Protein 6JMB (pdb70)

Organism: Ostrinia furnacalis (NCBI:txid93504)

Solvent-accessible surface area: 14270 Å² total; per-residue (Å²): 137,70,9,6,1,0,9,0,0,7,108,0,12,117,32,101,63,93,1,80,0,36,6,123,41,9,52,12,114,24,4,52,18,0,0,0,0,29,0,0,3,48,18,85,0,49,9,59,21,82,44,77,103,5,3,69,128,125,24,10,1,100,92,0,0,32,20,35,148,143,11,107,130,2,90,0,0,1,0,0,2,1,154,117,31,11,0,24,59,2,0,51,2,0,22,74,76,114,69,18,121,47,1,12,87,34,0,8,52,19,0,89,109,35,67,7,26,0,0,1,2,6,3,12,26,0,34,65,101,81,36,81,81,21,132,63,1,36,106,21,3,12,35,1,0,91,47,0,43,102,44,0,89,110,106,68,15,32,0,1,0,5,0,8,7,15,85,65,15,0,80,75,0,12,66,5,76,29,0,4,146,35,3,44,6,0,0,0,27,0,15,59,10,32,0,20,152,42,89,45,0,4,0,0,1,1,5,68,28,3,50,69,40,57,68,136,139,78,86,60,32,93,4,0,37,28,0,0,60,32,0,41,95,27,39,1,41,47,99,47,0,0,0,0,0,0,0,16,1,44,0,0,70,1,57,69,40,91,74,37,44,3,45,3,72,16,108,22,48,13,39,38,3,95,70,18,70,102,70,6,57,0,0,11,19,6,0,12,100,39,37,92,108,71,111,68,25,52,73,78,89,0,107,92,0,77,2,5,7,0,28,41,102,114,40,0,0,1,7,4,21,32,118,5,0,37,27,1,0,55,15,2,17,59,82,99,2,55,0,0,0,0,55,3,0,5,6,0,3,12,73,21,72,23,69,98,43,76,13,6,0,0,59,16,0,40,64,10,17,92,122,39,45,115

B-factor: mean 15.43, std 6.62, range [8.33, 52.52]

Radius of gyration: 19.89 Å; Cα contacts (8 Å, |Δi|>4): 913; chains: 1; bounding box: 54×58×42 Å

Foldseek 3Di:
DFFEEFEDAQCQCPFDDLLHDALVLDDQVLGQEYEYDAWEAALLQAIGRPCCVVVPVVVRLQSNLCVCVVVVSHAYEYEYADDVRAAASVLSQLVDPSSLVNNLVNRVVVCVVSVHQAYEYERPFQQDDPHDPHQVQQVSVLVSLQVSLVVCVVPNGFYEYEAEFAPVRRVRGYQLQSRQVRHQAYEYAQFCLDWQVDQFAAARAFAADFPPDDCVPRLRRRHQPSRVVVSVVSHRPLLRYAYEDEQKKFKFFAPFQVQAGGGGGTDGFDDEFPGRPDTTMYGNLRVLVVCVVDVQKDWDAGVRRQFIWIDHGRMIMHHHDLRSLLVVLLVSLVSSHSYYYYDHQSRQNQVCPNPCDHRSSSVSRVVSVVVSHD

InterPro domains:
  IPR001223 Glycoside hydrolase family 18, catalytic domain [PF00704] (24-368)
  IPR001223 Glycoside hydrolase family 18, catalytic domain [PS51910] (22-392)
  IPR001579 Glycosyl hydrolase family 18, active site [PS01095] (136-144)
  IPR011583 Chitinase II/V-like, catalytic domain [SM00636] (22-368)
  IPR017853 Glycoside hydrolase superfamily [SSF51445] (22-389)
  IPR029070 Chitinase insertion domain superfamily [G3DSA:3.10.50.10] (267-339)
  IPR029070 Chitinase insertion domain superfamily [SSF54556] (268-339)
  IPR050314 Glycosyl hydrolase family 18 [PTHR11177] (21-394)

Nearest PDB structures (foldseek):
  6jmb-assembly1_A  TM=1.003E+00  e=9.032E-89  Ostrinia furnacalis
  6jm8-assembly1_A  TM=1.002E+00  e=3.871E-85  Ostrinia furnacalis
  5y2b-assembly1_A  TM=9.569E-01  e=3.262E-48  Ostrinia furnacalis
  5y2a-assembly1_B  TM=9.505E-01  e=6.270E-46  Ostrinia furnacalis
  6kxm-assembly2_B  TM=8.944E-01  e=3.755E-37  Chitiniphilus shinanonensis

Structure (mmCIF, N/CA/C/O backbone):
data_6JMB
#
_entry.id   6JMB
#
_cell.length_a   66.625
_cell.length_b   71.707
_cell.length_c   72.155
_cell.angle_alpha   90.00
_cell.angle_beta   90.00
_cell.angle_gamma   90.00
#
_symmetry.space_group_name_H-M   'P 21 21 21'
#
loop_
_entity.id
_entity.type
_entity.pdbx_description
1 polymer ofchtiv-allosamidin
2 branched 2-acetamido-2-deoxy-beta-D-allopyranose-(1-4)-2-acetamido-2-deoxy-beta-D-allopyranose
3 non-polymer ALLOSAMIZOLINE
4 water water
#
loop_
_atom_site.group_PDB
_atom_site.id
_atom_site.type_symbol
_atom_site.label_atom_id
_atom_site.label_alt_id
_atom_site.label_comp_id
_atom_site.label_asym_id
_atom_site.label_entity_id
_atom_site.label_seq_id
_atom_site.pdbx_PDB_ins_code
_atom_site.Cartn_x
_atom_site.Cartn_y
_atom_site.Cartn_z
_atom_site.occupancy
_atom_site.B_iso_or_equiv
_atom_site.auth_seq_id
_atom_site.auth_comp_id
_atom_site.auth_asym_id
_atom_site.auth_atom_id
_atom_site.pdbx_PDB_model_num
ATOM 1 N N . ASP A 1 3 ? 51.876 50.037 0.090 1.00 35.64 23 ASP A N 1
ATOM 2 C CA . ASP A 1 3 ? 51.050 51.062 0.715 1.00 26.88 23 ASP A CA 1
ATOM 3 C C . ASP A 1 3 ? 50.550 50.687 2.111 1.00 22.91 23 ASP A C 1
ATOM 4 O O . ASP A 1 3 ? 50.461 51.553 2.978 1.00 26.74 23 ASP A O 1
ATOM 9 N N . LYS A 1 4 ? 50.215 49.415 2.332 1.00 18.98 24 LYS A N 1
ATOM 10 C CA . LYS A 1 4 ? 49.885 48.970 3.683 1.00 16.02 24 LYS A CA 1
ATOM 11 C C . LYS A 1 4 ? 51.104 49.132 4.581 1.00 16.03 24 LYS A C 1
ATOM 12 O O . LYS A 1 4 ? 52.240 48.876 4.169 1.00 18.74 24 LYS A O 1
ATOM 18 N N . ILE A 1 5 ? 50.872 49.570 5.819 1.00 12.21 25 ILE A N 1
ATOM 19 C CA . ILE A 1 5 ? 51.966 49.813 6.750 1.00 12.31 25 ILE A CA 1
ATOM 20 C C . ILE A 1 5 ? 51.753 49.032 8.040 1.00 10.39 25 ILE A C 1
ATOM 21 O O . ILE A 1 5 ? 50.636 48.643 8.395 1.00 10.96 25 ILE A O 1
ATOM 26 N N . VAL A 1 6 ? 52.861 48.782 8.729 1.00 10.44 26 VAL A N 1
ATOM 27 C CA . VAL A 1 6 ? 52.870 48.108 10.019 1.00 10.09 26 VAL A CA 1
ATOM 28 C C . VAL A 1 6 ? 53.653 49.013 10.958 1.00 10.27 26 VAL A C 1
ATOM 29 O O . VAL A 1 6 ? 54.867 49.180 10.795 1.00 11.26 26 VAL A O 1
ATOM 33 N N . VAL A 1 7 ? 52.963 49.609 11.922 1.00 10.34 27 VAL A N 1
ATOM 34 C CA . VAL A 1 7 ? 53.548 50.599 12.824 1.00 10.27 27 VAL A CA 1
ATOM 35 C C . VAL A 1 7 ? 53.817 49.905 14.154 1.00 9.55 27 VAL A C 1
ATOM 36 O O . VAL A 1 7 ? 52.881 49.575 14.895 1.00 10.80 27 VAL A O 1
ATOM 40 N N . CYS A 1 8 ? 55.091 49.670 14.460 1.00 10.51 28 CYS A N 1
ATOM 41 C CA . CYS A 1 8 ? 55.493 48.931 15.652 1.00 11.05 28 CYS A CA 1
ATOM 42 C C . CYS A 1 8 ? 55.966 49.906 16.718 1.00 10.58 28 CYS A C 1
ATOM 43 O O . CYS A 1 8 ? 56.984 50.574 16.527 1.00 11.37 28 CYS A O 1
ATOM 46 N N . TYR A 1 9 ? 55.279 49.934 17.855 1.00 8.63 29 TYR A N 1
ATOM 47 C CA . TYR A 1 9 ? 55.774 50.678 19.008 1.00 8.33 29 TYR A CA 1
ATOM 48 C C . TYR A 1 9 ? 56.677 49.798 19.857 1.00 9.08 29 TYR A C 1
ATOM 49 O O . TYR A 1 9 ? 56.414 48.603 20.039 1.00 10.13 29 TYR A O 1
ATOM 58 N N . TYR A 1 10 ? 57.740 50.398 20.390 1.00 8.89 30 TYR A N 1
ATOM 59 C CA . TYR A 1 10 ? 58.664 49.720 21.292 1.00 8.61 30 TYR A CA 1
ATOM 60 C C . TYR A 1 10 ? 58.655 50.457 22.626 1.00 9.40 30 TYR A C 1
ATOM 61 O O . TYR A 1 10 ? 59.072 51.621 22.706 1.00 9.63 30 TYR A O 1
ATOM 70 N N . GLY A 1 11 ? 58.160 49.784 23.666 1.00 10.01 31 GLY A N 1
ATOM 71 C CA . GLY A 1 11 ? 58.258 50.289 25.026 1.00 10.63 31 GLY A CA 1
ATOM 72 C C . GLY A 1 11 ? 59.669 50.090 25.545 1.00 10.95 31 GLY A C 1
ATOM 73 O O . GLY A 1 11 ? 60.021 48.999 26.008 1.00 11.17 31 GLY A O 1
ATOM 74 N N . THR A 1 12 ? 60.490 51.138 25.449 1.00 10.44 32 THR A N 1
ATOM 75 C CA . THR A 1 12 ? 61.938 50.990 25.574 1.00 10.93 32 THR A CA 1
ATOM 76 C C . THR A 1 12 ? 62.384 50.576 26.972 1.00 10.82 32 THR A C 1
ATOM 77 O O . THR A 1 12 ? 63.504 50.069 27.121 1.00 11.27 32 THR A O 1
ATOM 81 N N . TRP A 1 13 ? 61.541 50.763 27.991 1.00 10.69 33 TRP A N 1
ATOM 82 C CA . TRP A 1 13 ? 61.866 50.323 29.342 1.00 11.48 33 TRP A CA 1
ATOM 83 C C . TRP A 1 13 ? 61.911 48.804 29.464 1.00 13.33 33 TRP A C 1
ATOM 84 O O . TRP A 1 13 ? 62.328 48.292 30.511 1.00 14.06 33 TRP A O 1
ATOM 95 N N . ALA A 1 14 ? 61.507 48.066 28.425 1.00 10.90 34 ALA A N 1
ATOM 96 C CA . ALA A 1 14 ? 61.590 46.609 28.474 1.00 11.78 34 ALA A CA 1
ATOM 97 C C . ALA A 1 14 ? 63.023 46.104 28.541 1.00 12.78 34 ALA A C 1
ATOM 98 O O . ALA A 1 14 ? 63.239 44.920 28.838 1.00 12.94 34 ALA A O 1
ATOM 100 N N . THR A 1 15 ? 64.003 46.965 28.278 1.00 11.72 35 THR A N 1
ATOM 101 C CA . THR A 1 15 ? 65.394 46.564 28.419 1.00 13.45 35 THR A CA 1
ATOM 102 C C . THR A 1 15 ? 65.745 46.216 29.859 1.00 14.16 35 THR A C 1
ATOM 103 O O . THR A 1 15 ? 66.713 45.480 30.086 1.00 15.37 35 THR A O 1
ATOM 107 N N . TYR A 1 16 ? 64.979 46.707 30.831 1.00 12.61 36 TYR A N 1
ATOM 108 C CA . TYR A 1 16 ? 65.252 46.444 32.238 1.00 13.13 36 TYR A CA 1
ATOM 109 C C . TYR A 1 16 ? 64.623 45.153 32.742 1.00 16.78 36 TYR A C 1
ATOM 110 O O . TYR A 1 16 ? 64.901 44.749 33.879 1.00 17.95 36 TYR A O 1
ATOM 119 N N . ARG A 1 17 ? 63.783 44.501 31.945 1.00 14.31 37 ARG A N 1
ATOM 120 C CA . ARG A 1 17 ? 63.299 43.190 32.329 1.00 14.27 37 ARG A CA 1
ATOM 121 C C . ARG A 1 17 ? 64.454 42.192 32.304 1.00 14.76 37 ARG A C 1
ATOM 122 O O . ARG A 1 17 ? 65.465 42.387 31.632 1.00 17.75 37 ARG A O 1
ATOM 130 N N . THR A 1 18 ? 64.305 41.116 33.061 1.00 19.60 38 THR A N 1
ATOM 131 C CA . THR A 1 18 ? 65.392 40.160 33.189 1.00 20.72 38 THR A CA 1
ATOM 132 C C . THR A 1 18 ? 65.079 38.881 32.428 1.00 19.00 38 THR A C 1
ATOM 133 O O . THR A 1 18 ? 63.926 38.602 32.074 1.00 17.47 38 THR A O 1
ATOM 137 N N . GLY A 1 19 ? 66.141 38.121 32.167 1.00 20.21 39 GLY A N 1
ATOM 138 C CA . GLY A 1 19 ? 65.990 36.789 31.606 1.00 20.13 39 GLY A CA 1
ATOM 139 C C . GLY A 1 19 ? 65.254 36.819 30.286 1.00 17.44 39 GLY A C 1
ATOM 140 O O . GLY A 1 19 ? 65.565 37.614 29.391 1.00 17.77 39 GLY A O 1
ATOM 141 N N . LEU A 1 20 ? 64.255 35.944 30.167 1.00 17.25 40 LEU A N 1
ATOM 142 C CA . LEU A 1 20 ? 63.528 35.788 28.914 1.00 16.62 40 LEU A CA 1
ATOM 143 C C . LEU A 1 20 ? 62.588 36.949 28.616 1.00 15.02 40 LEU A C 1
ATOM 144 O O . LEU A 1 20 ? 62.064 37.019 27.499 1.00 14.86 40 LEU A O 1
ATOM 149 N N . GLY A 1 21 ? 62.368 37.854 29.567 1.00 14.50 41 GLY A N 1
ATOM 150 C CA . GLY A 1 21 ? 61.528 39.012 29.321 1.00 13.75 41 GLY A CA 1
ATOM 151 C C . GLY A 1 21 ? 62.285 40.216 28.799 1.00 13.03 41 GLY A C 1
ATOM 152 O O . GLY A 1 21 ? 61.679 41.152 28.271 1.00 13.33 41 GLY A O 1
ATOM 153 N N . LYS A 1 22 ? 63.607 40.210 28.950 1.00 12.35 42 LYS A N 1
ATOM 154 C CA . LYS A 1 22 ? 64.424 41.340 28.522 1.00 12.07 42 LYS A CA 1
ATOM 155 C C . LYS A 1 22 ? 64.307 41.529 27.017 1.00 11.99 42 LYS A C 1
ATOM 156 O O . LYS A 1 22 ? 64.459 40.579 26.247 1.00 12.95 42 LYS A O 1
ATOM 162 N N . PHE A 1 23 ? 64.029 42.759 26.592 1.00 10.60 43 PHE A N 1
ATOM 163 C CA . PHE A 1 23 ? 63.859 43.048 25.171 1.00 11.00 43 PHE A CA 1
ATOM 164 C C . PHE A 1 23 ? 64.576 44.357 24.884 1.00 11.31 43 PHE A C 1
ATOM 165 O O . PHE A 1 23 ? 64.141 45.419 25.340 1.00 11.96 43 PHE A O 1
ATOM 173 N N . ASP A 1 24 ? 65.672 44.269 24.140 1.00 11.80 44 ASP A N 1
ATOM 174 C CA . ASP A 1 24 ? 66.528 45.392 23.792 1.00 11.76 44 ASP A CA 1
ATOM 175 C C . ASP A 1 24 ? 66.301 45.772 22.334 1.00 11.24 44 ASP A C 1
ATOM 176 O O . ASP A 1 24 ? 65.595 45.085 21.586 1.00 11.76 44 ASP A O 1
ATOM 181 N N . VAL A 1 25 ? 66.947 46.865 21.917 1.00 11.51 45 VAL A N 1
ATOM 182 C CA . VAL A 1 25 ? 66.869 47.273 20.514 1.00 12.00 45 VAL A CA 1
ATOM 183 C C . VAL A 1 25 ? 67.258 46.126 19.591 1.00 12.83 45 VAL A C 1
ATOM 184 O O . VAL A 1 25 ? 66.620 45.902 18.555 1.00 14.49 45 VAL A O 1
ATOM 188 N N . ASP A 1 26 ? 68.296 45.372 19.950 1.00 13.00 46 ASP A N 1
ATOM 189 C CA . ASP A 1 26 ? 68.748 44.322 19.045 1.00 14.55 46 ASP A CA 1
ATOM 190 C C . ASP A 1 26 ? 67.852 43.088 19.042 1.00 15.57 46 ASP A C 1
ATOM 191 O O . ASP A 1 26 ? 68.155 42.129 18.322 1.00 17.00 46 ASP A O 1
ATOM 196 N N . ASP A 1 27 ? 66.769 43.088 19.816 1.00 12.50 47 ASP A N 1
ATOM 197 C CA . ASP A 1 27 ? 65.735 42.068 19.707 1.00 13.29 47 ASP A CA 1
ATOM 198 C C . ASP A 1 27 ? 64.699 42.397 18.644 1.00 13.25 47 ASP A C 1
ATOM 199 O O . ASP A 1 27 ? 63.882 41.535 18.306 1.00 14.05 47 ASP A O 1
ATOM 204 N N . ILE A 1 28 ? 64.717 43.612 18.113 1.00 12.93 48 ILE A N 1
ATOM 205 C CA . ILE A 1 28 ? 63.757 44.035 17.100 1.00 12.83 48 ILE A CA 1
ATOM 206 C C . ILE A 1 28 ? 64.148 43.436 15.759 1.00 14.32 48 ILE A C 1
ATOM 207 O O . ILE A 1 28 ? 65.316 43.492 15.355 1.00 15.83 48 ILE A O 1
ATOM 212 N N . ASP A 1 29 ? 63.162 42.877 15.060 1.00 14.37 49 ASP A N 1
ATOM 213 C CA . ASP A 1 29 ? 63.345 42.487 13.671 1.00 15.58 49 ASP A CA 1
ATOM 214 C C . ASP A 1 29 ? 62.877 43.653 12.815 1.00 13.81 49 ASP A C 1
ATOM 215 O O . ASP A 1 29 ? 61.661 43.870 12.695 1.00 16.40 49 ASP A O 1
ATOM 220 N N . PRO A 1 30 ? 63.780 44.410 12.192 1.00 14.42 50 PRO A N 1
ATOM 221 C CA . PRO A 1 30 ? 63.361 45.621 11.474 1.00 14.60 50 PRO A CA 1
ATOM 222 C C . PRO A 1 30 ? 62.658 45.351 10.155 1.00 14.17 50 PRO A C 1
ATOM 223 O O . PRO A 1 30 ? 62.188 46.307 9.528 1.00 16.11 50 PRO A O 1
ATOM 227 N N . PHE A 1 31 ? 62.582 44.100 9.706 1.00 13.36 51 PHE A N 1
ATOM 228 C CA . PHE A 1 31 ? 61.850 43.781 8.488 1.00 15.32 51 PHE A CA 1
ATOM 229 C C . PHE A 1 31 ? 60.408 43.371 8.746 1.00 15.71 51 PHE A C 1
ATOM 230 O O . PHE A 1 31 ? 59.670 43.123 7.789 1.00 17.96 51 PHE A O 1
ATOM 238 N N . LEU A 1 32 ? 59.986 43.291 10.003 1.00 12.52 52 LEU A N 1
ATOM 239 C CA . LEU A 1 32 ? 58.605 42.980 10.331 1.00 12.83 52 LEU A CA 1
ATOM 240 C C . LEU A 1 32 ? 57.775 44.226 10.585 1.00 12.15 52 LEU A C 1
ATOM 241 O O . LEU A 1 32 ? 56.593 44.114 10.923 1.00 13.21 52 LEU A O 1
ATOM 246 N N . CYS A 1 33 ? 58.371 45.404 10.436 1.00 12.02 53 CYS A N 1
ATOM 247 C CA . CYS A 1 33 ? 57.683 46.676 10.580 1.00 11.67 53 CYS A CA 1
ATOM 248 C C . CYS A 1 33 ? 58.049 47.557 9.397 1.00 12.00 53 CYS A C 1
ATOM 249 O O . CYS A 1 33 ? 59.130 47.416 8.817 1.00 14.82 53 CYS A O 1
ATOM 252 N N . THR A 1 34 ? 57.143 48.465 9.032 1.00 10.92 54 THR A N 1
ATOM 253 C CA . THR A 1 34 ? 57.496 49.546 8.120 1.00 12.27 54 THR A CA 1
ATOM 254 C C . THR A 1 34 ? 57.837 50.826 8.860 1.00 11.74 54 THR A C 1
ATOM 255 O O . THR A 1 34 ? 58.624 51.637 8.360 1.00 12.50 54 THR A O 1
ATOM 259 N N . HIS A 1 35 ? 57.268 51.003 10.047 1.00 10.72 55 HIS A N 1
ATOM 260 C CA . HIS A 1 35 ? 57.517 52.150 10.901 1.00 10.99 55 HIS A CA 1
ATOM 261 C C . HIS A 1 35 ? 57.756 51.619 12.301 1.00 11.15 55 HIS A C 1
ATOM 262 O O . HIS A 1 35 ? 56.989 50.781 12.785 1.00 12.76 55 HIS A O 1
ATOM 269 N N . LEU A 1 36 ? 58.840 52.056 12.927 1.00 10.41 56 LEU A N 1
ATOM 270 C CA . LEU A 1 36 ? 59.189 51.640 14.280 1.00 10.85 56 LEU A CA 1
ATOM 271 C C . LEU A 1 36 ? 59.262 52.886 15.146 1.00 10.16 56 LEU A C 1
ATOM 272 O O . LEU A 1 36 ? 59.893 53.875 14.757 1.00 10.47 56 LEU A O 1
ATOM 277 N N . VAL A 1 37 ? 58.594 52.858 16.298 1.00 9.73 57 VAL A N 1
ATOM 278 C CA . VAL A 1 37 ? 58.388 54.057 17.107 1.00 9.75 57 VAL A CA 1
ATOM 279 C C . VAL A 1 37 ? 59.002 53.858 18.489 1.00 8.59 57 VAL A C 1
ATOM 280 O O . VAL A 1 37 ? 58.653 52.910 19.202 1.00 9.73 57 VAL A O 1
ATOM 284 N N . TYR A 1 38 ? 59.900 54.770 18.873 1.00 8.64 58 TYR A N 1
ATOM 285 C CA . TYR A 1 38 ? 60.589 54.733 20.162 1.00 9.32 58 TYR A CA 1
ATOM 286 C C . TYR A 1 38 ? 59.712 55.410 21.212 1.00 9.03 58 TYR A C 1
ATOM 287 O O . TYR A 1 38 ? 59.518 56.629 21.176 1.00 9.86 58 TYR A O 1
ATOM 296 N N . ALA A 1 39 ? 59.200 54.640 22.164 1.00 9.17 59 ALA A N 1
ATOM 297 C CA . ALA A 1 39 ? 58.360 55.183 23.228 1.00 9.31 59 ALA A CA 1
ATOM 298 C C . ALA A 1 39 ? 59.151 55.164 24.529 1.00 10.11 59 ALA A C 1
ATOM 299 O O . ALA A 1 39 ? 59.711 54.124 24.882 1.00 10.24 59 ALA A O 1
ATOM 301 N N . PHE A 1 40 ? 59.212 56.287 25.258 1.00 10.27 60 PHE A N 1
ATOM 302 C CA . PHE A 1 40 ? 58.639 57.601 24.955 1.00 9.42 60 PHE A CA 1
ATOM 303 C C . PHE A 1 40 ? 59.665 58.667 25.322 1.00 10.27 60 PHE A C 1
ATOM 304 O O . PHE A 1 40 ? 60.494 58.457 26.228 1.00 11.20 60 PHE A O 1
ATOM 312 N N . ILE A 1 41 ? 59.584 59.815 24.664 1.00 10.26 61 ILE A N 1
ATOM 313 C CA . ILE A 1 41 ? 60.145 61.047 25.189 1.00 10.54 61 ILE A CA 1
ATOM 314 C C . ILE A 1 41 ? 59.023 61.856 25.828 1.00 10.96 61 ILE A C 1
ATOM 315 O O . ILE A 1 41 ? 57.843 61.524 25.716 1.00 10.95 61 ILE A O 1
ATOM 320 N N . GLY A 1 42 ? 59.394 62.937 26.508 1.00 10.34 62 GLY A N 1
ATOM 321 C CA . GLY A 1 42 ? 58.422 63.773 27.185 1.00 11.83 62 GLY A CA 1
ATOM 322 C C . GLY A 1 42 ? 58.660 65.248 26.958 1.00 10.38 62 GLY A C 1
ATOM 323 O O . GLY A 1 42 ? 59.473 65.634 26.111 1.00 10.83 62 GLY A O 1
ATOM 324 N N . ILE A 1 43 ? 57.946 66.086 27.710 1.00 11.92 63 ILE A N 1
ATOM 325 C CA . ILE A 1 43 ? 58.121 67.532 27.648 1.00 11.36 63 ILE A CA 1
ATOM 326 C C . ILE A 1 43 ? 58.011 68.098 29.053 1.00 13.95 63 ILE A C 1
ATOM 327 O O . ILE A 1 43 ? 57.522 67.446 29.976 1.00 15.19 63 ILE A O 1
ATOM 332 N N . ASN A 1 44 ? 58.464 69.336 29.206 1.00 11.79 64 ASN A N 1
ATOM 333 C CA . ASN A 1 44 ? 58.020 70.141 30.332 1.00 13.65 64 ASN A CA 1
ATOM 334 C C . ASN A 1 44 ? 56.912 71.083 29.857 1.00 12.86 64 ASN A C 1
ATOM 335 O O . ASN A 1 44 ? 56.613 71.169 28.663 1.00 13.44 64 ASN A O 1
ATOM 340 N N . ALA A 1 45 ? 56.290 71.790 30.804 1.00 15.40 65 ALA A N 1
ATOM 341 C CA . ALA A 1 45 ? 55.158 72.641 30.440 1.00 16.17 65 ALA A CA 1
ATOM 342 C C . ALA A 1 45 ? 55.566 73.787 29.522 1.00 17.32 65 ALA A C 1
ATOM 343 O O . ALA A 1 45 ? 54.719 74.323 28.793 1.00 16.85 65 ALA A O 1
ATOM 345 N N . GLU A 1 46 ? 56.840 74.169 29.533 1.00 14.30 66 GLU A N 1
ATOM 346 C CA . GLU A 1 46 ? 57.347 75.213 28.654 1.00 15.58 66 GLU A CA 1
ATOM 347 C C . GLU A 1 46 ? 57.682 74.690 27.263 1.00 14.11 66 GLU A C 1
ATOM 348 O O . GLU A 1 46 ? 58.207 75.445 26.437 1.00 14.39 66 GLU A O 1
ATOM 354 N N . GLY A 1 47 ? 57.403 73.418 26.992 1.00 12.85 67 GLY A N 1
ATOM 355 C CA . GLY A 1 47 ? 57.574 72.859 25.670 1.00 13.21 67 GLY A CA 1
ATOM 356 C C . GLY A 1 47 ? 58.906 72.200 25.386 1.00 12.93 67 GLY A C 1
ATOM 357 O O . GLY A 1 47 ? 59.107 71.720 24.269 1.00 13.96 67 GLY A O 1
ATOM 358 N N . THR A 1 48 ? 59.828 72.152 26.338 1.00 12.55 68 THR A N 1
ATOM 359 C CA . THR A 1 48 ? 61.122 71.549 26.049 1.00 12.27 68 THR A CA 1
ATOM 360 C C . THR A 1 48 ? 60.983 70.035 25.943 1.00 12.16 68 THR A C 1
ATOM 361 O O . THR A 1 48 ? 60.584 69.372 26.905 1.00 12.14 68 THR A O 1
ATOM 365 N N . ALA A 1 49 ? 61.286 69.498 24.762 1.00 11.82 69 ALA A N 1
ATOM 366 C CA . ALA A 1 49 ? 61.319 68.054 24.577 1.00 11.70 69 ALA A CA 1
ATOM 367 C C . ALA A 1 49 ? 62.486 67.472 25.356 1.00 14.23 69 ALA A C 1
ATOM 368 O O . ALA A 1 49 ? 63.569 68.061 25.417 1.00 16.28 69 ALA A O 1
ATOM 370 N N . LEU A 1 50 ? 62.271 66.315 25.972 1.00 12.46 70 LEU A N 1
ATOM 371 C CA . LEU A 1 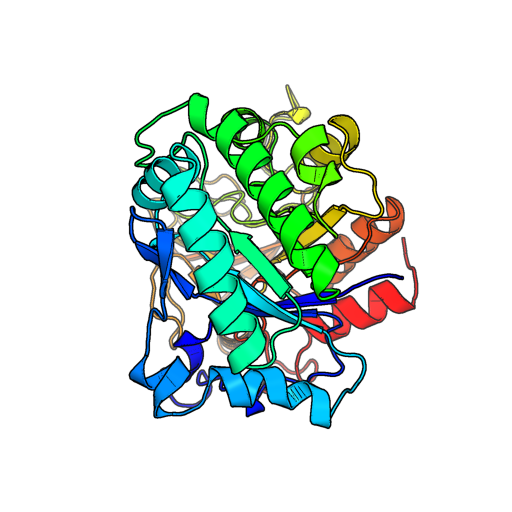50 ? 63.325 65.800 26.829 1.00 14.05 70 LEU A CA 1
ATOM 372 C C . LEU A 1 50 ? 63.312 64.280 26.865 1.00 12.96 70 LEU A C 1
ATOM 373 O O . LEU A 1 50 ? 62.279 63.635 26.654 1.00 12.95 70 LEU A O 1
ATOM 378 N N . ALA A 1 51 ? 64.487 63.717 27.124 1.00 12.32 71 ALA A N 1
ATOM 379 C CA . ALA A 1 51 ? 64.616 62.282 27.316 1.00 11.54 71 ALA A CA 1
ATOM 380 C C . ALA A 1 51 ? 64.084 61.915 28.693 1.00 13.69 71 ALA A C 1
ATOM 381 O O . ALA A 1 51 ? 64.423 62.558 29.693 1.00 14.84 71 ALA A O 1
ATOM 383 N N . LEU A 1 52 ? 63.235 60.892 28.745 1.00 13.22 72 LEU A N 1
ATOM 384 C CA . LEU A 1 52 ? 62.684 60.435 30.012 1.00 11.32 72 LEU A CA 1
ATOM 385 C C . LEU A 1 52 ? 63.596 59.455 30.741 1.00 11.23 72 LEU A C 1
ATOM 386 O O . LEU A 1 52 ? 63.408 59.225 31.940 1.00 13.47 72 LEU A O 1
ATOM 391 N N . ASP A 1 53 ? 64.565 58.870 30.051 1.00 11.88 73 ASP A N 1
ATOM 392 C CA . ASP A 1 53 ? 65.530 57.954 30.664 1.00 11.45 73 ASP A CA 1
ATOM 393 C C . ASP A 1 53 ? 66.884 58.231 30.030 1.00 12.16 73 ASP A C 1
ATOM 394 O O . ASP A 1 53 ? 67.409 57.425 29.253 1.00 13.15 73 ASP A O 1
ATOM 399 N N . PRO A 1 54 ? 67.478 59.390 30.330 1.00 12.11 74 PRO A N 1
ATOM 400 C CA . PRO A 1 54 ? 68.704 59.789 29.618 1.00 12.29 74 PRO A CA 1
ATOM 401 C C . PRO A 1 54 ? 69.850 58.800 29.751 1.00 11.95 74 PRO A C 1
ATOM 402 O O . PRO A 1 54 ? 70.644 58.672 28.812 1.00 12.89 74 PRO A O 1
ATOM 406 N N . GLU A 1 55 ? 69.958 58.086 30.876 1.00 12.44 75 GLU A N 1
ATOM 407 C CA . GLU A 1 55 ? 71.021 57.092 30.998 1.00 13.08 75 GLU A CA 1
ATOM 408 C C . GLU A 1 55 ? 70.930 56.056 29.883 1.00 14.08 75 GLU A C 1
ATOM 409 O O . GLU A 1 55 ? 71.942 55.702 29.271 1.00 14.47 75 GLU A O 1
ATOM 415 N N . LEU A 1 56 ? 69.717 55.584 29.589 1.00 13.42 76 LEU A N 1
ATOM 416 C CA . LEU A 1 56 ? 69.506 54.646 28.491 1.00 11.97 76 LEU A CA 1
ATOM 417 C C . LEU A 1 56 ? 69.520 55.361 27.144 1.00 10.37 76 LEU A C 1
ATOM 418 O O . LEU A 1 56 ? 70.297 55.007 26.244 1.00 11.25 76 LEU A O 1
ATOM 423 N N . ASP A 1 57 ? 68.661 56.378 27.000 1.00 11.49 77 ASP A N 1
ATOM 424 C CA . ASP A 1 57 ? 68.392 56.976 25.697 1.00 10.99 77 ASP A CA 1
ATOM 425 C C . ASP A 1 57 ? 69.631 57.650 25.129 1.00 10.87 77 ASP A C 1
ATOM 426 O O . ASP A 1 57 ? 69.876 57.604 23.918 1.00 11.42 77 ASP A O 1
ATOM 431 N N . VAL A 1 58 ? 70.380 58.343 25.983 1.00 12.04 78 VAL A N 1
ATOM 432 C CA . VAL A 1 58 ? 71.476 59.211 25.562 1.00 13.56 78 VAL A CA 1
ATOM 433 C C . VAL A 1 58 ? 72.836 58.606 25.909 1.00 14.54 78 VAL A C 1
ATOM 434 O O . VAL A 1 58 ? 73.632 58.303 25.018 1.00 15.07 78 VAL A O 1
ATOM 438 N N . GLU A 1 59 ? 73.103 58.391 27.201 1.00 14.03 79 GLU A N 1
ATOM 439 C CA . GLU A 1 59 ? 74.428 57.938 27.627 1.00 15.17 79 GLU A CA 1
ATOM 440 C C . GLU A 1 59 ? 74.767 56.563 27.056 1.00 17.95 79 GLU A C 1
ATOM 441 O O . GLU A 1 59 ? 75.893 56.333 26.597 1.00 18.07 79 GLU A O 1
ATOM 447 N N . ARG A 1 60 ? 73.812 55.638 27.068 1.00 13.10 80 ARG A N 1
ATOM 448 C CA . ARG A 1 60 ? 74.028 54.308 26.514 1.00 13.88 80 ARG A CA 1
ATOM 449 C C . ARG A 1 60 ? 73.669 54.215 25.037 1.00 13.80 80 ARG A C 1
ATOM 450 O O . ARG A 1 60 ? 73.708 53.116 24.474 1.00 16.52 80 ARG A O 1
ATOM 458 N N . GLY A 1 61 ? 73.315 55.335 24.407 1.00 13.81 81 GLY A N 1
ATOM 459 C CA . GLY A 1 61 ? 73.148 55.389 22.968 1.00 14.01 81 GLY A CA 1
ATOM 460 C C . GLY A 1 61 ? 71.910 54.716 22.428 1.00 12.10 81 GLY A C 1
ATOM 461 O O . GLY A 1 61 ? 71.894 54.336 21.254 1.00 12.58 81 GLY A O 1
ATOM 462 N N . ASN A 1 62 ? 70.855 54.587 23.236 1.00 12.50 82 ASN A N 1
ATOM 463 C CA . ASN A 1 62 ? 69.707 53.789 22.811 1.00 11.48 82 ASN A CA 1
ATOM 464 C C . ASN A 1 62 ? 68.935 54.440 21.665 1.00 10.39 82 ASN A C 1
ATOM 465 O O . ASN A 1 62 ? 68.471 53.735 20.762 1.00 11.14 82 ASN A O 1
ATOM 470 N N . PHE A 1 63 ? 68.765 55.771 21.686 1.00 9.97 83 PHE A N 1
ATOM 471 C CA . PHE A 1 63 ? 68.126 56.452 20.560 1.00 10.67 83 PHE A CA 1
ATOM 472 C C . PHE A 1 63 ? 68.824 56.078 19.260 1.00 11.32 83 PHE A C 1
ATOM 473 O O . PHE A 1 63 ? 68.180 55.712 18.269 1.00 11.60 83 PHE A O 1
ATOM 481 N N . LYS A 1 64 ? 70.158 56.192 19.249 1.00 11.66 84 LYS A N 1
ATOM 482 C CA . LYS A 1 64 ? 70.919 55.973 18.026 1.00 12.68 84 LYS A CA 1
ATOM 483 C C . LYS A 1 64 ? 70.969 54.499 17.641 1.00 12.11 84 LYS A C 1
ATOM 484 O O . LYS A 1 64 ? 70.949 54.177 16.450 1.00 13.60 84 LYS A O 1
ATOM 490 N N . GLN A 1 65 ? 71.018 53.591 18.618 1.00 12.63 85 GLN A N 1
ATOM 491 C CA . GLN A 1 65 ? 70.949 52.173 18.278 1.00 12.51 85 GLN A CA 1
ATOM 492 C C . GLN A 1 65 ? 69.630 51.859 17.587 1.00 12.94 85 GLN A C 1
ATOM 493 O O . GLN A 1 65 ? 69.592 51.102 16.609 1.00 13.10 85 GLN A O 1
ATOM 499 N N . PHE A 1 66 ? 68.544 52.468 18.070 1.00 11.62 86 PHE A N 1
ATOM 500 C CA . PHE A 1 66 ? 67.222 52.259 17.493 1.00 10.66 86 PHE A CA 1
ATOM 501 C C . PHE A 1 66 ? 67.159 52.766 16.059 1.00 12.12 86 PHE A C 1
ATOM 502 O O . PHE A 1 66 ? 66.717 52.048 15.156 1.00 11.65 86 PHE A O 1
ATOM 510 N N . THR A 1 67 ? 67.595 54.009 15.820 1.00 11.68 87 THR A N 1
ATOM 511 C CA . THR A 1 67 ? 67.535 54.522 14.455 1.00 11.53 87 THR A CA 1
ATOM 512 C C . THR A 1 67 ? 68.522 53.814 13.540 1.00 12.20 87 THR A C 1
ATOM 513 O O . THR A 1 67 ? 68.293 53.757 12.327 1.00 12.85 87 THR A O 1
ATOM 517 N N . SER A 1 68 ? 69.582 53.229 14.101 1.00 12.19 88 SER A N 1
ATOM 518 C CA . SER A 1 68 ? 70.532 52.467 13.300 1.00 12.16 88 SER A CA 1
ATOM 519 C C . SER A 1 68 ? 69.950 51.169 12.762 1.00 14.25 88 SER A C 1
ATOM 520 O O . SER A 1 68 ? 70.615 50.509 11.954 1.00 14.80 88 SER A O 1
ATOM 523 N N . LEU A 1 69 ? 68.742 50.781 13.184 1.00 12.09 89 LEU A N 1
ATOM 524 C CA . LEU A 1 69 ? 68.071 49.665 12.530 1.00 13.36 89 LEU A CA 1
ATOM 525 C C . LEU A 1 69 ? 67.885 49.912 11.038 1.00 14.02 89 LEU A C 1
ATOM 526 O O . LEU A 1 69 ? 67.726 48.951 10.278 1.00 14.51 89 LEU A O 1
ATOM 531 N N . LYS A 1 70 ? 67.910 51.176 10.602 1.00 12.68 90 LYS A N 1
ATOM 532 C CA . LYS A 1 70 ? 67.846 51.484 9.177 1.00 15.19 90 LYS A CA 1
ATOM 533 C C . LYS A 1 70 ? 69.078 51.001 8.422 1.00 14.64 90 LYS A C 1
ATOM 534 O O . LYS A 1 70 ? 69.034 50.903 7.190 1.00 17.07 90 LYS A O 1
ATOM 540 N N . GLU A 1 71 ? 70.166 50.685 9.126 1.00 15.08 91 GLU A N 1
ATOM 541 C CA . GLU A 1 71 ? 71.318 50.093 8.455 1.00 17.12 91 GLU A CA 1
ATOM 542 C C . GLU A 1 71 ? 71.018 48.674 7.992 1.00 18.96 91 GLU A C 1
ATOM 543 O O . GLU A 1 71 ? 71.614 48.205 7.016 1.00 21.76 91 GLU A O 1
ATOM 549 N N . LYS A 1 72 ? 70.098 47.982 8.665 1.00 15.58 92 LYS A N 1
ATOM 550 C CA . LYS A 1 72 ? 69.692 46.647 8.239 1.00 17.17 92 LYS A CA 1
ATOM 551 C C . LYS A 1 72 ? 68.540 46.698 7.241 1.00 16.79 92 LYS A C 1
ATOM 552 O O . LYS A 1 72 ? 68.568 46.006 6.219 1.00 16.17 92 LYS A O 1
ATOM 558 N N . ASN A 1 73 ? 67.520 47.505 7.522 1.00 16.90 93 ASN A N 1
ATOM 559 C CA . ASN A 1 73 ? 66.398 47.713 6.605 1.00 15.57 93 ASN A CA 1
ATOM 560 C C . ASN A 1 73 ? 66.382 49.177 6.189 1.00 15.79 93 ASN A C 1
ATOM 561 O O . ASN A 1 73 ? 65.832 50.025 6.913 1.00 14.74 93 ASN A O 1
ATOM 566 N N . PRO A 1 74 ? 66.954 49.526 5.033 1.00 16.88 94 PRO A N 1
ATOM 567 C CA . PRO A 1 74 ? 67.050 50.947 4.662 1.00 17.49 94 PRO A CA 1
ATOM 568 C C . PRO A 1 74 ? 65.709 51.605 4.390 1.00 18.25 94 PRO A C 1
ATOM 569 O O . PRO A 1 74 ? 65.639 52.841 4.399 1.00 21.32 94 PRO A O 1
ATOM 573 N N . ASN A 1 75 ? 64.651 50.831 4.149 1.00 18.72 95 ASN A N 1
ATOM 574 C CA . ASN A 1 75 ? 63.326 51.387 3.907 1.00 19.54 95 ASN A CA 1
ATOM 575 C C . ASN A 1 75 ? 62.553 51.673 5.188 1.00 16.13 95 ASN A C 1
ATOM 576 O O . ASN A 1 75 ? 61.486 52.296 5.125 1.00 17.75 95 ASN A O 1
ATOM 581 N N . LEU A 1 76 ? 63.062 51.235 6.334 1.00 13.54 96 LEU A N 1
ATOM 582 C CA . LEU A 1 76 ? 62.368 51.419 7.600 1.00 13.60 96 LEU A CA 1
ATOM 583 C C . LEU A 1 76 ? 62.323 52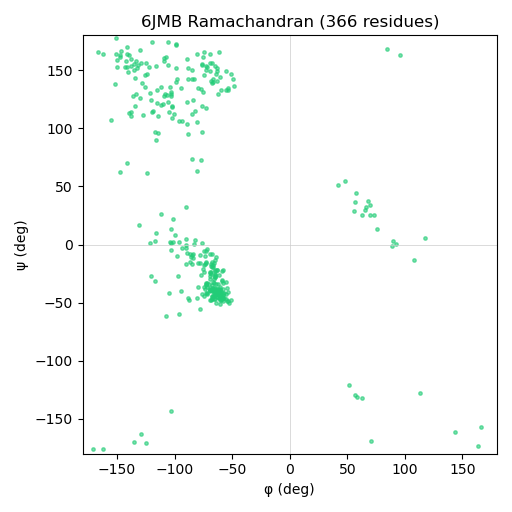.894 7.976 1.00 14.00 96 LEU A C 1
ATOM 584 O O . LEU A 1 76 ? 63.299 53.629 7.802 1.00 15.06 96 LEU A O 1
ATOM 589 N N . LYS A 1 77 ? 61.179 53.328 8.492 1.00 12.54 97 LYS A N 1
ATOM 590 C CA . LYS A 1 77 ? 61.044 54.655 9.079 1.00 12.97 97 LYS A CA 1
ATOM 591 C C . LYS A 1 77 ? 61.054 54.494 10.593 1.00 12.11 97 LYS A C 1
ATOM 592 O O . LYS A 1 77 ? 60.346 53.636 11.127 1.00 13.43 97 LYS A O 1
ATOM 598 N N . THR A 1 78 ? 61.870 55.297 11.278 1.00 12.26 98 THR A N 1
ATOM 599 C CA . THR A 1 78 ? 62.006 55.230 12.728 1.00 13.06 98 THR A CA 1
ATOM 600 C C . THR A 1 78 ? 61.589 56.568 13.323 1.00 15.13 98 THR A C 1
ATOM 601 O O . THR A 1 78 ? 62.265 57.579 13.117 1.00 20.38 98 THR A O 1
ATOM 605 N N . LEU A 1 79 ? 60.511 56.562 14.100 1.00 11.87 99 LEU A N 1
ATOM 606 C CA . LEU A 1 79 ? 59.953 57.750 14.724 1.00 11.35 99 LEU A CA 1
ATOM 607 C C . LEU A 1 79 ? 60.191 57.713 16.224 1.00 9.80 99 LEU A C 1
ATOM 608 O O . LEU A 1 79 ? 60.412 56.657 16.815 1.00 10.72 99 LEU A O 1
ATOM 613 N N . VAL A 1 80 ? 60.110 58.883 16.845 1.00 10.25 100 VAL A N 1
ATOM 614 C CA . VAL A 1 80 ? 60.139 58.997 18.297 1.00 9.93 100 VAL A CA 1
ATOM 615 C C . VAL A 1 80 ? 58.757 59.466 18.746 1.00 10.33 100 VAL A C 1
ATOM 616 O O . VAL A 1 80 ? 58.148 60.340 18.111 1.00 11.15 100 VAL A O 1
ATOM 620 N N . ALA A 1 81 ? 58.235 58.841 19.798 1.00 9.24 101 ALA A N 1
ATOM 621 C CA . ALA A 1 81 ? 56.910 59.167 20.319 1.00 9.28 101 ALA A CA 1
ATOM 622 C C . ALA A 1 81 ? 57.030 60.008 21.582 1.00 10.04 101 ALA A C 1
ATOM 623 O O . ALA A 1 81 ? 57.759 59.646 22.512 1.00 9.93 101 ALA A O 1
ATOM 625 N N . VAL A 1 82 ? 56.312 61.130 21.613 1.00 9.25 102 VAL A N 1
ATOM 626 C CA . VAL A 1 82 ? 56.257 61.995 22.786 1.00 10.03 102 VAL A CA 1
ATOM 627 C C . VAL A 1 82 ? 54.925 61.781 23.490 1.00 10.72 102 VAL A C 1
ATOM 628 O O . VAL A 1 82 ? 53.871 61.715 22.843 1.00 10.68 102 VAL A O 1
ATOM 632 N N . GLY A 1 83 ? 54.972 61.658 24.811 1.00 9.80 103 GLY A N 1
ATOM 633 C CA . GLY A 1 83 ? 53.759 61.544 25.590 1.00 9.70 103 GLY A CA 1
ATOM 634 C C . GLY A 1 83 ? 53.607 60.190 26.239 1.00 9.66 103 GLY A C 1
ATOM 635 O O . GLY A 1 83 ? 54.513 59.718 26.934 1.00 10.62 103 GLY A O 1
ATOM 636 N N . GLY A 1 84 ? 52.460 59.563 26.023 1.00 9.54 104 GLY A N 1
ATOM 637 C CA . GLY A 1 84 ? 52.150 58.308 26.669 1.00 9.99 104 GLY A CA 1
ATOM 638 C C . GLY A 1 84 ? 51.320 58.507 27.923 1.00 9.94 104 GLY A C 1
ATOM 639 O O . GLY A 1 84 ? 51.236 59.600 28.487 1.00 10.76 104 GLY A O 1
ATOM 640 N N . TRP A 1 85 ? 50.708 57.408 28.374 1.00 10.31 105 TRP A N 1
ATOM 641 C CA . TRP A 1 85 ? 49.827 57.446 29.537 1.00 11.75 105 TRP A CA 1
ATOM 642 C C . TRP A 1 85 ? 50.508 58.070 30.756 1.00 11.38 105 TRP A C 1
ATOM 643 O O . TRP A 1 85 ? 49.946 58.956 31.412 1.00 12.29 105 TRP A O 1
ATOM 654 N N . SER A 1 86 ? 51.725 57.627 31.074 1.00 11.87 106 SER A N 1
ATOM 655 C CA . SER A 1 86 ? 52.377 58.099 32.295 1.00 11.06 106 SER A CA 1
ATOM 656 C C . SER A 1 86 ? 52.765 59.572 32.233 1.00 13.19 106 SER A C 1
ATOM 657 O O . SER A 1 86 ? 53.008 60.180 33.282 1.00 16.24 106 SER A O 1
ATOM 660 N N . GLU A 1 87 ? 52.846 60.156 31.038 1.00 11.33 107 GLU A N 1
ATOM 661 C CA . GLU A 1 87 ? 53.216 61.560 30.899 1.00 12.67 107 GLU A CA 1
ATOM 662 C C . GLU A 1 87 ? 52.071 62.511 31.223 1.00 14.44 107 GLU A C 1
ATOM 663 O O . GLU A 1 87 ? 52.314 63.707 31.410 1.00 16.70 107 GLU A O 1
ATOM 669 N N . GLY A 1 88 ? 50.836 62.023 31.276 1.00 13.17 108 GLY A N 1
ATOM 670 C CA . GLY A 1 88 ? 49.733 62.877 31.675 1.00 14.04 108 GLY A CA 1
ATOM 671 C C . GLY A 1 88 ? 49.382 63.928 30.631 1.00 11.71 108 GLY A C 1
ATOM 672 O O . GLY A 1 88 ? 49.849 63.921 29.500 1.00 12.79 108 GLY A O 1
ATOM 673 N N . SER A 1 89 ? 48.536 64.860 31.052 1.00 11.88 109 SER A N 1
ATOM 674 C CA . SER A 1 89 ? 47.966 65.841 30.144 1.00 12.01 109 SER A CA 1
ATOM 675 C C . SER A 1 89 ? 48.344 67.286 30.454 1.00 11.56 109 SER A C 1
ATOM 676 O O . SER A 1 89 ? 48.476 68.078 29.521 1.00 11.62 109 SER A O 1
ATOM 679 N N . ALA A 1 90 ? 48.562 67.633 31.729 1.00 12.12 110 ALA A N 1
ATOM 680 C CA . ALA A 1 90 ? 48.731 69.030 32.133 1.00 12.03 110 ALA A CA 1
ATOM 681 C C . ALA A 1 90 ? 49.827 69.746 31.348 1.00 11.86 110 ALA A C 1
ATOM 682 O O . ALA A 1 90 ? 49.630 70.868 30.863 1.00 12.06 110 ALA A O 1
ATOM 684 N N . GLN A 1 91 ? 51.004 69.132 31.234 1.00 12.46 111 GLN A N 1
ATOM 685 C CA . GLN A 1 91 ? 52.110 69.846 30.602 1.00 12.35 111 GLN A CA 1
ATOM 686 C C . GLN A 1 91 ? 51.843 70.080 29.121 1.00 11.54 111 GLN A C 1
ATOM 687 O O . GLN A 1 91 ? 52.225 71.124 28.578 1.00 11.94 111 GLN A O 1
ATOM 693 N N . TYR A 1 92 ? 51.173 69.122 28.462 1.00 11.00 112 TYR A N 1
ATOM 694 C CA . TYR A 1 92 ? 50.818 69.265 27.051 1.00 11.23 112 TYR A CA 1
ATOM 695 C C . TYR A 1 92 ? 49.755 70.335 26.866 1.00 10.80 112 TYR A C 1
ATOM 696 O O . TYR A 1 92 ? 49.805 71.112 25.904 1.00 11.06 112 TYR A O 1
ATOM 705 N N . SER A 1 93 ? 48.796 70.394 27.791 1.00 11.15 113 SER A N 1
ATOM 706 C CA . SER A 1 93 ? 47.774 71.434 27.763 1.00 10.84 113 SER A CA 1
ATOM 707 C C . SER A 1 93 ? 48.400 72.818 27.892 1.00 12.37 113 SER A C 1
ATOM 708 O O . SER A 1 93 ? 48.058 73.742 27.143 1.00 12.88 113 SER A O 1
ATOM 711 N N . ILE A 1 94 ? 49.331 72.977 28.835 1.00 12.00 114 ILE A N 1
ATOM 712 C CA . ILE A 1 94 ? 50.008 74.262 29.012 1.00 12.69 114 ILE A CA 1
ATOM 713 C C . ILE A 1 94 ? 50.839 74.607 27.782 1.00 13.14 114 ILE A C 1
ATOM 714 O O . ILE A 1 94 ? 50.773 75.726 27.261 1.00 13.31 114 ILE A O 1
ATOM 719 N N . MET A 1 95 ? 51.622 73.646 27.289 1.00 10.72 115 MET A N 1
ATOM 720 C CA . MET A 1 95 ? 52.493 73.909 26.146 1.00 12.02 115 MET A CA 1
ATOM 721 C C . MET A 1 95 ? 51.684 74.312 24.921 1.00 12.06 115 MET A C 1
ATOM 722 O O . MET A 1 95 ? 52.021 75.277 24.223 1.00 14.15 115 MET A O 1
ATOM 727 N N . ALA A 1 96 ? 50.612 73.573 24.635 1.00 12.75 116 ALA A N 1
ATOM 728 C CA . ALA A 1 96 ? 49.890 73.776 23.388 1.00 12.26 116 ALA A CA 1
ATOM 729 C C . ALA A 1 96 ? 49.172 75.116 23.340 1.00 12.80 116 ALA A C 1
ATOM 730 O O . ALA A 1 96 ? 48.923 75.620 22.241 1.00 13.66 116 ALA A O 1
ATOM 732 N N . ALA A 1 97 ? 48.857 75.705 24.497 1.00 13.49 117 ALA A N 1
ATOM 733 C CA . ALA A 1 97 ? 48.101 76.953 24.538 1.00 14.66 117 ALA A CA 1
ATOM 734 C C . ALA A 1 97 ? 48.946 78.190 24.259 1.00 15.91 117 ALA A C 1
ATOM 735 O O . ALA A 1 97 ? 48.383 79.259 23.996 1.00 18.37 117 ALA A O 1
ATOM 737 N N . GLU A 1 98 ? 50.272 78.087 24.324 1.00 14.99 118 GLU A N 1
ATOM 738 C CA . GLU A 1 98 ? 51.133 79.261 24.249 1.00 16.16 118 GLU A CA 1
ATOM 739 C C . GLU A 1 98 ? 51.972 79.195 22.985 1.00 16.31 118 GLU A C 1
ATOM 740 O O . GLU A 1 98 ? 52.729 78.229 22.806 1.00 15.70 118 GLU A O 1
ATOM 746 N N . PRO A 1 99 ? 51.886 80.184 22.095 1.00 16.21 119 PRO A N 1
ATOM 747 C CA . PRO A 1 99 ? 52.703 80.134 20.869 1.00 16.06 119 PRO A CA 1
ATOM 748 C C . PRO A 1 99 ? 54.190 79.962 21.140 1.00 17.17 119 PRO A C 1
ATOM 749 O O . PRO A 1 99 ? 54.875 79.240 20.402 1.00 16.52 119 PRO A O 1
ATOM 753 N N . GLU A 1 100 ? 54.701 80.593 22.200 1.00 17.54 120 GLU A N 1
ATOM 754 C CA . GLU A 1 100 ? 56.121 80.497 22.520 1.00 17.13 120 GLU A CA 1
ATOM 755 C C . GLU A 1 100 ? 56.497 79.084 22.939 1.00 15.00 120 GLU A C 1
ATOM 756 O O . GLU A 1 100 ? 57.579 78.591 22.595 1.00 15.05 120 GLU A O 1
ATOM 762 N N . TYR A 1 101 ? 55.618 78.420 23.690 1.00 13.09 121 TYR A N 1
ATOM 763 C CA . TYR A 1 101 ? 55.902 77.059 24.126 1.00 13.48 121 TYR A CA 1
ATOM 764 C C . TYR A 1 101 ? 55.759 76.075 22.971 1.00 12.66 121 TYR A C 1
ATOM 765 O O . TYR A 1 101 ? 56.541 75.125 22.860 1.00 12.49 121 TYR A O 1
ATOM 774 N N . ARG A 1 102 ? 54.769 76.282 22.100 1.00 12.38 122 ARG A N 1
ATOM 775 C CA . ARG A 1 102 ? 54.672 75.453 20.901 1.00 12.02 122 ARG A CA 1
ATOM 776 C C . ARG A 1 102 ? 55.933 75.563 20.058 1.00 13.01 122 ARG A C 1
ATOM 777 O O . ARG A 1 102 ? 56.463 74.556 19.576 1.00 13.31 122 ARG A O 1
ATOM 785 N N . GLN A 1 103 ? 56.422 76.788 19.855 1.00 13.12 123 GLN A N 1
ATOM 786 C CA . GLN A 1 103 ? 57.632 76.971 19.064 1.00 13.30 123 GLN A CA 1
ATOM 787 C C . GLN A 1 103 ? 58.818 76.282 19.723 1.00 12.83 123 GLN A C 1
ATOM 788 O O . GLN A 1 103 ? 59.632 75.641 19.044 1.00 13.76 123 GLN A O 1
ATOM 794 N N . ASN A 1 104 ? 58.925 76.393 21.048 1.00 12.55 124 ASN A N 1
ATOM 795 C CA . ASN A 1 104 ? 59.989 75.699 21.768 1.00 13.10 124 ASN A CA 1
ATOM 796 C C . ASN A 1 104 ? 59.877 74.190 21.595 1.00 12.41 124 ASN A C 1
ATOM 797 O O . ASN A 1 104 ? 60.893 73.502 21.421 1.00 13.09 124 ASN A O 1
ATOM 802 N N . PHE A 1 105 ? 58.652 73.655 21.618 1.00 11.98 125 PHE A N 1
ATOM 803 C CA . PHE A 1 105 ? 58.504 72.219 21.414 1.00 11.42 125 PHE A CA 1
ATOM 804 C C . PHE A 1 105 ? 58.907 71.813 20.006 1.00 11.12 125 PHE A C 1
ATOM 805 O O . PHE A 1 105 ? 59.587 70.799 19.811 1.00 12.40 125 PHE A O 1
ATOM 813 N N . ILE A 1 106 ? 58.469 72.576 19.008 1.00 12.24 126 ILE A N 1
ATOM 814 C CA . ILE A 1 106 ? 58.826 72.260 17.629 1.00 11.96 126 ILE A CA 1
ATOM 815 C C . ILE A 1 106 ? 60.342 72.236 17.463 1.00 12.20 126 ILE A C 1
ATOM 816 O O . ILE A 1 106 ? 60.906 71.302 16.881 1.00 12.21 126 ILE A O 1
ATOM 821 N N . GLN A 1 107 ? 61.029 73.245 18.007 1.00 12.97 127 GLN A N 1
ATOM 822 C CA . GLN A 1 107 ? 62.475 73.331 17.820 1.00 13.38 127 GLN A CA 1
ATOM 823 C C . GLN A 1 107 ? 63.225 72.269 18.621 1.00 13.01 127 GLN A C 1
ATOM 824 O O . GLN A 1 107 ? 64.185 71.677 18.116 1.00 13.35 127 GLN A O 1
ATOM 830 N N . THR A 1 108 ? 62.827 72.019 19.874 1.00 12.56 128 THR A N 1
ATOM 831 C CA . THR A 1 108 ? 63.563 71.039 20.673 1.00 12.43 128 THR A CA 1
ATOM 832 C C . THR A 1 108 ? 63.271 69.609 20.229 1.00 13.02 128 THR A C 1
ATOM 833 O O . THR A 1 108 ? 64.171 68.759 20.245 1.00 12.85 128 THR A O 1
ATOM 837 N N . SER A 1 109 ? 62.027 69.313 19.836 1.00 12.23 129 SER A N 1
ATOM 838 C CA . SER A 1 109 ? 61.754 67.982 19.299 1.00 12.02 129 SER A CA 1
ATOM 839 C C . SER A 1 109 ? 62.472 67.774 17.973 1.00 11.70 129 SER A C 1
ATOM 840 O O . SER A 1 109 ? 63.029 66.697 17.726 1.00 13.48 129 SER A O 1
ATOM 843 N N . LEU A 1 110 ? 62.502 68.802 17.119 1.00 12.20 130 LEU A N 1
ATOM 844 C CA . LEU A 1 110 ? 63.246 68.693 15.868 1.00 11.79 130 LEU A CA 1
ATOM 845 C C . LEU A 1 110 ? 64.726 68.437 16.125 1.00 13.31 130 LEU A C 1
ATOM 846 O O . LEU A 1 110 ? 65.354 67.636 15.424 1.00 13.22 130 LEU A O 1
ATOM 851 N N . ALA A 1 111 ? 65.299 69.109 17.126 1.00 13.39 131 ALA A N 1
ATOM 852 C CA . ALA A 1 111 ? 66.709 68.896 17.452 1.00 13.59 131 ALA A CA 1
ATOM 853 C C . ALA A 1 111 ? 66.982 67.443 17.828 1.00 13.49 131 ALA A C 1
ATOM 854 O O . ALA A 1 111 ? 67.973 66.853 17.377 1.00 13.96 131 ALA A O 1
ATOM 856 N N . MET A 1 112 ? 66.122 66.849 18.660 1.00 12.39 132 MET A N 1
ATOM 857 C CA . MET A 1 112 ? 66.296 65.442 19.019 1.00 13.15 132 MET A CA 1
ATOM 858 C C . MET A 1 112 ? 66.137 64.543 17.801 1.00 13.08 132 MET A C 1
ATOM 859 O O . MET A 1 112 ? 66.920 63.604 17.603 1.00 13.24 132 MET A O 1
ATOM 864 N N . ILE A 1 113 ? 65.142 64.828 16.962 1.00 12.03 133 ILE A N 1
ATOM 865 C CA . ILE A 1 113 ? 64.908 64.014 15.774 1.00 12.29 133 ILE A CA 1
ATOM 866 C C . ILE A 1 113 ? 66.138 64.015 14.867 1.00 12.53 133 ILE A C 1
ATOM 867 O O . ILE A 1 113 ? 66.599 62.961 14.410 1.00 12.14 133 ILE A O 1
ATOM 872 N N . LEU A 1 114 ? 66.699 65.195 14.609 1.00 11.96 134 LEU A N 1
ATOM 873 C CA . LEU A 1 114 ? 67.830 65.277 13.690 1.00 12.56 134 LEU A CA 1
ATOM 874 C C . LEU A 1 114 ? 69.104 64.719 14.312 1.00 12.41 134 LEU A C 1
ATOM 875 O O . LEU A 1 114 ? 69.860 64.005 13.642 1.00 13.46 134 LEU A O 1
ATOM 880 N N . GLU A 1 115 ? 69.356 65.017 15.587 1.00 11.62 135 GLU A N 1
ATOM 881 C CA . GLU A 1 115 ? 70.619 64.593 16.184 1.00 12.44 135 GLU A CA 1
ATOM 882 C C . GLU A 1 115 ? 70.686 63.082 16.367 1.00 14.91 135 GLU A C 1
ATOM 883 O O . GLU A 1 115 ? 71.773 62.499 16.292 1.00 16.34 135 GLU A O 1
ATOM 889 N N . TYR A 1 116 ? 69.547 62.430 16.576 1.00 13.09 136 TYR A N 1
ATOM 890 C CA . TYR A 1 116 ? 69.513 60.990 16.786 1.00 12.06 136 TYR A CA 1
ATOM 891 C C . TYR A 1 116 ? 69.082 60.223 15.547 1.00 11.61 136 TYR A C 1
ATOM 892 O O . TYR A 1 116 ? 68.978 58.998 15.604 1.00 13.23 136 TYR A O 1
ATOM 901 N N . ASN A 1 117 ? 68.841 60.918 14.434 1.00 11.87 137 ASN A N 1
ATOM 902 C CA . ASN A 1 117 ? 68.533 60.311 13.138 1.00 12.47 137 ASN A CA 1
ATOM 903 C C . ASN A 1 117 ? 67.157 59.641 13.091 1.00 11.23 137 ASN A C 1
ATOM 904 O O . ASN A 1 117 ? 66.973 58.628 12.404 1.00 12.70 137 ASN A O 1
ATOM 909 N N . PHE A 1 118 ? 66.182 60.196 13.803 1.00 10.91 138 PHE A N 1
ATOM 910 C CA . PHE A 1 118 ? 64.802 59.774 13.633 1.00 11.31 138 PHE A CA 1
ATOM 911 C C . PHE A 1 118 ? 64.234 60.346 12.335 1.00 12.47 138 PHE A C 1
ATOM 912 O O . PHE A 1 118 ? 64.748 61.322 11.777 1.00 13.99 138 PHE A O 1
ATOM 920 N N . ASP A 1 119 ? 63.147 59.737 11.862 1.00 12.01 139 ASP A N 1
ATOM 921 C CA . ASP A 1 119 ? 62.495 60.167 10.632 1.00 12.47 139 ASP A CA 1
ATOM 922 C C . ASP A 1 119 ? 61.231 60.971 10.875 1.00 12.11 139 ASP A C 1
ATOM 923 O O . ASP A 1 119 ? 60.570 61.372 9.909 1.00 13.50 139 ASP A O 1
ATOM 928 N N . GLY A 1 120 ? 60.879 61.220 12.126 1.00 11.76 140 GLY A N 1
ATOM 929 C CA . GLY A 1 120 ? 59.695 61.996 12.421 1.00 13.35 140 GLY A CA 1
ATOM 930 C C . GLY A 1 120 ? 59.264 61.816 13.862 1.00 11.28 140 GLY A C 1
ATOM 931 O O . GLY A 1 120 ? 59.948 61.183 14.667 1.00 10.82 140 GLY A O 1
ATOM 932 N N . LEU A 1 121 ? 58.102 62.395 14.156 1.00 10.43 141 LEU A N 1
ATOM 933 C CA . LEU A 1 121 ? 57.563 62.494 15.502 1.00 10.40 141 LEU A CA 1
ATOM 934 C C . LEU A 1 121 ? 56.162 61.905 15.533 1.00 10.37 141 LEU A C 1
ATOM 935 O O . LEU A 1 121 ? 55.344 62.179 14.648 1.00 10.83 141 LEU A O 1
ATOM 940 N N . ASP A 1 122 ? 55.889 61.106 16.558 1.00 10.41 142 ASP A N 1
ATOM 941 C CA . ASP A 1 122 ? 54.548 60.634 16.866 1.00 9.85 142 ASP A CA 1
ATOM 942 C C . ASP A 1 122 ? 54.098 61.334 18.139 1.00 9.42 142 ASP A C 1
ATOM 943 O O . ASP A 1 122 ? 54.826 61.334 19.138 1.00 10.94 142 ASP A O 1
ATOM 948 N N . VAL A 1 123 ? 52.921 61.949 18.105 1.00 10.39 143 VAL A N 1
ATOM 949 C CA . VAL A 1 123 ? 52.395 62.673 19.259 1.00 10.86 143 VAL A CA 1
ATOM 950 C C . VAL A 1 123 ? 51.333 61.814 19.932 1.00 10.27 143 VAL A C 1
ATOM 951 O O . VAL A 1 123 ? 50.317 61.465 19.312 1.00 10.00 143 VAL A O 1
ATOM 955 N N . ASP A 1 124 ? 51.579 61.462 21.196 1.00 9.47 144 ASP A N 1
ATOM 956 C CA . ASP A 1 124 ? 50.687 60.636 22.004 1.00 9.09 144 ASP A CA 1
ATOM 957 C C . ASP A 1 124 ? 50.316 61.379 23.287 1.00 9.34 144 ASP A C 1
ATOM 958 O O . ASP A 1 124 ? 50.627 60.932 24.395 1.00 10.73 144 ASP A O 1
ATOM 963 N N . TRP A 1 125 ? 49.670 62.533 23.146 1.00 9.50 145 TRP A N 1
ATOM 964 C CA . TRP A 1 125 ? 49.182 63.288 24.292 1.00 9.49 145 TRP A CA 1
ATOM 965 C C . TRP A 1 125 ? 47.922 62.605 24.810 1.00 10.25 145 TRP A C 1
ATOM 966 O O . TRP A 1 125 ? 46.929 62.497 24.083 1.00 10.77 145 TRP A O 1
ATOM 977 N N . GLU A 1 126 ? 47.953 62.145 26.060 1.00 10.41 146 GLU A N 1
ATOM 978 C CA . GLU A 1 126 ? 46.832 61.406 26.646 1.00 9.98 146 GLU A CA 1
ATOM 979 C C . GLU A 1 126 ? 46.254 62.197 27.822 1.00 10.50 146 GLU A C 1
ATOM 980 O O . GLU A 1 126 ? 46.683 62.019 28.965 1.00 11.25 146 GLU A O 1
ATOM 986 N N . TYR A 1 127 ? 45.276 63.077 27.565 1.00 10.51 147 TYR A N 1
ATOM 987 C CA . TYR A 1 127 ? 44.686 63.378 26.262 1.00 10.19 147 TYR A CA 1
ATOM 988 C C . TYR A 1 127 ? 44.249 64.832 26.328 1.00 10.41 147 TYR A C 1
ATOM 989 O O . TYR A 1 127 ? 44.009 65.357 27.419 1.00 10.40 147 TYR A O 1
ATOM 998 N N . PRO A 1 128 ? 44.088 65.479 25.179 1.00 9.79 148 PRO A N 1
ATOM 999 C CA . PRO A 1 128 ? 43.495 66.821 25.182 1.00 10.12 148 PRO A CA 1
ATOM 1000 C C . PRO A 1 128 ? 42.161 66.817 25.913 1.00 10.64 148 PRO A C 1
ATOM 1001 O O . PRO A 1 128 ? 41.327 65.924 25.720 1.00 11.06 148 PRO A O 1
ATOM 1005 N N . ASN A 1 129 ? 41.983 67.802 26.797 1.00 10.74 149 ASN A N 1
ATOM 1006 C CA . ASN A 1 129 ? 40.706 68.018 27.482 1.00 10.98 149 ASN A CA 1
ATOM 1007 C C . ASN A 1 129 ? 40.313 66.840 28.374 1.00 12.56 149 ASN A C 1
ATOM 1008 O O . ASN A 1 129 ? 39.131 66.618 28.653 1.00 13.34 149 ASN A O 1
ATOM 1013 N N . ARG A 1 130 ? 41.289 66.067 28.846 1.00 11.44 150 ARG A N 1
ATOM 1014 C CA . ARG A 1 130 ? 41.005 64.970 29.758 1.00 12.99 150 ARG A CA 1
ATOM 1015 C C . ARG A 1 130 ? 42.087 64.887 30.823 1.00 11.19 150 ARG A C 1
ATOM 1016 O O . ARG A 1 130 ? 43.129 65.541 30.739 1.00 12.91 150 ARG A O 1
ATOM 1024 N N . ARG A 1 131 ? 41.820 64.063 31.833 1.00 13.23 151 ARG A N 1
ATOM 1025 C CA . ARG A 1 131 ? 42.763 63.791 32.922 1.00 13.80 151 ARG A CA 1
ATOM 1026 C C . ARG A 1 131 ? 43.141 65.119 33.575 1.00 15.99 151 ARG A C 1
ATOM 1027 O O . ARG A 1 131 ? 42.240 65.900 33.924 1.00 18.04 151 ARG A O 1
ATOM 1035 N N . ASP A 1 132 ? 44.429 65.424 33.757 1.00 13.95 152 ASP A N 1
ATOM 1036 C CA . ASP A 1 132 ? 44.842 66.647 34.433 1.00 14.13 152 ASP A CA 1
ATOM 1037 C C . ASP A 1 132 ? 45.024 67.826 33.483 1.00 13.73 152 ASP A C 1
ATOM 1038 O O . ASP A 1 132 ? 45.867 68.694 33.739 1.00 15.02 152 ASP A O 1
ATOM 1043 N N . THR A 1 133 ? 44.233 67.888 32.409 1.00 13.38 153 THR A N 1
ATOM 1044 C CA . THR A 1 133 ? 44.232 69.047 31.526 1.00 12.93 153 THR A CA 1
ATOM 1045 C C . THR A 1 133 ? 44.101 70.338 32.324 1.00 13.57 153 THR A C 1
ATOM 1046 O O . THR A 1 133 ? 43.384 70.404 33.328 1.00 15.60 153 THR A O 1
ATOM 1050 N N . VAL A 1 134 ? 44.805 71.369 31.870 1.00 13.52 154 VAL A N 1
ATOM 1051 C CA . VAL A 1 134 ? 44.758 72.680 32.497 1.00 13.57 154 VAL A CA 1
ATOM 1052 C C . VAL A 1 134 ? 43.743 73.588 31.819 1.00 15.98 154 VAL A C 1
ATOM 1053 O O . VAL A 1 134 ? 43.011 74.313 32.494 1.00 17.79 154 VAL A O 1
ATOM 1057 N N . HIS A 1 135 ? 43.664 73.544 30.491 1.00 13.75 155 HIS A N 1
ATOM 1058 C CA . HIS A 1 135 ? 42.831 74.463 29.728 1.00 15.32 155 HIS A CA 1
ATOM 1059 C C . HIS A 1 135 ? 41.547 73.833 29.205 1.00 15.08 155 HIS A C 1
ATOM 1060 O O . HIS A 1 135 ? 40.790 74.503 28.492 1.00 16.13 155 HIS A O 1
ATOM 1067 N N . GLY A 1 136 ? 41.291 72.571 29.524 1.00 13.45 156 GLY A N 1
ATOM 1068 C CA . GLY A 1 136 ? 39.995 71.991 29.213 1.00 14.86 156 GLY A CA 1
ATOM 1069 C C . GLY A 1 136 ? 39.726 71.946 27.722 1.00 15.28 156 GLY A C 1
ATOM 1070 O O . GLY A 1 136 ? 40.566 71.515 26.924 1.00 13.28 156 GLY A O 1
ATOM 1071 N N . GLU A 1 137 ? 38.534 72.405 27.333 1.00 14.55 157 GLU A N 1
ATOM 1072 C CA . GLU A 1 137 ? 38.091 72.271 25.949 1.00 14.31 157 GLU A CA 1
ATOM 1073 C C . GLU A 1 137 ? 38.970 73.035 24.971 1.00 14.54 157 GLU A C 1
ATOM 1074 O O . GLU A 1 137 ? 38.990 72.700 23.778 1.00 14.37 157 GLU A O 1
ATOM 1080 N N . ASP A 1 138 ? 39.707 74.044 25.439 1.00 12.75 158 ASP A N 1
ATOM 1081 C CA . ASP A 1 138 ? 40.611 74.751 24.544 1.00 14.13 158 ASP A CA 1
ATOM 1082 C C . ASP A 1 138 ? 41.671 73.818 23.973 1.00 12.92 158 ASP A C 1
ATOM 1083 O O . ASP A 1 138 ? 42.182 74.065 22.876 1.00 12.58 158 ASP A O 1
ATOM 1088 N N . ASP A 1 139 ? 41.998 72.740 24.701 1.00 11.94 159 ASP A N 1
ATOM 1089 C CA . ASP A 1 139 ? 42.986 71.774 24.221 1.00 11.13 159 ASP A CA 1
ATOM 1090 C C . ASP A 1 139 ? 42.620 71.220 22.850 1.00 11.16 159 ASP A C 1
ATOM 1091 O O . ASP A 1 139 ? 43.511 70.856 22.075 1.00 11.14 159 ASP A O 1
ATOM 1096 N N . ILE A 1 140 ? 41.322 71.086 22.555 1.00 11.15 160 ILE A N 1
ATOM 1097 C CA . ILE A 1 140 ? 40.914 70.522 21.269 1.00 10.93 160 ILE A CA 1
ATOM 1098 C C . ILE A 1 140 ? 41.433 71.387 20.129 1.00 10.87 160 ILE A C 1
ATOM 1099 O O . ILE A 1 140 ? 41.994 70.886 19.144 1.00 11.46 160 ILE A O 1
ATOM 1104 N N . GLU A 1 141 ? 41.261 72.709 20.254 1.00 10.74 161 GLU A N 1
ATOM 1105 C CA . GLU A 1 141 ? 41.793 73.621 19.248 1.00 12.58 161 GLU A CA 1
ATOM 1106 C C . GLU A 1 141 ? 43.314 73.617 19.257 1.00 11.07 161 GLU A C 1
ATOM 1107 O O . GLU A 1 141 ? 43.950 73.526 18.198 1.00 12.12 161 GLU A O 1
ATOM 1113 N N . GLN A 1 142 ? 43.913 73.711 20.448 1.00 11.55 162 GLN A N 1
ATOM 1114 C CA . GLN A 1 142 ? 45.359 73.888 20.517 1.00 11.06 162 GLN A CA 1
ATOM 1115 C C . GLN A 1 142 ? 46.100 72.659 20.010 1.00 10.61 162 GLN A C 1
ATOM 1116 O O . GLN A 1 142 ? 47.194 72.790 19.453 1.00 11.36 162 GLN A O 1
ATOM 1122 N N . PHE A 1 143 ? 45.525 71.468 20.198 1.00 11.08 163 PHE A N 1
ATOM 1123 C CA . PHE A 1 143 ? 46.111 70.259 19.629 1.00 11.44 163 PHE A CA 1
ATOM 1124 C C . PHE A 1 143 ? 46.218 70.372 18.113 1.00 10.91 163 PHE A C 1
ATOM 1125 O O . PHE A 1 143 ? 47.269 70.087 17.528 1.00 12.36 163 PHE A O 1
ATOM 1133 N N . SER A 1 144 ? 45.144 70.816 17.458 1.00 11.58 164 SER A N 1
ATOM 1134 C CA . SER A 1 144 ? 45.186 70.962 16.007 1.00 11.74 164 SER A CA 1
ATOM 1135 C C . SER A 1 144 ? 46.146 72.064 15.574 1.00 11.56 164 SER A C 1
ATOM 1136 O O . SER A 1 144 ? 46.842 71.918 14.564 1.00 12.59 164 SER A O 1
ATOM 1139 N N . THR A 1 145 ? 46.210 73.169 16.326 1.00 11.14 165 THR A N 1
ATOM 1140 C CA . THR A 1 145 ? 47.181 74.211 16.004 1.00 11.44 165 THR A CA 1
ATOM 1141 C C . THR A 1 145 ? 48.602 73.682 16.120 1.00 11.69 165 THR A C 1
ATOM 1142 O O . THR A 1 145 ? 49.446 73.951 15.257 1.00 12.48 165 THR A O 1
ATOM 1146 N N . LEU A 1 146 ? 48.876 72.910 17.172 1.00 10.88 166 LEU A N 1
ATOM 1147 C CA . LEU A 1 146 ? 50.201 72.327 17.351 1.00 12.28 166 LEU A CA 1
ATOM 1148 C C . LEU A 1 146 ? 50.578 71.447 16.165 1.00 11.38 166 LEU A C 1
ATOM 1149 O O . LEU A 1 146 ? 51.697 71.531 15.645 1.00 11.64 166 LEU A O 1
ATOM 1154 N N . LEU A 1 147 ? 49.648 70.597 15.716 1.00 11.54 167 LEU A N 1
ATOM 1155 C CA . LEU A 1 147 ? 49.939 69.728 14.578 1.00 10.72 167 LEU A CA 1
ATOM 1156 C C . LEU A 1 147 ? 50.191 70.535 13.309 1.00 11.71 167 LEU A C 1
ATOM 1157 O O . LEU A 1 147 ? 51.097 70.213 12.529 1.00 11.95 167 LEU A O 1
ATOM 1162 N N . LYS A 1 148 ? 49.390 71.580 13.077 1.00 12.08 168 LYS A N 1
ATOM 1163 C CA . LYS A 1 148 ? 49.603 72.441 11.915 1.00 13.80 168 LYS A CA 1
ATOM 1164 C C . LYS A 1 148 ? 51.008 73.035 11.923 1.00 12.46 168 LYS A C 1
ATOM 1165 O O . LYS A 1 148 ? 51.704 73.039 10.899 1.00 12.99 168 LYS A O 1
ATOM 1171 N N . GLU A 1 149 ? 51.442 73.538 13.080 1.00 11.54 169 GLU A N 1
ATOM 1172 C CA . GLU A 1 149 ? 52.739 74.201 13.168 1.00 12.34 169 GLU A CA 1
ATOM 1173 C C . GLU A 1 149 ? 53.888 73.202 13.076 1.00 12.68 169 GLU A C 1
ATOM 1174 O O . GLU A 1 149 ? 54.931 73.501 12.477 1.00 13.54 169 GLU A O 1
ATOM 1180 N N . LEU A 1 150 ? 53.717 72.008 13.647 1.00 12.46 170 LEU A N 1
ATOM 1181 C CA . LEU A 1 150 ? 54.714 70.956 13.465 1.00 12.70 170 LEU A CA 1
ATOM 1182 C C . LEU A 1 150 ? 54.857 70.594 11.993 1.00 12.89 170 LEU A C 1
ATOM 1183 O O . LEU A 1 150 ? 55.974 70.482 11.474 1.00 13.79 170 LEU A O 1
ATOM 1188 N N . ARG A 1 151 ? 53.731 70.421 11.298 1.00 12.88 171 ARG A N 1
ATOM 1189 C CA . ARG A 1 151 ? 53.786 70.072 9.883 1.00 12.32 171 ARG A CA 1
ATOM 1190 C C . ARG A 1 151 ? 54.517 71.137 9.081 1.00 14.08 171 ARG A C 1
ATOM 1191 O O . ARG A 1 151 ? 55.362 70.814 8.238 1.00 14.77 171 ARG A O 1
ATOM 1199 N N . GLU A 1 152 ? 54.211 72.411 9.337 1.00 13.58 172 GLU A N 1
ATOM 1200 C CA . GLU A 1 152 ? 54.850 73.492 8.593 1.00 14.32 172 GLU A CA 1
ATOM 1201 C C . GLU A 1 152 ? 56.366 73.449 8.739 1.00 16.30 172 GLU A C 1
ATOM 1202 O O . GLU A 1 152 ? 57.098 73.630 7.757 1.00 17.74 172 GLU A O 1
ATOM 1208 N N . GLU A 1 153 ? 56.859 73.184 9.947 1.00 14.22 173 GLU A N 1
ATOM 1209 C CA . GLU A 1 153 ? 58.303 73.121 10.135 1.00 14.62 173 GLU A CA 1
ATOM 1210 C C . GLU A 1 153 ? 58.884 71.824 9.591 1.00 16.69 173 GLU A C 1
ATOM 1211 O O . GLU A 1 153 ? 59.940 71.834 8.943 1.00 16.60 173 GLU A O 1
ATOM 1217 N N . PHE A 1 154 ? 58.215 70.698 9.846 1.00 14.40 174 PHE A N 1
ATOM 1218 C CA . PHE A 1 154 ? 58.771 69.405 9.457 1.00 14.96 174 PHE A CA 1
ATOM 1219 C C . PHE A 1 154 ? 58.883 69.271 7.943 1.00 16.82 174 PHE A C 1
ATOM 1220 O O . PHE A 1 154 ? 59.746 68.536 7.448 1.00 16.13 174 PHE A O 1
ATOM 1228 N N . ASP A 1 155 ? 58.023 69.965 7.192 1.00 16.03 175 ASP A N 1
ATOM 1229 C CA . ASP A 1 155 ? 58.074 69.877 5.737 1.00 18.25 175 ASP A CA 1
ATOM 1230 C C . ASP A 1 155 ? 59.371 70.437 5.166 1.00 21.16 175 ASP A C 1
ATOM 1231 O O . ASP A 1 155 ? 59.750 70.071 4.048 1.00 23.99 175 ASP A O 1
ATOM 1236 N N . ASN A 1 156 ? 60.065 71.306 5.905 1.00 17.43 176 ASN A N 1
ATOM 1237 C CA . ASN A 1 156 ? 61.377 71.773 5.466 1.00 18.59 176 ASN A CA 1
ATOM 1238 C C . ASN A 1 156 ? 62.426 70.670 5.498 1.00 22.50 176 ASN A C 1
ATOM 1239 O O . ASN A 1 156 ? 63.480 70.814 4.871 1.00 23.20 176 ASN A O 1
ATOM 1244 N N . TYR A 1 157 ? 62.161 69.573 6.208 1.00 17.25 177 TYR A N 1
ATOM 1245 C CA . TYR A 1 157 ? 63.125 68.496 6.365 1.00 16.74 177 TYR A CA 1
ATOM 1246 C C . TYR A 1 157 ? 62.620 67.146 5.868 1.00 17.56 177 TYR A C 1
ATOM 1247 O O . TYR A 1 157 ? 63.345 66.151 5.989 1.00 21.53 177 TYR A O 1
ATOM 1256 N N . GLY A 1 158 ? 61.406 67.073 5.328 1.00 15.58 178 GLY A N 1
ATOM 1257 C CA . GLY A 1 158 ? 60.870 65.801 4.877 1.00 15.66 178 GLY A CA 1
ATOM 1258 C C . GLY A 1 158 ? 60.530 64.827 5.985 1.00 16.14 178 GLY A C 1
ATOM 1259 O O . GLY A 1 158 ? 60.524 63.613 5.755 1.00 19.02 178 GLY A O 1
ATOM 1260 N N . LEU A 1 159 ? 60.238 65.327 7.182 1.00 14.05 179 LEU A N 1
ATOM 1261 C CA . LEU A 1 159 ? 59.993 64.481 8.341 1.00 13.16 179 LEU A CA 1
ATOM 1262 C C . LEU A 1 159 ? 58.522 64.090 8.442 1.00 14.19 179 LEU A C 1
ATOM 1263 O O . LEU A 1 159 ? 57.631 64.814 7.991 1.00 15.57 179 LEU A O 1
ATOM 1268 N N . LEU A 1 160 ? 58.283 62.929 9.048 1.00 12.13 180 LEU A N 1
ATOM 1269 C CA . LEU A 1 160 ? 56.932 62.437 9.272 1.00 12.55 180 LEU A CA 1
ATOM 1270 C C . LEU A 1 160 ? 56.353 63.029 10.551 1.00 12.20 180 LEU A C 1
ATOM 1271 O O . LEU A 1 160 ? 57.076 63.341 11.501 1.00 12.35 180 LEU A O 1
ATOM 1276 N N . LEU A 1 161 ? 55.031 63.182 10.563 1.00 10.73 181 LEU A N 1
ATOM 1277 C CA . LEU A 1 161 ? 54.287 63.597 11.748 1.00 10.23 181 LEU A CA 1
ATOM 1278 C C . LEU A 1 161 ? 53.077 62.688 11.872 1.00 10.98 181 LEU A C 1
ATOM 1279 O O . LEU A 1 161 ? 52.235 62.648 10.968 1.00 11.36 181 LEU A O 1
ATOM 1284 N N . THR A 1 162 ? 52.987 61.959 12.979 1.00 9.39 182 THR A N 1
ATOM 1285 C CA . THR A 1 162 ? 51.868 61.055 13.221 1.00 9.79 182 THR A CA 1
ATOM 1286 C C . THR A 1 162 ? 51.302 61.316 14.606 1.00 10.15 182 THR A C 1
ATOM 1287 O O . THR A 1 162 ? 51.902 62.022 15.420 1.00 9.82 182 THR A O 1
ATOM 1291 N N . VAL A 1 163 ? 50.116 60.760 14.864 1.00 9.91 183 VAL A N 1
ATOM 1292 C CA . VAL A 1 163 ? 49.510 60.818 16.186 1.00 10.22 183 VAL A CA 1
ATOM 1293 C C . VAL A 1 163 ? 49.001 59.440 16.573 1.00 10.41 183 VAL A C 1
ATOM 1294 O O . VAL A 1 163 ? 48.753 58.578 15.727 1.00 11.15 183 VAL A O 1
ATOM 1298 N N . ALA A 1 164 ? 48.860 59.246 17.879 1.00 9.25 184 ALA A N 1
ATOM 1299 C CA . ALA A 1 164 ? 48.115 58.136 18.455 1.00 9.76 184 ALA A CA 1
ATOM 1300 C C . ALA A 1 164 ? 46.938 58.743 19.195 1.00 10.18 184 ALA A C 1
ATOM 1301 O O . ALA A 1 164 ? 47.111 59.715 19.937 1.00 10.96 184 ALA A O 1
ATOM 1303 N N . VAL A 1 165 ? 45.742 58.192 18.982 1.00 9.92 185 VAL A N 1
ATOM 1304 C CA . VAL A 1 165 ? 44.509 58.794 19.481 1.00 9.16 185 VAL A CA 1
ATOM 1305 C C . VAL A 1 165 ? 43.638 57.765 20.185 1.00 10.06 185 VAL A C 1
ATOM 1306 O O . VAL A 1 165 ? 43.690 56.566 19.894 1.00 9.81 185 VAL A O 1
ATOM 1310 N N . SER A 1 166 ? 42.810 58.254 21.106 1.00 9.71 186 SER A N 1
ATOM 1311 C CA . SER A 1 166 ? 41.790 57.409 21.712 1.00 9.62 186 SER A CA 1
ATOM 1312 C C . SER A 1 166 ? 40.773 56.969 20.662 1.00 10.37 186 SER A C 1
ATOM 1313 O O . SER A 1 166 ? 40.566 57.632 19.639 1.00 10.93 186 SER A O 1
ATOM 1316 N N . ALA A 1 167 ? 40.141 55.824 20.916 1.00 10.04 187 ALA A N 1
ATOM 1317 C CA . ALA A 1 167 ? 39.459 55.083 19.860 1.00 10.89 187 ALA A CA 1
ATOM 1318 C C . ALA A 1 167 ? 37.963 55.368 19.764 1.00 10.33 187 ALA A C 1
ATOM 1319 O O . ALA A 1 167 ? 37.480 55.802 18.714 1.00 11.27 187 ALA A O 1
ATOM 1321 N N . VAL A 1 168 ? 37.212 55.101 20.822 1.00 11.22 188 VAL A N 1
ATOM 1322 C CA . VAL A 1 168 ? 35.757 55.111 20.706 1.00 11.42 188 VAL A CA 1
ATOM 1323 C C . VAL A 1 168 ? 35.239 56.540 20.658 1.00 11.73 188 VAL A C 1
ATOM 1324 O O . VAL A 1 168 ? 35.867 57.474 21.163 1.00 11.15 188 VAL A O 1
ATOM 1328 N N . GLU A 1 169 ? 34.059 56.692 20.055 1.00 11.35 189 GLU A N 1
ATOM 1329 C CA . GLU A 1 169 ? 33.447 58.005 19.886 1.00 11.39 189 GLU A CA 1
ATOM 1330 C C . GLU A 1 169 ? 33.385 58.803 21.188 1.00 12.14 189 GLU A C 1
ATOM 1331 O O . GLU A 1 169 ? 33.720 59.991 21.213 1.00 12.10 189 GLU A O 1
ATOM 1337 N N . GLU A 1 170 ? 32.932 58.187 22.279 1.00 11.72 190 GLU A N 1
ATOM 1338 C CA . GLU A 1 170 ? 32.725 58.984 23.493 1.00 12.11 190 GLU A CA 1
ATOM 1339 C C . GLU A 1 170 ? 34.033 59.532 24.037 1.00 13.82 190 GLU A C 1
ATOM 1340 O O . GLU A 1 170 ? 34.050 60.572 24.709 1.00 14.29 190 GLU A O 1
ATOM 1346 N N . ALA A 1 171 ? 35.137 58.845 23.758 1.00 11.61 191 ALA A N 1
ATOM 1347 C CA . ALA A 1 171 ? 36.448 59.384 24.109 1.00 11.42 191 ALA A CA 1
ATOM 1348 C C . ALA A 1 171 ? 36.930 60.410 23.085 1.00 10.64 191 ALA A C 1
ATOM 1349 O O . ALA A 1 171 ? 37.404 61.495 23.454 1.00 11.67 191 ALA A O 1
ATOM 1351 N N . ALA A 1 172 ? 36.797 60.092 21.798 1.00 11.49 192 ALA A N 1
ATOM 1352 C CA . ALA A 1 172 ? 37.356 60.933 20.749 1.00 10.29 192 ALA A CA 1
ATOM 1353 C C . ALA A 1 172 ? 36.718 62.317 20.728 1.00 11.72 192 ALA A C 1
ATOM 1354 O O . ALA A 1 172 ? 37.408 63.317 20.503 1.00 12.21 192 ALA A O 1
ATOM 1356 N N . VAL A 1 173 ? 35.406 62.405 20.962 1.00 10.86 193 VAL A N 1
ATOM 1357 C CA . VAL A 1 173 ? 34.743 63.704 20.892 1.00 11.83 193 VAL A CA 1
ATOM 1358 C C . VAL A 1 173 ? 35.188 64.636 22.010 1.00 10.74 193 VAL A C 1
ATOM 1359 O O . VAL A 1 173 ? 34.994 65.855 21.911 1.00 13.16 193 VAL A O 1
ATOM 1363 N N . GLN A 1 174 ? 35.762 64.099 23.085 1.00 11.06 194 GLN A N 1
ATOM 1364 C CA . GLN A 1 174 ? 36.281 64.947 24.146 1.00 10.92 194 GLN A CA 1
ATOM 1365 C C . GLN A 1 174 ? 37.588 65.622 23.774 1.00 11.50 194 GLN A C 1
ATOM 1366 O O . GLN A 1 174 ? 37.924 66.648 24.373 1.00 11.99 194 GLN A O 1
ATOM 1372 N N . SER A 1 175 ? 38.329 65.086 22.800 1.00 10.64 195 SER A N 1
ATOM 1373 C CA . SER A 1 175 ? 39.713 65.491 22.598 1.00 9.93 195 SER A CA 1
ATOM 1374 C C . SER A 1 175 ? 40.027 66.071 21.228 1.00 10.60 195 SER A C 1
ATOM 1375 O O . SER A 1 175 ? 40.988 66.838 21.120 1.00 10.93 195 SER A O 1
ATOM 1378 N N . TYR A 1 176 ? 39.291 65.706 20.172 1.00 10.23 196 TYR A N 1
ATOM 1379 C CA . TYR A 1 176 ? 39.787 65.919 18.820 1.00 9.90 196 TYR A CA 1
ATOM 1380 C C . TYR A 1 176 ? 38.743 66.521 17.902 1.00 10.42 196 TYR A C 1
ATOM 1381 O O . TYR A 1 176 ? 37.563 66.165 17.949 1.00 11.67 196 TYR A O 1
ATOM 1390 N N . ASP A 1 177 ? 39.207 67.398 17.028 1.00 10.90 197 ASP A N 1
ATOM 1391 C CA . ASP A 1 177 ? 38.494 67.716 15.805 1.00 11.04 197 ASP A CA 1
ATOM 1392 C C . ASP A 1 177 ? 39.111 66.855 14.708 1.00 11.08 197 ASP A C 1
ATOM 1393 O O . ASP A 1 177 ? 40.243 67.104 14.281 1.00 11.90 197 ASP A O 1
ATOM 1398 N N . VAL A 1 178 ? 38.381 65.817 14.283 1.00 12.64 198 VAL A N 1
ATOM 1399 C CA . VAL A 1 178 ? 38.983 64.789 13.425 1.00 11.46 198 VAL A CA 1
ATOM 1400 C C . VAL A 1 178 ? 39.512 65.332 12.105 1.00 11.59 198 VAL A C 1
ATOM 1401 O O . VAL A 1 178 ? 40.655 65.004 11.742 1.00 12.44 198 VAL A O 1
ATOM 1405 N N . PRO A 1 179 ? 38.772 66.144 11.345 1.00 11.79 199 PRO A N 1
ATOM 1406 C CA . PRO A 1 179 ? 39.322 66.614 10.063 1.00 12.85 199 PRO A CA 1
ATOM 1407 C C . PRO A 1 179 ? 40.599 67.422 10.205 1.00 12.41 199 PRO A C 1
ATOM 1408 O O . PRO A 1 179 ? 41.509 67.273 9.378 1.00 14.69 199 PRO A O 1
ATOM 1412 N N . SER A 1 180 ? 40.711 68.265 11.236 1.00 11.72 200 SER A N 1
ATOM 1413 C CA . SER A 1 180 ? 41.921 69.071 11.361 1.00 13.37 200 SER A CA 1
ATOM 1414 C C . SER A 1 180 ? 43.095 68.261 11.896 1.00 14.38 200 SER A C 1
ATOM 1415 O O . SER A 1 180 ? 44.248 68.588 11.599 1.00 19.47 200 SER A O 1
ATOM 1418 N N . VAL A 1 181 ? 42.832 67.196 12.655 1.00 11.73 201 VAL A N 1
ATOM 1419 C CA . VAL A 1 181 ? 43.907 66.293 13.055 1.00 12.20 201 VAL A CA 1
ATOM 1420 C C . VAL A 1 181 ? 44.417 65.513 11.848 1.00 13.30 201 VAL A C 1
ATOM 1421 O O . VAL A 1 181 ? 45.627 65.452 11.592 1.00 16.00 201 VAL A O 1
ATOM 1425 N N . ALA A 1 182 ? 43.498 64.944 11.061 1.00 12.57 202 ALA A N 1
ATOM 1426 C CA . ALA A 1 182 ? 43.901 64.151 9.904 1.00 12.59 202 ALA A CA 1
ATOM 1427 C C . ALA A 1 182 ? 44.663 64.982 8.878 1.00 15.07 202 ALA A C 1
ATOM 1428 O O . ALA A 1 182 ? 45.600 64.477 8.244 1.00 14.69 202 ALA A O 1
ATOM 1430 N N . LYS A 1 183 ? 44.300 66.262 8.733 1.00 13.50 203 LYS A N 1
ATOM 1431 C CA . LYS A 1 183 ? 44.833 67.097 7.659 1.00 14.94 203 LYS A CA 1
ATOM 1432 C C . LYS A 1 183 ? 46.352 67.189 7.706 1.00 14.62 203 LYS A C 1
ATOM 1433 O O . LYS A 1 183 ? 47.013 67.183 6.660 1.00 17.18 203 LYS A O 1
ATOM 1439 N N . TYR A 1 184 ? 46.925 67.267 8.907 1.00 13.84 204 TYR A N 1
ATOM 1440 C CA . TYR A 1 184 ? 48.330 67.604 9.093 1.00 14.87 204 TYR A CA 1
ATOM 1441 C C . TYR A 1 184 ? 49.230 66.400 9.298 1.00 14.50 204 TYR A C 1
ATOM 1442 O O . TYR A 1 184 ? 50.457 66.557 9.290 1.00 15.46 204 TYR A O 1
ATOM 1451 N N . VAL A 1 185 ? 48.668 65.218 9.490 1.00 11.78 205 VAL A N 1
ATOM 1452 C CA . VAL A 1 185 ? 49.460 64.052 9.855 1.00 12.12 205 VAL A CA 1
ATOM 1453 C C . VAL A 1 185 ? 49.602 63.122 8.661 1.00 10.92 205 VAL A C 1
ATOM 1454 O O . VAL A 1 185 ? 48.765 63.102 7.749 1.00 12.72 205 VAL A O 1
ATOM 1458 N N . ASP A 1 186 ? 50.683 62.345 8.675 1.00 11.99 206 ASP A N 1
ATOM 1459 C CA . ASP A 1 186 ? 50.841 61.284 7.689 1.00 11.35 206 ASP A CA 1
ATOM 1460 C C . ASP A 1 186 ? 49.840 60.161 7.921 1.00 12.14 206 ASP A C 1
ATOM 1461 O O . ASP A 1 186 ? 49.317 59.580 6.963 1.00 13.06 206 ASP A O 1
ATOM 1466 N N . TYR A 1 187 ? 49.556 59.843 9.183 1.00 11.13 207 TYR A N 1
ATOM 1467 C CA . TYR A 1 187 ? 48.501 58.895 9.511 1.00 11.81 207 TYR A CA 1
ATOM 1468 C C . TYR A 1 187 ? 48.128 59.062 10.974 1.00 11.13 207 TYR A C 1
ATOM 1469 O O . TYR A 1 187 ? 48.855 59.685 11.760 1.00 10.73 207 TYR A O 1
ATOM 1478 N N . ILE A 1 188 ? 46.972 58.498 11.309 1.00 10.96 208 ILE A N 1
ATOM 1479 C CA . ILE A 1 188 ? 46.433 58.475 12.663 1.00 10.88 208 ILE A CA 1
ATOM 1480 C C . ILE A 1 188 ? 46.456 57.033 13.153 1.00 10.78 208 ILE A C 1
ATOM 1481 O O . ILE A 1 188 ? 45.829 56.151 12.549 1.00 11.63 208 ILE A O 1
ATOM 1486 N N . GLY A 1 189 ? 47.179 56.788 14.242 1.00 10.20 209 GLY A N 1
ATOM 1487 C CA . GLY A 1 189 ? 47.157 55.485 14.875 1.00 10.46 209 GLY A CA 1
ATOM 1488 C C . GLY A 1 189 ? 46.044 55.426 15.899 1.00 10.08 209 GLY A C 1
ATOM 1489 O O . GLY A 1 189 ? 46.167 56.013 16.975 1.00 10.57 209 GLY A O 1
ATOM 1490 N N . VAL A 1 190 ? 44.942 54.756 15.576 1.00 9.98 210 VAL A N 1
ATOM 1491 C CA . VAL A 1 190 ? 43.803 54.699 16.487 1.00 9.86 210 VAL A CA 1
ATOM 1492 C C . VAL A 1 190 ? 44.046 53.581 17.492 1.00 8.87 210 VAL A C 1
ATOM 1493 O O . VAL A 1 190 ? 44.290 52.431 17.112 1.00 10.61 210 VAL A O 1
ATOM 1497 N N . MET A 1 191 ? 43.993 53.917 18.778 1.00 9.41 211 MET A N 1
ATOM 1498 C CA . MET A 1 191 ? 44.342 52.965 19.838 1.00 10.16 211 MET A CA 1
ATOM 1499 C C . MET A 1 191 ? 43.129 52.098 20.182 1.00 9.66 211 MET A C 1
ATOM 1500 O O . MET A 1 191 ? 42.493 52.230 21.232 1.00 10.10 211 MET A O 1
ATOM 1505 N N . THR A 1 192 ? 42.832 51.175 19.263 1.00 8.97 212 THR A N 1
ATOM 1506 C CA . THR A 1 192 ? 41.674 50.282 19.355 1.00 9.03 212 THR A CA 1
ATOM 1507 C C . THR A 1 192 ? 41.949 49.094 20.286 1.00 10.08 212 THR A C 1
ATOM 1508 O O . THR A 1 192 ? 41.953 47.926 19.896 1.00 11.66 212 THR A O 1
ATOM 1512 N N . TYR A 1 193 ? 42.178 49.432 21.550 1.00 9.65 213 TYR A N 1
ATOM 1513 C CA . TYR A 1 193 ? 42.390 48.480 22.634 1.00 10.56 213 TYR A CA 1
ATOM 1514 C C . TYR A 1 193 ? 42.173 49.251 23.929 1.00 10.19 213 TYR A C 1
ATOM 1515 O O . TYR A 1 193 ? 41.784 50.421 23.907 1.00 10.49 213 TYR A O 1
ATOM 1524 N N . ASP A 1 194 ? 42.405 48.589 25.067 1.00 9.59 214 ASP A N 1
ATOM 1525 C CA . ASP A 1 194 ? 42.011 49.147 26.365 1.00 9.96 214 ASP A CA 1
ATOM 1526 C C . ASP A 1 194 ? 40.520 49.473 26.397 1.00 10.38 214 ASP A C 1
ATOM 1527 O O . ASP A 1 194 ? 40.080 50.380 27.114 1.00 11.60 214 ASP A O 1
ATOM 1532 N N . MET A 1 195 ? 39.741 48.727 25.616 1.00 9.80 215 MET A N 1
ATOM 1533 C CA . MET A 1 195 ? 38.301 48.952 25.571 1.00 10.33 215 MET A CA 1
ATOM 1534 C C . MET A 1 195 ? 37.670 48.646 26.915 1.00 10.88 215 MET A C 1
ATOM 1535 O O . MET A 1 195 ? 36.729 49.332 27.343 1.00 11.24 215 MET A O 1
ATOM 1540 N N . HIS A 1 196 ? 38.180 47.611 27.581 1.00 10.69 216 HIS A N 1
ATOM 1541 C CA . HIS A 1 196 ? 37.793 47.221 28.920 1.00 10.52 216 HIS A CA 1
ATOM 1542 C C . HIS A 1 196 ? 39.041 46.764 29.651 1.00 11.35 216 HIS A C 1
ATOM 1543 O O . HIS A 1 196 ? 40.046 46.393 29.041 1.00 11.09 216 HIS A O 1
ATOM 1550 N N . GLY A 1 197 ? 38.969 46.811 30.969 1.00 11.00 217 GLY A N 1
ATOM 1551 C CA . GLY A 1 197 ? 40.108 46.452 31.786 1.00 10.39 217 GLY A CA 1
ATOM 1552 C C . GLY A 1 197 ? 39.694 46.379 33.235 1.00 10.63 217 GLY A C 1
ATOM 1553 O O . GLY A 1 197 ? 38.521 46.549 33.572 1.00 11.19 217 GLY A O 1
ATOM 1554 N N . ALA A 1 198 ? 40.683 46.145 34.094 1.00 10.74 218 ALA A N 1
ATOM 1555 C CA . ALA A 1 198 ? 40.420 45.886 35.507 1.00 11.17 218 ALA A CA 1
ATOM 1556 C C . ALA A 1 198 ? 39.797 47.067 36.246 1.00 11.31 218 ALA A C 1
ATOM 1557 O O . ALA A 1 198 ? 39.360 46.890 37.390 1.00 13.62 218 ALA A O 1
ATOM 1559 N N . TRP A 1 199 ? 39.748 48.251 35.631 1.00 11.24 219 TRP A N 1
ATOM 1560 C CA . TRP A 1 199 ? 39.027 49.391 36.194 1.00 12.09 219 TRP A CA 1
ATOM 1561 C C . TRP A 1 199 ? 37.515 49.231 36.091 1.00 13.01 219 TRP A C 1
ATOM 1562 O O . TRP A 1 199 ? 36.779 49.970 36.754 1.00 13.63 219 TRP A O 1
ATOM 1573 N N . ASP A 1 200 ? 37.033 48.308 35.262 1.00 11.92 220 ASP A N 1
ATOM 1574 C CA . ASP A 1 200 ? 35.604 48.105 35.080 1.00 11.89 220 ASP A CA 1
ATOM 1575 C C . ASP A 1 200 ? 35.030 47.258 36.215 1.00 11.53 220 ASP A C 1
ATOM 1576 O O . ASP A 1 200 ? 35.751 46.583 36.957 1.00 13.84 220 ASP A O 1
ATOM 1581 N N . SER A 1 201 ? 33.700 47.284 36.329 1.00 12.91 221 SER A N 1
ATOM 1582 C CA . SER A 1 201 ? 33.027 46.514 37.368 1.00 13.43 221 SER A CA 1
ATOM 1583 C C . SER A 1 201 ? 32.795 45.064 36.970 1.00 13.01 221 SER A C 1
ATOM 1584 O O . SER A 1 201 ? 32.429 44.251 37.827 1.00 12.74 221 SER A O 1
ATOM 1587 N N . VAL A 1 202 ? 32.999 44.729 35.695 1.00 11.90 222 VAL A N 1
ATOM 1588 C CA . VAL A 1 202 ? 32.797 43.386 35.170 1.00 11.42 222 VAL A CA 1
ATOM 1589 C C . VAL A 1 202 ? 33.956 43.082 34.232 1.00 11.37 222 VAL A C 1
ATOM 1590 O O . VAL A 1 202 ? 34.637 43.984 33.740 1.00 11.94 222 VAL A O 1
ATOM 1594 N N . THR A 1 203 ? 34.176 41.793 33.987 1.00 10.54 223 THR A N 1
ATOM 1595 C CA . THR A 1 203 ? 35.158 41.387 32.987 1.00 10.99 223 THR A CA 1
ATOM 1596 C C . THR A 1 203 ? 34.731 41.875 31.609 1.00 10.76 223 THR A C 1
ATOM 1597 O O . THR A 1 203 ? 33.545 42.056 31.324 1.00 10.79 223 THR A O 1
ATOM 1601 N N . GLY A 1 204 ? 35.716 42.100 30.752 1.00 9.98 224 GLY A N 1
ATOM 1602 C CA . GLY A 1 204 ? 35.443 42.554 29.401 1.00 11.22 224 GLY A CA 1
ATOM 1603 C C . GLY A 1 204 ? 36.700 42.415 28.576 1.00 9.14 224 GLY A C 1
ATOM 1604 O O . GLY A 1 204 ? 37.799 42.214 29.104 1.00 10.25 224 GLY A O 1
ATOM 1605 N N . HIS A 1 205 ? 36.524 42.515 27.268 1.00 9.85 225 HIS A N 1
ATOM 1606 C CA . HIS A 1 205 ? 37.631 42.281 26.357 1.00 9.41 225 HIS A CA 1
ATOM 1607 C C . HIS A 1 205 ? 38.462 43.538 26.161 1.00 9.68 225 HIS A C 1
ATOM 1608 O O . HIS A 1 205 ? 37.940 44.656 26.097 1.00 10.10 225 HIS A O 1
ATOM 1615 N N . ASN A 1 206 ? 39.768 43.332 26.056 1.00 8.92 226 ASN A N 1
ATOM 1616 C CA . ASN A 1 206 ? 40.692 44.429 25.808 1.00 8.98 226 ASN A CA 1
ATOM 1617 C C . ASN A 1 206 ? 40.461 45.024 24.424 1.00 8.78 226 ASN A C 1
ATOM 1618 O O . ASN A 1 206 ? 40.525 46.248 24.247 1.00 9.29 226 ASN A O 1
ATOM 1623 N N . ALA A 1 207 ? 40.160 44.179 23.441 1.00 8.85 227 ALA A N 1
ATOM 1624 C CA . ALA A 1 207 ? 39.966 44.651 22.076 1.00 8.67 227 ALA A CA 1
ATOM 1625 C C . ALA A 1 207 ? 38.927 43.806 21.351 1.00 9.42 227 ALA A C 1
ATOM 1626 O O . ALA A 1 207 ? 39.239 43.170 20.337 1.00 10.24 227 ALA A O 1
ATOM 1628 N N . PRO A 1 208 ? 37.679 43.790 21.811 1.00 9.56 228 PRO A N 1
ATOM 1629 C CA . PRO A 1 208 ? 36.646 43.056 21.071 1.00 9.96 228 PRO A CA 1
ATOM 1630 C C . PRO A 1 208 ? 36.400 43.725 19.728 1.00 9.65 228 PRO A C 1
ATOM 1631 O O . PRO A 1 208 ? 36.373 44.952 19.627 1.00 9.86 228 PRO A O 1
ATOM 1635 N N . LEU A 1 209 ? 36.223 42.907 18.688 1.00 9.90 229 LEU A N 1
ATOM 1636 C CA . LEU A 1 209 ? 35.952 43.457 17.365 1.00 10.93 229 LEU A CA 1
ATOM 1637 C C . LEU A 1 209 ? 34.524 43.980 17.271 1.00 11.32 229 LEU A C 1
ATOM 1638 O O . LEU A 1 209 ? 34.287 45.079 16.753 1.00 12.77 229 LEU A O 1
ATOM 1643 N N . PHE A 1 210 ? 33.565 43.215 17.780 1.00 11.10 230 PHE A N 1
ATOM 1644 C CA . PHE A 1 210 ? 32.149 43.555 17.693 1.00 10.91 230 PHE A CA 1
ATOM 1645 C C . PHE A 1 210 ? 31.560 43.458 19.098 1.00 12.55 230 PHE A C 1
ATOM 1646 O O . PHE A 1 210 ? 32.281 43.431 20.103 1.00 12.08 230 PHE A O 1
ATOM 1654 N N . ILE A 1 211 ? 30.228 43.385 19.181 1.00 12.74 231 ILE A N 1
ATOM 1655 C CA . ILE A 1 211 ? 29.524 43.154 20.442 1.00 11.79 231 ILE A CA 1
ATOM 1656 C C . ILE A 1 211 ? 30.111 41.936 21.153 1.00 10.81 231 ILE A C 1
ATOM 1657 O O . ILE A 1 211 ? 30.573 40.990 20.505 1.00 11.87 231 ILE A O 1
ATOM 1662 N N . SER A 1 212 ? 30.119 41.967 22.483 1.00 11.11 232 SER A N 1
ATOM 1663 C CA . SER A 1 212 ? 30.660 40.904 23.318 1.00 12.53 232 SER A CA 1
ATOM 1664 C C . SER A 1 212 ? 29.541 40.151 24.028 1.00 11.97 232 SER A C 1
ATOM 1665 O O . SER A 1 212 ? 28.434 40.667 24.219 1.00 13.46 232 SER A O 1
ATOM 1668 N N . GLU A 1 213 ? 29.853 38.919 24.434 1.00 11.52 233 GLU A N 1
ATOM 1669 C CA . GLU A 1 213 ? 28.940 38.155 25.276 1.00 12.16 233 GLU A CA 1
ATOM 1670 C C . GLU A 1 213 ? 28.566 38.973 26.504 1.00 13.73 233 GLU A C 1
ATOM 1671 O O . GLU A 1 213 ? 29.420 39.604 27.135 1.00 12.84 233 GLU A O 1
ATOM 1677 N N . GLY A 1 214 ? 27.274 38.978 26.829 1.00 14.88 234 GLY A N 1
ATOM 1678 C CA . GLY A 1 214 ? 26.793 39.675 28.000 1.00 15.40 234 GLY A CA 1
ATOM 1679 C C . GLY A 1 214 ? 26.423 41.123 27.788 1.00 15.34 234 GLY A C 1
ATOM 1680 O O . GLY A 1 214 ? 25.983 41.774 28.745 1.00 18.73 234 GLY A O 1
ATOM 1681 N N . GLU A 1 215 ? 26.583 41.652 26.578 1.00 14.00 235 GLU A N 1
ATOM 1682 C CA . GLU A 1 215 ? 26.214 43.025 26.276 1.00 14.16 235 GLU A CA 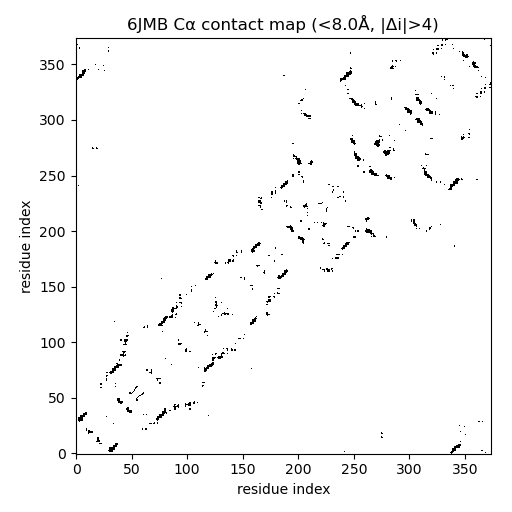1
ATOM 1683 C C . GLU A 1 215 ? 24.845 43.075 25.608 1.00 17.47 235 GLU A C 1
ATOM 1684 O O . GLU A 1 215 ? 24.426 42.131 24.934 1.00 18.41 235 GLU A O 1
ATOM 1690 N N . SER A 1 216 ? 24.154 44.196 25.799 1.00 17.35 236 SER A N 1
ATOM 1691 C CA . SER A 1 216 ? 22.879 44.418 25.137 1.00 20.63 236 SER A CA 1
ATOM 1692 C C . SER A 1 216 ? 23.103 44.946 23.727 1.00 19.37 236 SER A C 1
ATOM 1693 O O . SER A 1 216 ? 24.016 45.742 23.482 1.00 20.01 236 SER A O 1
ATOM 1696 N N . ALA A 1 217 ? 22.262 44.497 22.796 1.00 18.73 237 ALA A N 1
ATOM 1697 C CA . ALA A 1 217 ? 22.315 44.975 21.423 1.00 20.87 237 ALA A CA 1
ATOM 1698 C C . ALA A 1 217 ? 21.545 46.273 21.222 1.00 23.65 237 ALA A C 1
ATOM 1699 O O . ALA A 1 217 ? 21.631 46.867 20.143 1.00 23.67 237 ALA A O 1
ATOM 1701 N N . GLU A 1 218 ? 20.794 46.719 22.223 1.00 22.70 238 GLU A N 1
ATOM 1702 C CA . GLU A 1 218 ? 20.238 48.062 22.184 1.00 28.55 238 GLU A CA 1
ATOM 1703 C C . GLU A 1 218 ? 21.381 49.067 22.271 1.00 26.96 238 GLU A C 1
ATOM 1704 O O . GLU A 1 218 ? 22.357 48.851 22.994 1.00 39.85 238 GLU A O 1
ATOM 1710 N N . GLN A 1 219 ? 21.256 50.163 21.526 1.00 37.23 239 GLN A N 1
ATOM 1711 C CA . GLN A 1 219 ? 22.326 51.154 21.362 1.00 30.65 239 GLN A CA 1
ATOM 1712 C C . GLN A 1 219 ? 23.693 50.491 21.177 1.00 27.08 239 GLN A C 1
ATOM 1713 O O . GLN A 1 219 ? 24.679 50.805 21.851 1.00 23.23 239 GLN A O 1
ATOM 1719 N N . GLU A 1 220 ? 23.732 49.551 20.229 1.00 24.04 240 GLU A N 1
ATOM 1720 C CA . GLU A 1 220 ? 24.951 48.807 19.932 1.00 22.81 240 GLU A CA 1
ATOM 1721 C C . GLU A 1 220 ? 26.089 49.729 19.517 1.00 22.47 240 GLU A C 1
ATOM 1722 O O . GLU A 1 220 ? 27.261 49.423 19.773 1.00 18.29 240 GLU A O 1
ATOM 1728 N N . SER A 1 221 ? 25.771 50.857 18.882 1.00 19.59 241 SER A N 1
ATOM 1729 C CA . SER A 1 221 ? 26.803 51.778 18.420 1.00 21.20 241 SER A CA 1
ATOM 1730 C C . SER A 1 221 ? 27.553 52.453 19.559 1.00 17.64 241 SER A C 1
ATOM 1731 O O . SER A 1 221 ? 28.621 53.025 19.313 1.00 19.76 241 SER A O 1
ATOM 1734 N N . THR A 1 222 ? 27.037 52.399 20.786 1.00 16.56 242 THR A N 1
ATOM 1735 C CA . THR A 1 222 ? 27.685 53.026 21.930 1.00 17.06 242 THR A CA 1
ATOM 1736 C C . THR A 1 222 ? 28.670 52.106 22.640 1.00 14.30 242 THR A C 1
ATOM 1737 O O . THR A 1 222 ? 29.383 52.561 23.542 1.00 15.76 242 THR A O 1
ATOM 1741 N N . LEU A 1 223 ? 28.729 50.830 22.263 1.00 14.21 243 LEU A N 1
ATOM 1742 C CA . LEU A 1 223 ? 29.609 49.896 22.947 1.00 13.28 243 LEU A CA 1
ATOM 1743 C C . LEU A 1 223 ? 31.064 50.163 22.581 1.00 11.55 243 LEU A C 1
ATOM 1744 O O . LEU A 1 223 ? 31.375 50.685 21.507 1.00 12.90 243 LEU A O 1
ATOM 1749 N N . TYR A 1 224 ? 31.964 49.797 23.488 1.00 12.61 244 TYR A N 1
ATOM 1750 C CA . TYR A 1 224 ? 33.395 50.013 23.272 1.00 10.74 244 TYR A CA 1
ATOM 1751 C C . TYR A 1 224 ? 33.959 48.806 22.535 1.00 11.24 244 TYR A C 1
ATOM 1752 O O . TYR A 1 224 ? 34.309 47.797 23.152 1.00 13.84 244 TYR A O 1
ATOM 1761 N N . ASN A 1 225 ? 34.040 48.896 21.209 1.00 10.50 245 ASN A N 1
ATOM 1762 C CA . ASN A 1 225 ? 34.653 47.831 20.429 1.00 10.39 245 ASN A CA 1
ATOM 1763 C C . ASN A 1 225 ? 35.359 48.419 19.209 1.00 10.20 245 ASN A C 1
ATOM 1764 O O . ASN A 1 225 ? 35.198 49.596 18.867 1.00 10.80 245 ASN A O 1
ATOM 1769 N N . VAL A 1 226 ? 36.183 47.581 18.578 1.00 9.36 246 VAL A N 1
ATOM 1770 C CA . VAL A 1 226 ? 37.048 48.036 17.492 1.00 10.24 246 VAL A CA 1
ATOM 1771 C C . VAL A 1 226 ? 36.218 48.534 16.315 1.00 10.59 246 VAL A C 1
ATOM 1772 O O . VAL A 1 226 ? 36.509 49.583 15.729 1.00 10.81 246 VAL A O 1
ATOM 1776 N N . ASN A 1 227 ? 35.183 47.782 15.940 1.00 9.99 247 ASN A N 1
ATOM 1777 C CA . ASN A 1 227 ? 34.357 48.178 14.803 1.00 10.63 247 ASN A CA 1
ATOM 1778 C C . ASN A 1 227 ? 33.714 49.545 15.029 1.00 10.64 247 ASN A C 1
ATOM 1779 O O . ASN A 1 227 ? 33.728 50.405 14.137 1.00 10.46 247 ASN A O 1
ATOM 1784 N N . ASN A 1 228 ? 33.158 49.775 16.222 1.00 10.53 248 ASN A N 1
ATOM 1785 C CA . ASN A 1 228 ? 32.531 51.068 16.480 1.00 10.87 248 ASN A CA 1
ATOM 1786 C C . ASN A 1 228 ? 33.548 52.199 16.395 1.00 10.81 248 ASN A C 1
ATOM 1787 O O . ASN A 1 228 ? 33.255 53.266 15.842 1.00 11.59 248 ASN A O 1
ATOM 1792 N N . ALA A 1 229 ? 34.761 51.970 16.904 1.00 9.48 249 ALA A N 1
ATOM 1793 C CA . ALA A 1 229 ? 35.783 53.010 16.888 1.00 10.76 249 ALA A CA 1
ATOM 1794 C C . ALA A 1 229 ? 36.246 53.308 15.470 1.00 10.06 249 ALA A C 1
ATOM 1795 O O . ALA A 1 229 ? 36.350 54.474 15.074 1.00 10.46 249 ALA A O 1
ATOM 1797 N N . VAL A 1 230 ? 36.544 52.265 14.692 1.00 10.03 250 VAL A N 1
ATOM 1798 C CA . VAL A 1 230 ? 36.997 52.472 13.318 1.00 11.66 250 VAL A CA 1
ATOM 1799 C C . VAL A 1 230 ? 35.928 53.190 12.509 1.00 11.23 250 VAL A C 1
ATOM 1800 O O . VAL A 1 230 ? 36.212 54.151 11.783 1.00 11.51 250 VAL A O 1
ATOM 1804 N N . GLN A 1 231 ? 34.677 52.741 12.633 1.00 10.76 251 GLN A N 1
ATOM 1805 C CA . GLN A 1 231 ? 33.612 53.378 11.873 1.00 12.41 251 GLN A CA 1
ATOM 1806 C C . GLN A 1 231 ? 33.387 54.814 12.327 1.00 11.54 251 GLN A C 1
ATOM 1807 O O . GLN A 1 231 ? 33.061 55.670 11.496 1.00 13.19 251 GLN A O 1
ATOM 1813 N N . TYR A 1 232 ? 33.583 55.110 13.618 1.00 11.51 252 TYR A N 1
ATOM 1814 C CA . TYR A 1 232 ? 33.500 56.503 14.054 1.00 11.33 252 TYR A CA 1
ATOM 1815 C C . TYR A 1 232 ? 34.550 57.360 13.350 1.00 11.87 252 TYR A C 1
ATOM 1816 O O . TYR A 1 232 ? 34.232 58.413 12.782 1.00 11.78 252 TYR A O 1
ATOM 1825 N N . TRP A 1 233 ? 35.813 56.924 13.379 1.00 10.11 253 TRP A N 1
ATOM 1826 C CA . TRP A 1 233 ? 36.883 57.734 12.807 1.00 11.35 253 TRP A CA 1
ATOM 1827 C C . TRP A 1 233 ? 36.695 57.922 11.309 1.00 12.24 253 TRP A C 1
ATOM 1828 O O . TRP A 1 233 ? 36.902 59.025 10.788 1.00 14.15 253 TRP A O 1
ATOM 1839 N N . LEU A 1 234 ? 36.266 56.873 10.600 1.00 12.50 254 LEU A N 1
ATOM 1840 C CA . LEU A 1 234 ? 35.972 57.021 9.178 1.00 13.87 254 LEU A CA 1
ATOM 1841 C C . LEU A 1 234 ? 34.834 58.011 8.961 1.00 13.71 254 LEU A C 1
ATOM 1842 O O . LEU A 1 234 ? 34.919 58.900 8.103 1.00 16.25 254 LEU A O 1
ATOM 1847 N N . SER A 1 235 ? 33.768 57.889 9.753 1.00 13.26 255 SER A N 1
ATOM 1848 C CA . SER A 1 235 ? 32.598 58.740 9.560 1.00 14.97 255 SER A CA 1
ATOM 1849 C C . SER A 1 235 ? 32.868 60.191 9.934 1.00 16.23 255 SER A C 1
ATOM 1850 O O . SER A 1 235 ? 32.190 61.091 9.421 1.00 18.68 255 SER A O 1
ATOM 1853 N N . ALA A 1 236 ? 33.841 60.440 10.805 1.00 14.22 256 ALA A N 1
ATOM 1854 C CA . ALA A 1 236 ? 34.149 61.782 11.274 1.00 14.77 256 ALA A CA 1
ATOM 1855 C C . ALA A 1 236 ? 35.185 62.493 10.414 1.00 14.11 256 ALA A C 1
ATOM 1856 O O . ALA A 1 236 ? 35.533 63.641 10.712 1.00 14.92 256 ALA A O 1
ATOM 1858 N N . GLY A 1 237 ? 35.697 61.844 9.373 1.00 14.59 257 GLY A N 1
ATOM 1859 C CA . GLY A 1 237 ? 36.544 62.538 8.425 1.00 16.83 257 GLY A CA 1
ATOM 1860 C C . GLY A 1 237 ? 37.970 62.050 8.294 1.00 17.85 257 GLY A C 1
ATOM 1861 O O . GLY A 1 237 ? 38.763 62.670 7.581 1.00 19.01 257 GLY A O 1
ATOM 1862 N N . CYS A 1 238 ? 38.330 60.960 8.964 1.00 14.20 258 CYS A N 1
ATOM 1863 C CA . CYS A 1 238 ? 39.648 60.383 8.739 1.00 14.44 258 CYS A CA 1
ATOM 1864 C C . CYS A 1 238 ? 39.603 59.505 7.495 1.00 15.22 258 CYS A C 1
ATOM 1865 O O . CYS A 1 238 ? 38.900 58.487 7.496 1.00 14.97 258 CYS A O 1
ATOM 1868 N N . PRO A 1 239 ? 40.316 59.848 6.426 1.00 14.07 259 PRO A N 1
ATOM 1869 C CA . PRO A 1 239 ? 40.303 58.995 5.243 1.00 13.65 259 PRO A CA 1
ATOM 1870 C C . PRO A 1 239 ? 40.898 57.631 5.569 1.00 16.19 259 PRO A C 1
ATOM 1871 O O . PRO A 1 239 ? 41.759 57.511 6.459 1.00 13.99 259 PRO A O 1
ATOM 1875 N N . PRO A 1 240 ? 40.439 56.579 4.889 1.00 15.06 260 PRO A N 1
ATOM 1876 C CA . PRO A 1 240 ? 40.975 55.241 5.180 1.00 14.70 260 PRO A CA 1
ATOM 1877 C C . PRO A 1 240 ? 42.473 55.161 5.002 1.00 14.10 260 PRO A C 1
ATOM 1878 O O . PRO A 1 240 ? 43.143 54.434 5.746 1.00 13.79 260 PRO A O 1
ATOM 1882 N N . GLU A 1 241 ? 43.025 55.911 4.048 1.00 13.72 261 GLU A N 1
ATOM 1883 C CA . GLU A 1 241 ? 44.459 55.888 3.801 1.00 14.86 261 GLU A CA 1
ATOM 1884 C C . GLU A 1 241 ? 45.259 56.570 4.902 1.00 15.06 261 GLU A C 1
ATOM 1885 O O . GLU A 1 241 ? 46.494 56.541 4.852 1.00 14.91 261 GLU A O 1
ATOM 1891 N N . LYS A 1 242 ? 44.597 57.167 5.892 1.00 13.32 262 LYS A N 1
ATOM 1892 C CA . LYS A 1 242 ? 45.281 57.710 7.055 1.00 13.45 262 LYS A CA 1
ATOM 1893 C C . LYS A 1 242 ? 44.883 57.034 8.356 1.00 13.14 262 LYS A C 1
ATOM 1894 O O . LYS A 1 242 ? 45.362 57.447 9.419 1.00 15.05 262 LYS A O 1
ATOM 1900 N N . LEU A 1 243 ? 44.040 56.008 8.311 1.00 11.58 263 LEU A N 1
ATOM 1901 C CA . LEU A 1 243 ? 43.567 55.332 9.514 1.00 11.51 263 LEU A CA 1
ATOM 1902 C C . LEU A 1 243 ? 44.363 54.045 9.674 1.00 11.53 263 LEU A C 1
ATOM 1903 O O . LEU A 1 243 ? 44.226 53.114 8.873 1.00 11.61 263 LEU A O 1
ATOM 1908 N N . VAL A 1 244 ? 45.185 53.993 10.713 1.00 10.09 264 VAL A N 1
ATOM 1909 C CA . VAL A 1 244 ? 45.985 52.819 11.032 1.00 11.38 264 VAL A CA 1
ATOM 1910 C C . VAL A 1 244 ? 45.398 52.216 12.299 1.00 10.71 264 VAL A C 1
ATOM 1911 O O . VAL A 1 244 ? 45.308 52.890 13.334 1.00 11.88 264 VAL A O 1
ATOM 1915 N N . MET A 1 245 ? 44.975 50.963 12.216 1.00 9.57 265 MET A N 1
ATOM 1916 C CA . MET A 1 245 ? 44.173 50.356 13.270 1.00 9.87 265 MET A CA 1
ATOM 1917 C C . MET A 1 245 ? 45.072 49.698 14.309 1.00 10.57 265 MET A C 1
ATOM 1918 O O . MET A 1 245 ? 45.866 48.810 13.978 1.00 10.49 265 MET A O 1
ATOM 1923 N N . GLY A 1 246 ? 44.931 50.119 15.562 1.00 9.21 266 GLY A N 1
ATOM 1924 C CA . GLY A 1 246 ? 45.745 49.553 16.622 1.00 9.88 266 GLY A CA 1
ATOM 1925 C C . GLY A 1 246 ? 45.298 48.158 17.019 1.00 9.50 266 GLY A C 1
ATOM 1926 O O . GLY A 1 246 ? 44.111 47.821 16.990 1.00 10.17 266 GLY A O 1
ATOM 1927 N N . VAL A 1 247 ? 46.280 47.337 17.390 1.00 9.88 267 VAL A N 1
ATOM 1928 C CA . VAL A 1 247 ? 46.041 46.021 17.989 1.00 9.66 267 VAL A CA 1
ATOM 1929 C C . VAL A 1 247 ? 46.975 45.844 19.175 1.00 9.86 267 VAL A C 1
ATOM 1930 O O . VAL A 1 247 ? 48.079 46.403 19.218 1.00 9.34 267 VAL A O 1
ATOM 1934 N N . PRO A 1 248 ? 46.537 45.071 20.174 1.00 9.35 268 PRO A N 1
ATOM 1935 C CA . PRO A 1 248 ? 47.361 44.882 21.377 1.00 9.76 268 PRO A CA 1
ATOM 1936 C C . PRO A 1 248 ? 48.156 43.584 21.365 1.00 9.61 268 PRO A C 1
ATOM 1937 O O . PRO A 1 248 ? 47.640 42.534 20.972 1.00 11.19 268 PRO A O 1
ATOM 1941 N N . PHE A 1 249 ? 49.404 43.638 21.832 1.00 8.48 269 PHE A N 1
ATOM 1942 C CA . PHE A 1 249 ? 50.218 42.453 22.067 1.00 9.67 269 PHE A CA 1
ATOM 1943 C C . PHE A 1 249 ? 50.245 42.087 23.547 1.00 9.17 269 PHE A C 1
ATOM 1944 O O . PHE A 1 249 ? 51.181 41.426 24.012 1.00 10.13 269 PHE A O 1
ATOM 1952 N N . TYR A 1 250 ? 49.249 42.538 24.295 1.00 9.50 270 TYR A N 1
ATOM 1953 C CA . TYR A 1 250 ? 49.127 42.265 25.714 1.00 9.82 270 TYR A CA 1
ATOM 1954 C C . TYR A 1 250 ? 47.657 42.000 25.987 1.00 9.87 270 TYR A C 1
ATOM 1955 O O . TYR A 1 250 ? 46.784 42.323 25.173 1.00 10.15 270 TYR A O 1
ATOM 1964 N N . GLY A 1 251 ? 47.394 41.400 27.147 1.00 9.16 271 GLY A N 1
ATOM 1965 C CA . GLY A 1 251 ? 46.048 41.184 27.622 1.00 9.65 271 GLY A CA 1
ATOM 1966 C C . GLY A 1 251 ? 45.839 41.890 28.951 1.00 10.20 271 GLY A C 1
ATOM 1967 O O . GLY A 1 251 ? 46.771 42.454 29.537 1.00 10.22 271 GLY A O 1
ATOM 1968 N N . ARG A 1 252 ? 44.596 41.852 29.427 1.00 9.44 272 ARG A N 1
ATOM 1969 C CA . ARG A 1 252 ? 44.242 42.460 30.702 1.00 10.16 272 ARG A CA 1
ATOM 1970 C C . ARG A 1 252 ? 43.597 41.419 31.606 1.00 10.15 272 ARG A C 1
ATOM 1971 O O . ARG A 1 252 ? 42.917 40.498 31.135 1.00 9.73 272 ARG A O 1
ATOM 1979 N N . THR A 1 253 ? 43.844 41.551 32.913 1.00 9.93 273 THR A N 1
ATOM 1980 C CA . THR A 1 253 ? 43.567 40.484 33.864 1.00 9.94 273 THR A CA 1
ATOM 1981 C C . THR A 1 253 ? 42.688 40.987 35.001 1.00 10.40 273 THR A C 1
ATOM 1982 O O . THR A 1 253 ? 42.794 42.140 35.438 1.00 10.01 273 THR A O 1
ATOM 1986 N N . PHE A 1 254 ? 41.826 40.088 35.476 1.00 9.92 274 PHE A N 1
ATOM 1987 C CA . PHE A 1 254 ? 40.777 40.410 36.431 1.00 10.30 274 PHE A CA 1
ATOM 1988 C C . PHE A 1 254 ? 40.733 39.338 37.513 1.00 10.11 274 PHE A C 1
ATOM 1989 O O . PHE A 1 254 ? 41.131 38.189 37.300 1.00 11.08 274 PHE A O 1
ATOM 1997 N N . GLN A 1 255 ? 40.211 39.728 38.679 1.00 11.53 275 GLN A N 1
ATOM 1998 C CA . GLN A 1 255 ? 39.843 38.814 39.758 1.00 11.33 275 GLN A CA 1
ATOM 1999 C C . GLN A 1 255 ? 38.323 38.721 39.748 1.00 11.59 275 GLN A C 1
ATOM 2000 O O . GLN A 1 255 ? 37.639 39.711 40.020 1.00 12.61 275 GLN A O 1
ATOM 2006 N N . LEU A 1 256 ? 37.791 37.546 39.422 1.00 11.60 276 LEU A N 1
ATOM 2007 C CA . LEU A 1 256 ? 36.346 37.371 39.391 1.00 11.04 276 LEU A CA 1
ATOM 2008 C C . LEU A 1 256 ? 35.743 37.546 40.780 1.00 12.04 276 LEU A C 1
ATOM 2009 O O . LEU A 1 256 ? 36.352 37.208 41.797 1.00 13.27 276 LEU A O 1
ATOM 2014 N N . SER A 1 257 ? 34.523 38.091 40.816 1.00 11.60 277 SER A N 1
ATOM 2015 C CA . SER A 1 257 ? 33.785 38.127 42.074 1.00 12.02 277 SER A CA 1
ATOM 2016 C C . SER A 1 257 ? 33.362 36.729 42.504 1.00 12.33 277 SER A C 1
ATOM 2017 O O . SER A 1 257 ? 33.404 36.403 43.695 1.00 13.68 277 SER A O 1
ATOM 2020 N N . ASP A 1 258 ? 32.952 35.892 41.549 1.00 11.85 278 ASP A N 1
ATOM 2021 C CA . ASP A 1 258 ? 32.540 34.514 41.786 1.00 11.30 278 ASP A CA 1
ATOM 2022 C C . ASP A 1 258 ? 33.137 33.673 40.666 1.00 12.12 278 ASP A C 1
ATOM 2023 O O . ASP A 1 258 ? 32.757 33.840 39.501 1.00 12.07 278 ASP A O 1
ATOM 2028 N N . PRO A 1 259 ? 34.073 32.773 40.977 1.00 11.08 279 PRO A N 1
ATOM 2029 C CA . PRO A 1 259 ? 34.716 31.978 39.915 1.00 11.86 279 PRO A CA 1
ATOM 2030 C C . PRO A 1 259 ? 33.761 31.148 39.078 1.00 12.35 279 PRO A C 1
ATOM 2031 O O . PRO A 1 259 ? 34.115 30.791 37.947 1.00 14.05 279 PRO A O 1
ATOM 2035 N N . SER A 1 260 ? 32.571 30.813 39.586 1.00 12.35 280 SER A N 1
ATOM 2036 C CA . SER A 1 260 ? 31.633 30.044 38.778 1.00 13.23 280 SER A CA 1
ATOM 2037 C C . SER A 1 260 ? 30.912 30.893 37.741 1.00 14.11 280 SER A C 1
ATOM 2038 O O . SER A 1 260 ? 30.206 30.339 36.893 1.00 15.84 280 SER A O 1
ATOM 2041 N N . VAL A 1 261 ? 31.060 32.213 37.792 1.00 13.10 281 VAL A N 1
ATOM 2042 C CA . VAL A 1 261 ? 30.451 33.120 36.823 1.00 12.86 281 VAL A CA 1
ATOM 2043 C C . VAL A 1 261 ? 31.609 33.764 36.073 1.00 12.82 281 VAL A C 1
ATOM 2044 O O . VAL A 1 261 ? 32.213 34.733 36.551 1.00 12.59 281 VAL A O 1
ATOM 2048 N N . ASN A 1 262 ? 31.950 33.197 34.910 1.00 12.40 282 ASN A N 1
ATOM 2049 C CA . ASN A 1 262 ? 33.241 33.452 34.280 1.00 12.82 282 ASN A CA 1
ATOM 2050 C C . ASN A 1 262 ? 33.113 33.810 32.802 1.00 11.96 282 ASN A C 1
ATOM 2051 O O . ASN A 1 262 ? 34.101 33.741 32.061 1.00 12.85 282 ASN A O 1
ATOM 2056 N N . ALA A 1 263 ? 31.922 34.185 32.354 1.00 12.01 283 ALA A N 1
ATOM 2057 C CA . ALA A 1 263 ? 31.752 34.702 31.014 1.00 12.44 283 ALA A CA 1
ATOM 2058 C C . ALA A 1 263 ? 32.307 36.123 30.951 1.00 10.86 283 ALA A C 1
ATOM 2059 O O . ALA A 1 263 ? 32.549 36.758 31.981 1.00 12.11 283 ALA A O 1
ATOM 2061 N N . PRO A 1 264 ? 32.510 36.661 29.749 1.00 11.41 284 PRO A N 1
ATOM 2062 C CA . PRO A 1 264 ? 32.688 38.109 29.631 1.00 11.63 284 PRO A CA 1
ATOM 2063 C C . PRO A 1 264 ? 31.494 38.798 30.272 1.00 11.28 284 PRO A C 1
ATOM 2064 O O . PRO A 1 264 ? 30.389 38.250 30.316 1.00 12.22 284 PRO A O 1
ATOM 2068 N N . ASN A 1 265 ? 31.738 39.992 30.814 1.00 11.00 285 ASN A N 1
ATOM 2069 C CA . ASN A 1 265 ? 30.719 40.788 31.498 1.00 11.98 285 ASN A CA 1
ATOM 2070 C C . ASN A 1 265 ? 30.212 40.141 32.784 1.00 12.46 285 ASN A C 1
ATOM 2071 O O . ASN A 1 265 ? 29.050 40.322 33.169 1.00 14.90 285 ASN A O 1
ATOM 2076 N N . SER A 1 266 ? 31.089 39.412 33.465 1.00 11.56 286 SER A N 1
ATOM 2077 C CA . SER A 1 266 ? 30.823 38.879 34.790 1.00 11.52 286 SER A CA 1
ATOM 2078 C C . SER A 1 266 ? 31.439 39.787 35.845 1.00 12.23 286 SER A C 1
ATOM 2079 O O . SER A 1 266 ? 32.541 40.314 35.643 1.00 11.50 286 SER A O 1
ATOM 2082 N N . PRO A 1 267 ? 30.758 39.962 36.976 1.00 11.94 287 PRO A N 1
ATOM 2083 C CA . PRO A 1 267 ? 31.298 40.802 38.052 1.00 12.18 287 PRO A CA 1
ATOM 2084 C C . PRO A 1 267 ? 32.750 40.481 38.393 1.00 10.96 287 PRO A C 1
ATOM 2085 O O . PRO A 1 267 ? 33.154 39.317 38.499 1.00 11.27 287 PRO A O 1
ATOM 2089 N N . SER A 1 268 ? 33.532 41.542 38.565 1.00 10.47 288 SER A N 1
ATOM 2090 C CA . SER A 1 268 ? 34.938 41.473 38.912 1.00 11.57 288 SER A CA 1
ATOM 2091 C C . SER A 1 268 ? 35.181 42.246 40.203 1.00 11.42 288 SER A C 1
ATOM 2092 O O . SER A 1 268 ? 34.445 43.182 40.536 1.00 13.11 288 SER A O 1
ATOM 2095 N N . ASN A 1 269 ? 36.217 41.841 40.934 1.00 12.19 289 ASN A N 1
ATOM 2096 C CA . ASN A 1 269 ? 36.610 42.504 42.172 1.00 12.76 289 ASN A CA 1
ATOM 2097 C C . ASN A 1 269 ? 37.832 43.399 42.007 1.00 15.05 289 ASN A C 1
ATOM 2098 O O . ASN A 1 269 ? 38.207 44.092 42.961 1.00 16.49 289 ASN A O 1
ATOM 2103 N N . GLY A 1 270 ? 38.455 43.407 40.839 1.00 13.98 290 GLY A N 1
ATOM 2104 C CA . GLY A 1 270 ? 39.605 44.244 40.588 1.00 14.07 290 GLY A CA 1
ATOM 2105 C C . GLY A 1 270 ? 40.600 43.538 39.694 1.00 12.74 290 GLY A C 1
ATOM 2106 O O . GLY A 1 270 ? 40.268 42.574 39.006 1.00 12.87 290 GLY A O 1
ATOM 2107 N N . ALA A 1 271 ? 41.828 44.044 39.717 1.00 12.78 291 ALA A N 1
ATOM 2108 C CA . ALA A 1 271 ? 42.876 43.546 38.840 1.00 12.43 291 ALA A CA 1
ATOM 2109 C C . ALA A 1 271 ? 43.293 42.137 39.232 1.00 12.23 291 ALA A C 1
ATOM 2110 O O . ALA A 1 271 ? 43.236 41.741 40.402 1.00 14.06 291 ALA A O 1
ATOM 2112 N N . GLY A 1 272 ? 43.713 41.379 38.231 1.00 11.92 292 GLY A N 1
ATOM 2113 C CA . GLY A 1 272 ? 44.101 39.995 38.375 1.00 13.04 292 GLY A CA 1
ATOM 2114 C C . GLY A 1 272 ? 45.604 39.802 38.360 1.00 12.65 292 GLY A C 1
ATOM 2115 O O . GLY A 1 272 ? 46.372 40.625 38.875 1.00 15.33 292 GLY A O 1
ATOM 2116 N N . LEU A 1 273 ? 46.036 38.705 37.751 1.00 12.94 293 LEU A N 1
ATOM 2117 C CA . LEU A 1 273 ? 47.436 38.334 37.830 1.00 14.80 293 LEU A CA 1
ATOM 2118 C C . LEU A 1 273 ? 48.324 39.303 37.053 1.00 13.67 293 LEU A C 1
ATOM 2119 O O . LEU A 1 273 ? 47.875 40.085 36.211 1.00 13.40 293 LEU A O 1
ATOM 2124 N N . ALA A 1 274 ? 49.614 39.216 37.352 1.00 13.87 294 ALA A N 1
ATOM 2125 C CA . ALA A 1 274 ? 50.660 39.955 36.674 1.00 14.91 294 ALA A CA 1
ATOM 2126 C C . ALA A 1 274 ? 51.568 38.965 35.969 1.00 14.99 294 ALA A C 1
ATOM 2127 O O . ALA A 1 274 ? 51.684 37.809 36.375 1.00 16.91 294 ALA A O 1
ATOM 2129 N N . GLY A 1 275 ? 52.205 39.423 34.901 1.00 13.37 295 GLY A N 1
ATOM 2130 C CA . GLY A 1 275 ? 53.220 38.632 34.254 1.00 14.10 295 GLY A CA 1
ATOM 2131 C C . GLY A 1 275 ? 54.502 38.654 35.061 1.00 13.82 295 GLY A C 1
ATOM 2132 O O . GLY A 1 275 ? 54.772 39.602 35.805 1.00 14.70 295 GLY A O 1
ATOM 2133 N N . PRO A 1 276 ? 55.327 37.613 34.921 1.00 13.76 296 PRO A N 1
ATOM 2134 C CA . PRO A 1 276 ? 56.574 37.563 35.709 1.00 15.93 296 PRO A CA 1
ATOM 2135 C C . PRO A 1 276 ? 57.562 38.665 35.368 1.00 15.85 296 PRO A C 1
ATOM 2136 O O . PRO A 1 276 ? 58.389 39.021 36.219 1.00 20.29 296 PRO A O 1
ATOM 2140 N N . TYR A 1 277 ? 57.514 39.212 34.152 1.00 14.68 297 TYR A N 1
ATOM 2141 C CA . TYR A 1 277 ? 58.444 40.241 33.705 1.00 15.30 297 TYR A CA 1
ATOM 2142 C C . TYR A 1 277 ? 57.835 41.633 33.668 1.00 18.28 297 TYR A C 1
ATOM 2143 O O . TYR A 1 277 ? 58.494 42.598 34.061 1.00 18.34 297 TYR A O 1
ATOM 2152 N N . THR A 1 278 ? 56.591 41.762 33.195 1.00 15.79 298 THR A N 1
ATOM 2153 C CA . THR A 1 278 ? 55.923 43.060 33.204 1.00 15.70 298 THR A CA 1
ATOM 2154 C C . THR A 1 278 ? 55.535 43.475 34.619 1.00 16.09 298 THR A C 1
ATOM 2155 O O . THR A 1 278 ? 55.528 44.672 34.930 1.00 17.08 298 THR A O 1
ATOM 2159 N N . ALA A 1 279 ? 55.194 42.507 35.473 1.00 15.52 299 ALA A N 1
ATOM 2160 C CA . ALA A 1 279 ? 55.103 42.699 36.925 1.00 16.27 299 ALA A CA 1
ATOM 2161 C C . ALA A 1 279 ? 54.122 43.798 37.339 1.00 18.90 299 ALA A C 1
ATOM 2162 O O . ALA A 1 279 ? 54.411 44.608 38.223 1.00 21.26 299 ALA A O 1
ATOM 2164 N N . GLU A 1 280 ? 52.940 43.817 36.726 1.00 15.21 300 GLU A N 1
ATOM 2165 C CA . GLU A 1 280 ? 51.902 44.781 37.087 1.00 15.88 300 GLU A CA 1
ATOM 2166 C C . GLU A 1 280 ? 50.556 44.071 37.077 1.00 14.68 300 GLU A C 1
ATOM 2167 O O . GLU A 1 280 ? 50.086 43.652 36.016 1.00 14.01 300 GLU A O 1
ATOM 2173 N N . SER A 1 281 ? 49.932 43.937 38.247 1.00 13.67 301 SER A N 1
ATOM 2174 C CA . SER A 1 281 ? 48.610 43.328 38.312 1.00 12.94 301 SER A CA 1
ATOM 2175 C C . SER A 1 281 ? 47.652 44.063 37.384 1.00 12.34 301 SER A C 1
ATOM 2176 O O . SER A 1 281 ? 47.611 45.296 37.359 1.00 14.17 301 SER A O 1
ATOM 2179 N N . GLY A 1 282 ? 46.901 43.299 36.595 1.00 11.48 302 GLY A N 1
ATOM 2180 C CA . GLY A 1 282 ? 45.931 43.860 35.677 1.00 11.86 302 GLY A CA 1
ATOM 2181 C C . GLY A 1 282 ? 46.303 43.777 34.213 1.00 10.51 302 GLY A C 1
ATOM 2182 O O . GLY A 1 282 ? 45.437 44.004 33.366 1.00 10.36 302 GLY A O 1
ATOM 2183 N N . TYR A 1 283 ? 47.549 43.468 33.875 1.00 11.06 303 TYR A N 1
ATOM 2184 C CA . TYR A 1 283 ? 47.873 43.241 32.474 1.00 10.67 303 TYR A CA 1
ATOM 2185 C C . TYR A 1 283 ? 48.977 42.202 32.377 1.00 10.29 303 TYR A C 1
ATOM 2186 O O . TYR A 1 283 ? 49.667 41.902 33.357 1.00 11.03 303 TYR A O 1
ATOM 2195 N N . VAL A 1 284 ? 49.101 41.620 31.188 1.00 10.42 304 VAL A N 1
ATOM 2196 C CA . VAL A 1 284 ? 50.078 40.564 30.946 1.00 11.37 304 VAL A CA 1
ATOM 2197 C C . VAL A 1 284 ? 50.456 40.605 29.473 1.00 10.35 304 VAL A C 1
ATOM 2198 O O . VAL A 1 284 ? 49.600 40.815 28.610 1.00 10.62 304 VAL A O 1
ATOM 2202 N N . GLY A 1 285 ? 51.743 40.452 29.180 1.00 9.76 305 GLY A N 1
ATOM 2203 C CA . GLY A 1 285 ? 52.161 40.397 27.792 1.00 9.49 305 GLY A CA 1
ATOM 2204 C C . GLY A 1 285 ? 51.737 39.093 27.142 1.00 9.60 305 GLY A C 1
ATOM 2205 O O . GLY A 1 285 ? 51.566 38.070 27.805 1.00 10.08 305 GLY A O 1
ATOM 2206 N N . TYR A 1 286 ? 51.540 39.129 25.819 1.00 9.15 306 TYR A N 1
ATOM 2207 C CA . TYR A 1 286 ? 51.240 37.885 25.115 1.00 9.91 306 TYR A CA 1
ATOM 2208 C C . TYR A 1 286 ? 52.335 36.847 25.341 1.00 9.89 306 TYR A C 1
ATOM 2209 O O . TYR A 1 286 ? 52.038 35.663 25.543 1.00 10.18 306 TYR A O 1
ATOM 2218 N N . ASN A 1 287 ? 53.606 37.268 25.298 1.00 9.91 307 ASN A N 1
ATOM 2219 C CA . ASN A 1 287 ? 54.706 36.340 25.554 1.00 10.56 307 ASN A CA 1
ATOM 2220 C C . ASN A 1 287 ? 54.531 35.653 26.899 1.00 10.67 307 ASN A C 1
ATOM 2221 O O . ASN A 1 287 ? 54.712 34.433 27.015 1.00 13.21 307 ASN A O 1
ATOM 2226 N N . GLU A 1 288 ? 54.135 36.414 27.915 1.00 10.55 308 GLU A N 1
ATOM 2227 C CA . GLU A 1 288 ? 53.968 35.852 29.248 1.00 10.53 308 GLU A CA 1
ATOM 2228 C C . GLU A 1 288 ? 52.750 34.951 29.312 1.00 11.21 308 GLU A C 1
ATOM 2229 O O . GLU A 1 288 ? 52.804 33.869 29.905 1.00 11.96 308 GLU A O 1
ATOM 2235 N N . PHE A 1 289 ? 51.642 35.365 28.701 1.00 9.83 309 PHE A N 1
ATOM 2236 C CA . PHE A 1 289 ? 50.415 34.605 28.889 1.00 10.25 309 PHE A CA 1
ATOM 2237 C C . PHE A 1 289 ? 50.360 33.358 28.019 1.00 11.13 309 PHE A C 1
ATOM 2238 O O . PHE A 1 289 ? 49.843 32.322 28.458 1.00 11.51 309 PHE A O 1
ATOM 2246 N N . CYS A 1 290 ? 50.881 33.420 26.791 1.00 10.44 310 CYS A N 1
ATOM 2247 C CA . CYS A 1 290 ? 50.933 32.202 25.994 1.00 10.92 310 CYS A CA 1
ATOM 2248 C C . CYS A 1 290 ? 51.774 31.141 26.687 1.00 11.52 310 CYS A C 1
ATOM 2249 O O . CYS A 1 290 ? 51.438 29.951 26.655 1.00 12.92 310 CYS A O 1
ATOM 2252 N N . TYR A 1 291 ? 52.849 31.556 27.355 1.00 11.36 311 TYR A N 1
ATOM 2253 C CA . TYR A 1 291 ? 53.671 30.600 28.083 1.00 12.46 311 TYR A CA 1
ATOM 2254 C C . TYR A 1 291 ? 52.915 30.025 29.273 1.00 13.91 311 TYR A C 1
ATOM 2255 O O . TYR A 1 291 ? 52.942 28.809 29.504 1.00 14.60 311 TYR A O 1
ATOM 2264 N N . ILE A 1 292 ? 52.234 30.885 30.033 1.00 12.12 312 ILE A N 1
ATOM 2265 C CA . ILE A 1 292 ? 51.414 30.432 31.157 1.00 13.80 312 ILE A CA 1
ATOM 2266 C C . ILE A 1 292 ? 50.393 29.392 30.698 1.00 13.67 312 ILE A C 1
ATOM 2267 O O . ILE A 1 292 ? 50.236 28.331 31.321 1.00 14.01 312 ILE A O 1
ATOM 2272 N N . LEU A 1 293 ? 49.700 29.664 29.590 1.00 12.37 313 LEU A N 1
ATOM 2273 C CA . LEU A 1 293 ? 48.699 28.721 29.091 1.00 13.18 313 LEU A CA 1
ATOM 2274 C C . LEU A 1 293 ? 49.344 27.410 28.661 1.00 15.80 313 LEU A C 1
ATOM 2275 O O . LEU A 1 293 ? 48.793 26.330 28.894 1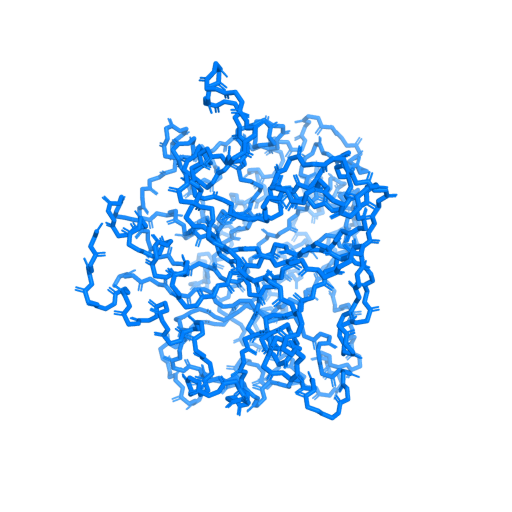.00 18.02 313 LEU A O 1
ATOM 2280 N N . GLN A 1 294 ? 50.505 27.490 28.016 1.00 14.82 314 GLN A N 1
ATOM 2281 C CA . GLN A 1 294 ? 51.207 26.290 27.578 1.00 17.05 314 GLN A CA 1
ATOM 2282 C C . GLN A 1 294 ? 51.654 25.431 28.760 1.00 17.84 314 GLN A C 1
ATOM 2283 O O . GLN A 1 294 ? 51.665 24.199 28.659 1.00 19.71 314 GLN A O 1
ATOM 2289 N N . GLN A 1 295 ? 52.015 26.049 29.881 1.00 15.31 315 GLN A N 1
ATOM 2290 C CA . GLN A 1 295 ? 52.591 25.327 31.007 1.00 18.70 315 GLN A CA 1
ATOM 2291 C C . GLN A 1 295 ? 51.575 24.863 32.044 1.00 21.28 315 GLN A C 1
ATOM 2292 O O . GLN A 1 295 ? 51.901 23.987 32.856 1.00 21.43 315 GLN A O 1
ATOM 2298 N N A GLU A 1 296 ? 50.376 25.433 32.061 0.50 17.25 316 GLU A N 1
ATOM 2299 N N B GLU A 1 296 ? 50.371 25.439 32.055 0.50 17.25 316 GLU A N 1
ATOM 2300 C CA A GLU A 1 296 ? 49.367 25.117 33.080 0.50 17.93 316 GLU A CA 1
ATOM 2301 C CA B GLU A 1 296 ? 49.353 25.178 33.071 0.50 17.91 316 GLU A CA 1
ATOM 2302 C C A GLU A 1 296 ? 48.092 24.682 32.367 0.50 18.15 316 GLU A C 1
ATOM 2303 C C B GLU A 1 296 ? 48.080 24.699 32.374 0.50 18.15 316 GLU A C 1
ATOM 2304 O O A GLU A 1 296 ? 47.322 25.525 31.898 0.50 17.22 316 GLU A O 1
ATOM 2305 O O B GLU A 1 296 ? 47.302 25.517 31.877 0.50 17.22 316 GLU A O 1
ATOM 2316 N N . SER A 1 297 ? 47.856 23.373 32.336 1.00 18.38 317 SER A N 1
ATOM 2317 C CA . SER A 1 297 ? 46.718 22.825 31.599 1.00 17.41 317 SER A CA 1
ATOM 2318 C C . SER A 1 297 ? 45.362 23.127 32.230 1.00 17.77 317 SER A C 1
ATOM 2319 O O . SER A 1 297 ? 44.341 22.935 31.563 1.00 18.75 317 SER A O 1
ATOM 2322 N N . SER A 1 298 ? 45.323 23.598 33.481 1.00 18.20 318 SER A N 1
ATOM 2323 C CA . SER A 1 298 ? 44.046 23.798 34.160 1.00 18.52 318 SER A CA 1
ATOM 2324 C C . SER A 1 298 ? 43.277 25.013 33.654 1.00 16.26 318 SER A C 1
ATOM 2325 O O . SER A 1 298 ? 42.074 25.111 33.910 1.00 17.02 318 SER A O 1
ATOM 2328 N N . TRP A 1 299 ? 43.939 25.942 32.964 1.00 14.35 319 TRP A N 1
ATOM 2329 C CA . TRP A 1 299 ? 43.233 27.078 32.389 1.00 14.11 319 TRP A CA 1
ATOM 2330 C C . TRP A 1 299 ? 42.195 26.600 31.384 1.00 14.59 319 TRP A C 1
ATOM 2331 O O . TRP A 1 299 ? 42.412 25.625 30.660 1.00 17.05 319 TRP A O 1
ATOM 2342 N N . THR A 1 300 ? 41.062 27.288 31.339 1.00 14.27 320 THR A N 1
ATOM 2343 C CA . THR A 1 300 ? 40.063 27.088 30.300 1.00 14.06 320 THR A CA 1
ATOM 2344 C C . THR A 1 300 ? 40.154 28.272 29.355 1.00 13.81 320 THR A C 1
ATOM 2345 O O . THR A 1 300 ? 40.034 29.423 29.792 1.00 14.71 320 THR A O 1
ATOM 2349 N N . VAL A 1 301 ? 40.384 27.997 28.075 1.00 13.74 321 VAL A N 1
ATOM 2350 C CA . VAL A 1 301 ? 40.416 29.024 27.041 1.00 12.89 321 VAL A CA 1
ATOM 2351 C C . VAL A 1 301 ? 39.149 28.890 26.214 1.00 15.76 321 VAL A C 1
ATOM 2352 O O . VAL A 1 301 ? 38.814 27.792 25.751 1.00 16.24 321 VAL A O 1
ATOM 2356 N N . GLN A 1 302 ? 38.437 29.997 26.044 1.00 13.66 322 GLN A N 1
ATOM 2357 C CA . GLN A 1 302 ? 37.227 30.016 25.241 1.00 13.17 322 GLN A CA 1
ATOM 2358 C C . GLN A 1 302 ? 37.304 31.153 24.234 1.00 13.57 322 GLN A C 1
ATOM 2359 O O . GLN A 1 302 ? 38.046 32.122 24.407 1.00 15.00 322 GLN A O 1
ATOM 2365 N N . THR A 1 303 ? 36.550 31.009 23.156 1.00 12.91 323 THR A N 1
ATOM 2366 C CA . THR A 1 303 ? 36.420 32.055 22.159 1.00 12.53 323 THR A CA 1
ATOM 2367 C C . THR A 1 303 ? 35.071 32.728 22.359 1.00 14.29 323 THR A C 1
ATOM 2368 O O . THR A 1 303 ? 34.039 32.051 22.435 1.00 16.12 323 THR A O 1
ATOM 2372 N N . ASP A 1 304 ? 35.081 34.050 22.477 1.00 11.12 324 ASP A N 1
ATOM 2373 C CA . ASP A 1 304 ? 33.845 34.814 22.380 1.00 11.34 324 ASP A CA 1
ATOM 2374 C C . ASP A 1 304 ? 33.557 34.963 20.892 1.00 11.43 324 ASP A C 1
ATOM 2375 O O . ASP A 1 304 ? 34.252 35.708 20.191 1.00 11.00 324 ASP A O 1
ATOM 2380 N N . ASN A 1 305 ? 32.568 34.214 20.395 1.00 10.48 325 ASN A N 1
ATOM 2381 C CA . ASN A 1 305 ? 32.287 34.192 18.965 1.00 11.68 325 ASN A CA 1
ATOM 2382 C C . ASN A 1 305 ? 31.413 35.351 18.515 1.00 11.28 325 ASN A C 1
ATOM 2383 O O . ASN A 1 305 ? 31.082 35.435 17.329 1.00 13.35 325 ASN A O 1
ATOM 2388 N N . LEU A 1 306 ? 31.027 36.236 19.431 1.00 10.97 326 LEU A N 1
ATOM 2389 C CA . LEU A 1 306 ? 30.453 37.513 19.040 1.00 10.95 326 LEU A CA 1
ATOM 2390 C C . LEU A 1 306 ? 31.555 38.546 18.823 1.00 10.89 326 LEU A C 1
ATOM 2391 O O . LEU A 1 306 ? 31.588 39.226 17.789 1.00 12.58 326 LEU A O 1
ATOM 2396 N N . ALA A 1 307 ? 32.489 38.634 19.775 1.00 10.44 327 ALA A N 1
ATOM 2397 C CA . ALA A 1 307 ? 33.549 39.635 19.751 1.00 10.26 327 ALA A CA 1
ATOM 2398 C C . ALA A 1 307 ? 34.776 39.199 18.960 1.00 10.92 327 ALA A C 1
ATOM 2399 O O . ALA A 1 307 ? 35.617 40.046 18.631 1.00 12.04 327 ALA A O 1
ATOM 2401 N N . LYS A 1 308 ? 34.900 37.905 18.658 1.00 10.21 328 LYS A N 1
ATOM 2402 C CA . LYS A 1 308 ? 36.004 37.350 17.860 1.00 10.60 328 LYS A CA 1
ATOM 2403 C C . LYS A 1 308 ? 37.344 37.421 18.594 1.00 10.84 328 LYS A C 1
ATOM 2404 O O . LYS A 1 308 ? 38.387 37.664 17.984 1.00 11.32 328 LYS A O 1
ATOM 2410 N N . VAL A 1 309 ? 37.321 37.195 19.906 1.00 10.16 329 VAL A N 1
ATOM 2411 C CA . VAL A 1 309 ? 38.541 37.233 20.720 1.00 10.42 329 VAL A CA 1
ATOM 2412 C C . VAL A 1 309 ? 38.486 36.130 21.756 1.00 11.46 329 VAL A C 1
ATOM 2413 O O . VAL A 1 309 ? 37.410 35.701 22.192 1.00 11.70 329 VAL A O 1
ATOM 2417 N N . PRO A 1 310 ? 39.655 35.659 22.185 1.00 10.58 330 PRO A N 1
ATOM 2418 C CA . PRO A 1 310 ? 39.711 34.632 23.226 1.00 10.83 330 PRO A CA 1
ATOM 2419 C C . PRO A 1 310 ? 39.762 35.244 24.618 1.00 10.49 330 PRO A C 1
ATOM 2420 O O . PRO A 1 310 ? 40.137 36.400 24.823 1.00 10.45 330 PRO A O 1
ATOM 2424 N N . TYR A 1 311 ? 39.390 34.422 25.589 1.00 9.84 331 TYR A N 1
ATOM 2425 C CA . TYR A 1 311 ? 39.591 34.756 26.988 1.00 10.53 331 TYR A CA 1
ATOM 2426 C C . TYR A 1 311 ? 39.859 33.460 27.732 1.00 11.15 331 TYR A C 1
ATOM 2427 O O . TYR A 1 311 ? 39.584 32.369 27.226 1.00 10.95 331 TYR A O 1
ATOM 2436 N N . ALA A 1 312 ? 40.406 33.580 28.936 1.00 10.25 332 ALA A N 1
ATOM 2437 C CA . ALA A 1 312 ? 40.810 32.408 29.692 1.00 10.23 332 ALA A CA 1
ATOM 2438 C C . ALA A 1 312 ? 40.481 32.612 31.158 1.00 10.79 332 ALA A C 1
ATOM 2439 O O . ALA A 1 312 ? 40.502 33.736 31.665 1.00 11.42 332 ALA A O 1
ATOM 2441 N N . PHE A 1 313 ? 40.174 31.517 31.845 1.00 11.22 333 PHE A N 1
ATOM 2442 C CA . PHE A 1 313 ? 39.909 31.616 33.271 1.00 11.41 333 PHE A CA 1
ATOM 2443 C C . PHE A 1 313 ? 40.457 30.405 34.008 1.00 12.48 333 PHE A C 1
ATOM 2444 O O . PHE A 1 313 ? 40.597 29.314 33.447 1.00 13.67 333 PHE A O 1
ATOM 2452 N N . LEU A 1 314 ? 40.785 30.630 35.277 1.00 12.32 334 LEU A N 1
ATOM 2453 C CA . LEU A 1 314 ? 41.251 29.572 36.166 1.00 12.42 334 LEU A CA 1
ATOM 2454 C C . LEU A 1 314 ? 40.929 30.053 37.572 1.00 12.26 334 LEU A C 1
ATOM 2455 O O . LEU A 1 314 ? 41.574 30.984 38.069 1.00 12.52 334 LEU A O 1
ATOM 2460 N N . ASP A 1 315 ? 39.924 29.437 38.194 1.00 12.63 335 ASP A N 1
ATOM 2461 C CA . ASP A 1 315 ? 39.451 29.876 39.502 1.00 14.02 335 ASP A CA 1
ATOM 2462 C C . ASP A 1 315 ? 39.159 31.375 39.477 1.00 11.99 335 ASP A C 1
ATOM 2463 O O . ASP A 1 315 ? 38.337 31.818 38.670 1.00 13.20 335 ASP A O 1
ATOM 2468 N N . TYR A 1 316 ? 39.822 32.167 40.323 1.00 10.75 336 TYR A N 1
ATOM 2469 C CA . TYR A 1 316 ? 39.519 33.595 40.368 1.00 12.12 336 TYR A CA 1
ATOM 2470 C C . TYR A 1 316 ? 40.058 34.369 39.165 1.00 11.28 336 TYR A C 1
ATOM 2471 O O . TYR A 1 316 ? 39.619 35.499 38.929 1.00 13.02 336 TYR A O 1
ATOM 2480 N N . ASN A 1 317 ? 40.990 33.803 38.401 1.00 11.03 337 ASN A N 1
ATOM 2481 C CA . ASN A 1 317 ? 41.617 34.542 37.309 1.00 10.91 337 ASN A CA 1
ATOM 2482 C C . ASN A 1 317 ? 40.722 34.559 36.082 1.00 11.25 337 ASN A C 1
ATOM 2483 O O . ASN A 1 317 ? 40.204 33.517 35.670 1.00 13.42 337 ASN A O 1
ATOM 2488 N N . TRP A 1 318 ? 40.579 35.734 35.473 1.00 9.79 338 TRP A N 1
ATOM 2489 C CA . TRP A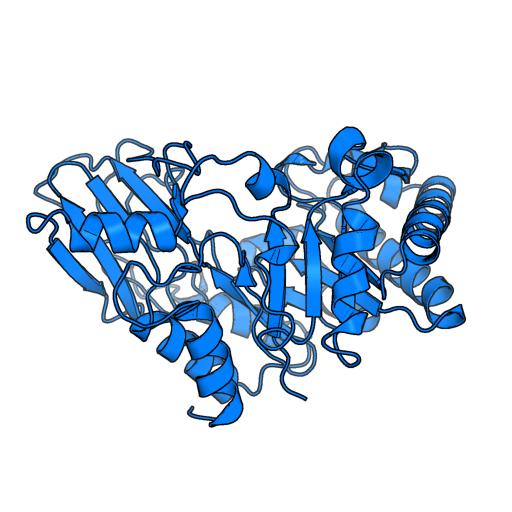 1 318 ? 39.935 35.868 34.176 1.00 10.53 338 TRP A CA 1
ATOM 2490 C C . TRP A 1 318 ? 40.794 36.817 33.354 1.00 10.30 338 TRP A C 1
ATOM 2491 O O . TRP A 1 318 ? 41.127 37.911 33.815 1.00 10.65 338 TRP A O 1
ATOM 2502 N N . VAL A 1 319 ? 41.173 36.395 32.151 1.00 10.02 339 VAL A N 1
ATOM 2503 C CA . VAL A 1 319 ? 42.141 37.119 31.334 1.00 9.16 339 VAL A CA 1
ATOM 2504 C C . VAL A 1 319 ? 41.576 37.297 29.931 1.00 9.97 339 VAL A C 1
ATOM 2505 O O . VAL A 1 319 ? 41.179 36.321 29.287 1.00 10.19 339 VAL A O 1
ATOM 2509 N N . SER A 1 320 ? 41.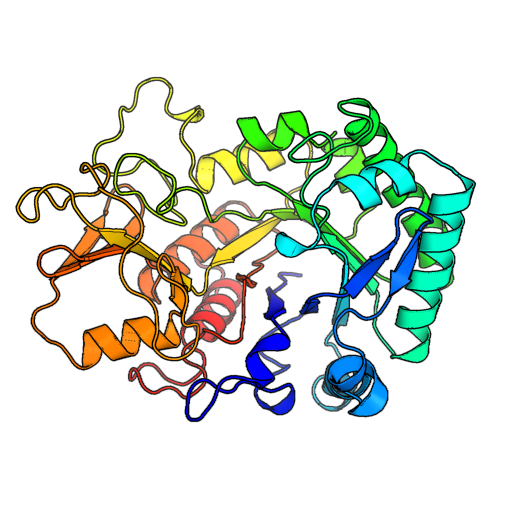545 38.540 29.459 1.00 9.24 340 SER A N 1
ATOM 2510 C CA . SER A 1 320 ? 41.286 38.838 28.057 1.00 9.61 340 SER A CA 1
ATOM 2511 C C . SER A 1 320 ? 42.626 38.984 27.348 1.00 9.68 340 SER A C 1
ATOM 2512 O O . SER A 1 320 ? 43.533 39.641 27.866 1.00 10.61 340 SER A O 1
ATOM 2515 N N . PHE A 1 321 ? 42.760 38.369 26.175 1.00 9.88 341 PHE A N 1
ATOM 2516 C CA . PHE A 1 321 ? 44.005 38.480 25.422 1.00 10.41 341 PHE A CA 1
ATOM 2517 C C . PHE A 1 321 ? 43.705 38.366 23.934 1.00 10.77 341 PHE A C 1
ATOM 2518 O O . PHE A 1 321 ? 42.556 38.195 23.521 1.00 10.98 341 PHE A O 1
ATOM 2526 N N . ASP A 1 322 ? 44.753 38.493 23.125 1.00 11.15 342 ASP A N 1
ATOM 2527 C CA . ASP A 1 322 ? 44.646 38.298 21.689 1.00 12.06 342 ASP A CA 1
ATOM 2528 C C . ASP A 1 322 ? 45.714 37.313 21.243 1.00 11.30 342 ASP A C 1
ATOM 2529 O O . ASP A 1 322 ? 46.847 37.350 21.735 1.00 13.47 342 ASP A O 1
ATOM 2534 N N . ASN A 1 323 ? 45.341 36.418 20.332 1.00 11.96 343 ASN A N 1
ATOM 2535 C CA . ASN A 1 323 ? 46.220 35.358 19.851 1.00 10.49 343 ASN A CA 1
ATOM 2536 C C . ASN A 1 323 ? 46.313 35.435 18.327 1.00 11.47 343 ASN A C 1
ATOM 2537 O O . ASN A 1 323 ? 45.831 36.382 17.710 1.00 10.78 343 ASN A O 1
ATOM 2542 N N . VAL A 1 324 ? 46.926 34.419 17.716 1.00 11.97 344 VAL A N 1
ATOM 2543 C CA . VAL A 1 324 ? 47.095 34.438 16.263 1.00 12.73 344 VAL A CA 1
ATOM 2544 C C . VAL A 1 324 ? 45.743 34.475 15.561 1.00 11.71 344 VAL A C 1
ATOM 2545 O O . VAL A 1 324 ? 45.551 35.220 14.593 1.00 10.88 344 VAL A O 1
ATOM 2549 N N . GLU A 1 325 ? 44.779 33.700 16.061 1.00 12.33 345 GLU A N 1
ATOM 2550 C CA . GLU A 1 325 ? 43.467 33.638 15.428 1.00 11.90 345 GLU A CA 1
ATOM 255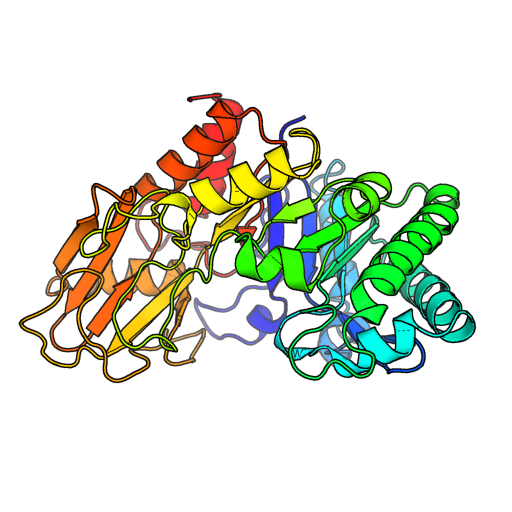1 C C . GLU A 1 325 ? 42.725 34.966 15.538 1.00 11.65 345 GLU A C 1
ATOM 2552 O O . GLU A 1 325 ? 42.135 35.438 14.560 1.00 12.41 345 GLU A O 1
ATOM 2558 N N . SER A 1 326 ? 42.746 35.601 16.713 1.00 11.76 346 SER A N 1
ATOM 2559 C CA . SER A 1 326 ? 42.041 36.871 16.842 1.00 11.77 346 SER A CA 1
ATOM 2560 C C . SER A 1 326 ? 42.771 37.994 16.118 1.00 10.84 346 SER A C 1
ATOM 2561 O O . SER A 1 326 ? 42.131 38.901 15.582 1.00 11.36 346 SER A O 1
ATOM 2564 N N . MET A 1 327 ? 44.104 37.942 16.083 1.00 11.22 347 MET A N 1
ATOM 2565 C CA . MET A 1 327 ? 44.864 38.900 15.288 1.00 10.27 347 MET A CA 1
ATOM 2566 C C . MET A 1 327 ? 44.511 38.773 13.812 1.00 11.54 347 MET A C 1
ATOM 2567 O O . MET A 1 327 ? 44.363 39.779 13.112 1.00 12.27 347 MET A O 1
ATOM 2572 N N . THR A 1 328 ? 44.349 37.537 13.330 1.00 10.69 348 THR A N 1
ATOM 2573 C CA . THR A 1 328 ? 43.944 37.321 11.941 1.00 11.12 348 THR A CA 1
ATOM 2574 C C . THR A 1 328 ? 42.600 37.987 11.655 1.00 12.14 348 THR A C 1
ATOM 2575 O O . THR A 1 328 ? 42.437 38.683 10.645 1.00 12.36 348 THR A O 1
ATOM 2579 N N . ALA A 1 329 ? 41.628 37.798 12.551 1.00 12.03 349 ALA A N 1
ATOM 2580 C CA . ALA A 1 329 ? 40.325 38.429 12.372 1.00 11.02 349 ALA A CA 1
ATOM 2581 C C . ALA A 1 329 ? 40.441 39.948 12.349 1.00 11.46 349 ALA A C 1
ATOM 2582 O O . ALA A 1 329 ? 39.757 40.618 11.566 1.00 12.22 349 ALA A O 1
ATOM 2584 N N . LYS A 1 330 ? 41.300 40.508 13.199 1.00 11.20 350 LYS A N 1
ATOM 2585 C CA . LYS A 1 330 ? 41.475 41.956 13.234 1.00 10.81 350 LYS A CA 1
ATOM 2586 C C . LYS A 1 330 ? 42.058 42.478 11.925 1.00 10.85 350 LYS A C 1
ATOM 2587 O O . LYS A 1 330 ? 41.600 43.499 11.400 1.00 10.64 350 LYS A O 1
ATOM 2593 N N . VAL A 1 331 ? 43.069 41.796 11.382 1.00 10.98 351 VAL A N 1
ATOM 2594 C CA . VAL A 1 331 ? 43.691 42.295 10.160 1.00 11.08 351 VAL A CA 1
ATOM 2595 C C . VAL A 1 331 ? 42.764 42.093 8.967 1.00 12.62 351 VAL A C 1
ATOM 2596 O O . VAL A 1 331 ? 42.718 42.926 8.052 1.00 12.84 351 VAL A O 1
ATOM 2600 N N . GLU A 1 332 ? 41.992 41.003 8.968 1.00 11.52 352 GLU A N 1
ATOM 2601 C CA . GLU A 1 332 ? 40.991 40.814 7.921 1.00 12.58 352 GLU A CA 1
ATOM 2602 C C . GLU A 1 332 ? 39.950 41.926 7.948 1.00 12.51 352 GLU A C 1
ATOM 2603 O O . GLU A 1 332 ? 39.528 42.421 6.894 1.00 13.42 352 GLU A O 1
ATOM 2609 N N . TYR A 1 333 ? 39.539 42.345 9.146 1.00 12.70 353 TYR A N 1
ATOM 2610 C CA . TYR A 1 333 ? 38.635 43.482 9.275 1.00 12.49 353 TYR A CA 1
ATOM 2611 C C . TYR A 1 333 ? 39.255 44.742 8.678 1.00 12.10 353 TYR A C 1
ATOM 2612 O O . TYR A 1 333 ? 38.607 45.469 7.912 1.00 13.35 353 TYR A O 1
ATOM 2621 N N . ALA A 1 334 ? 40.515 45.022 9.025 1.00 11.73 354 ALA A N 1
ATOM 2622 C CA . ALA A 1 334 ? 41.191 46.197 8.489 1.00 11.88 354 ALA A CA 1
ATOM 2623 C C . ALA A 1 334 ? 41.281 46.133 6.970 1.00 13.23 354 ALA A C 1
ATOM 2624 O O . ALA A 1 334 ? 41.053 47.140 6.285 1.00 13.57 354 ALA A O 1
ATOM 2626 N N . ASN A 1 335 ? 41.607 44.957 6.424 1.00 12.60 355 ASN A N 1
ATOM 2627 C CA . ASN A 1 335 ? 41.642 44.800 4.972 1.00 13.45 355 ASN A CA 1
ATOM 2628 C C . ASN A 1 335 ? 40.278 45.086 4.358 1.00 13.93 355 ASN A C 1
ATOM 2629 O O . ASN A 1 335 ? 40.187 45.724 3.303 1.00 14.88 355 ASN A O 1
ATOM 2634 N N . SER A 1 336 ? 39.205 44.626 5.009 1.00 13.97 356 SER A N 1
ATOM 2635 C CA . SER A 1 336 ? 37.870 44.777 4.434 1.00 14.71 356 SER A CA 1
ATOM 2636 C C . SER A 1 336 ? 37.458 46.239 4.331 1.00 16.70 356 SER A C 1
ATOM 2637 O O . SER A 1 336 ? 36.651 46.594 3.466 1.00 18.33 356 SER A O 1
ATOM 2640 N N . PHE A 1 337 ? 38.000 47.105 5.182 1.00 13.31 357 PHE A N 1
ATOM 2641 C CA . PHE A 1 337 ? 37.705 48.529 5.107 1.00 14.10 357 PHE A CA 1
ATOM 2642 C C . PHE A 1 337 ? 38.830 49.340 4.478 1.00 13.91 357 PHE A C 1
ATOM 2643 O O . PHE A 1 337 ? 38.816 50.574 4.561 1.00 15.63 357 PHE A O 1
ATOM 2651 N N . ASN A 1 338 ? 39.792 48.675 3.833 1.00 13.15 358 ASN A N 1
ATOM 2652 C CA . ASN A 1 338 ? 40.863 49.354 3.107 1.00 14.79 358 ASN A CA 1
ATOM 2653 C C . ASN A 1 338 ? 41.632 50.314 4.010 1.00 14.45 358 ASN A C 1
ATOM 2654 O O . ASN A 1 338 ? 42.045 51.394 3.592 1.00 16.28 358 ASN A O 1
ATOM 2659 N N . LEU A 1 339 ? 41.816 49.924 5.266 1.00 12.50 359 LEU A N 1
ATOM 2660 C CA . LEU A 1 339 ? 42.564 50.776 6.176 1.00 12.19 359 LEU A CA 1
ATOM 2661 C C . LEU A 1 339 ? 44.037 50.802 5.780 1.00 13.52 359 LEU A C 1
ATOM 2662 O O . LEU A 1 339 ? 44.553 49.888 5.132 1.00 14.91 359 LEU A O 1
ATOM 2667 N N . ARG A 1 340 ? 44.719 51.876 6.189 1.00 12.38 360 ARG A N 1
ATOM 2668 C CA . ARG A 1 340 ? 46.106 52.084 5.791 1.00 12.57 360 ARG A CA 1
ATOM 2669 C C . ARG A 1 340 ? 47.037 51.018 6.358 1.00 13.16 360 ARG A C 1
ATOM 2670 O O . ARG A 1 340 ? 48.075 50.717 5.759 1.00 12.92 360 ARG A O 1
ATOM 2678 N N . GLY A 1 341 ? 46.699 50.436 7.501 1.00 12.17 361 GLY A N 1
ATOM 2679 C CA . GLY A 1 341 ? 47.536 49.382 8.030 1.00 13.05 361 GLY A CA 1
ATOM 2680 C C . GLY A 1 341 ? 47.196 49.085 9.472 1.00 9.98 361 GLY A C 1
ATOM 2681 O O . GLY A 1 341 ? 46.090 49.370 9.943 1.00 11.38 361 GLY A O 1
ATOM 2682 N N . ILE A 1 342 ? 48.181 48.517 10.154 1.00 10.48 362 ILE A N 1
ATOM 2683 C CA . ILE A 1 342 ? 48.036 48.023 11.517 1.00 9.21 362 ILE A CA 1
ATOM 2684 C C . ILE A 1 342 ? 49.108 48.670 12.378 1.00 10.33 362 ILE A C 1
ATOM 2685 O O . ILE A 1 342 ? 50.276 48.765 11.976 1.00 11.17 362 ILE A O 1
ATOM 2690 N N A MET A 1 343 ? 48.698 49.142 13.550 0.50 9.79 363 MET A N 1
ATOM 2691 N N B MET A 1 343 ? 48.710 49.124 13.559 0.50 9.79 363 MET A N 1
ATOM 2692 C CA A MET A 1 343 ? 49.595 49.655 14.573 0.50 9.78 363 MET A CA 1
ATOM 2693 C CA B MET A 1 343 ? 49.626 49.652 14.557 0.50 9.76 363 MET A CA 1
ATOM 2694 C C A MET A 1 343 ? 49.548 48.681 15.743 0.50 9.45 363 MET A C 1
ATOM 2695 C C B MET A 1 343 ? 49.544 48.738 15.772 0.50 9.46 363 MET A C 1
ATOM 2696 O O A MET A 1 343 ? 48.494 48.105 16.028 0.50 11.04 363 MET A O 1
ATOM 2697 O O B MET A 1 343 ? 48.460 48.260 16.115 0.50 10.72 363 MET A O 1
ATOM 2706 N N . LEU A 1 344 ? 50.680 48.472 16.413 1.00 9.56 364 LEU A N 1
ATOM 2707 C CA . LEU A 1 344 ? 50.706 47.542 17.528 1.00 9.43 364 LEU A CA 1
ATOM 2708 C C . LEU A 1 344 ? 51.365 48.151 18.754 1.00 10.90 364 LEU A C 1
ATOM 2709 O O . LEU A 1 344 ? 52.430 48.764 18.668 1.00 11.12 364 LEU A O 1
ATOM 2714 N N . TRP A 1 345 ? 50.724 47.965 19.898 1.00 10.33 365 TRP A N 1
ATOM 2715 C CA . TRP A 1 345 ? 51.348 48.193 21.195 1.00 8.79 365 TRP A CA 1
ATOM 2716 C C . TRP A 1 345 ? 51.430 46.834 21.872 1.00 9.50 365 TRP A C 1
ATOM 2717 O O . TRP A 1 345 ? 50.391 46.268 22.235 1.00 9.70 365 TRP A O 1
ATOM 2728 N N . SER A 1 346 ? 52.641 46.280 22.029 1.00 10.25 366 SER A N 1
ATOM 2729 C CA . SER A 1 346 ? 53.924 46.813 21.581 1.00 9.45 366 SER A CA 1
ATOM 2730 C C . SER A 1 346 ? 54.803 45.589 21.315 1.00 9.43 366 SER A C 1
ATOM 2731 O O . SER A 1 346 ? 54.501 44.480 21.775 1.00 9.85 366 SER A O 1
ATOM 2734 N N . ILE A 1 347 ? 55.899 45.800 20.583 1.00 8.93 367 ILE A N 1
ATOM 2735 C CA . ILE A 1 347 ? 56.634 44.680 20.000 1.00 9.21 367 ILE A CA 1
ATOM 2736 C C . ILE A 1 347 ? 57.260 43.794 21.071 1.00 10.03 367 ILE A C 1
ATOM 2737 O O . ILE A 1 347 ? 57.407 42.578 20.874 1.00 10.27 367 ILE A O 1
ATOM 2742 N N . GLU A 1 348 ? 57.619 44.370 22.220 1.00 9.34 368 GLU A N 1
ATOM 2743 C CA . GLU A 1 348 ? 58.388 43.651 23.222 1.00 9.67 368 GLU A CA 1
ATOM 2744 C C . GLU A 1 348 ? 57.585 42.589 23.961 1.00 9.98 368 GLU A C 1
ATOM 2745 O O . GLU A 1 348 ? 58.177 41.848 24.756 1.00 10.98 368 GLU A O 1
ATOM 2751 N N . THR A 1 349 ? 56.273 42.480 23.729 1.00 9.77 369 THR A N 1
ATOM 2752 C CA . THR A 1 349 ? 55.494 41.402 24.336 1.00 9.59 369 THR A CA 1
ATOM 2753 C C . THR A 1 349 ? 54.894 40.441 23.317 1.00 9.53 369 THR A C 1
ATOM 2754 O O . THR A 1 349 ? 54.053 39.615 23.689 1.00 10.04 369 THR A O 1
ATOM 2758 N N . ASP A 1 350 ? 55.282 40.524 22.046 1.00 8.97 370 ASP A N 1
ATOM 2759 C CA . ASP A 1 350 ? 55.081 39.367 21.193 1.00 8.89 370 ASP A CA 1
ATOM 2760 C C . ASP A 1 350 ? 55.892 38.214 21.781 1.00 10.25 370 ASP A C 1
ATOM 2761 O O . ASP A 1 350 ? 56.762 38.407 22.637 1.00 10.38 370 ASP A O 1
ATOM 2766 N N . ASP A 1 351 ? 55.605 36.996 21.322 1.00 10.66 371 ASP A N 1
ATOM 2767 C CA . ASP A 1 351 ? 56.434 35.848 21.695 1.00 10.78 371 ASP A CA 1
ATOM 2768 C C . ASP A 1 351 ? 57.716 35.907 20.860 1.00 11.15 371 ASP A C 1
ATOM 2769 O O . ASP A 1 351 ? 57.934 35.142 19.917 1.00 11.97 371 ASP A O 1
ATOM 2774 N N . PHE A 1 352 ? 58.570 36.867 21.224 1.00 10.56 372 PHE A N 1
ATOM 2775 C CA . PHE A 1 352 ? 59.738 37.168 20.402 1.00 10.86 372 PHE A CA 1
ATOM 2776 C C . PHE A 1 352 ? 60.765 36.044 20.412 1.00 12.71 372 PHE A C 1
ATOM 2777 O O . PHE A 1 352 ? 61.506 35.886 19.434 1.00 14.63 372 PHE A O 1
ATOM 2785 N N . HIS A 1 353 ? 60.795 35.234 21.468 1.00 11.84 373 HIS A N 1
ATOM 2786 C CA . HIS A 1 353 ? 61.685 34.082 21.539 1.00 14.51 373 HIS A CA 1
ATOM 2787 C C . HIS A 1 353 ? 61.055 32.809 20.981 1.00 13.88 373 HIS A C 1
ATOM 2788 O O . HIS A 1 353 ? 61.723 31.767 20.951 1.00 14.50 373 HIS A O 1
ATOM 2795 N N . GLY A 1 354 ? 59.790 32.851 20.567 1.00 12.52 374 GLY A N 1
ATOM 2796 C CA . GLY A 1 354 ? 59.144 31.672 20.019 1.00 12.90 374 GLY A CA 1
ATOM 2797 C C . GLY A 1 354 ? 58.955 30.546 21.009 1.00 14.39 374 GLY A C 1
ATOM 2798 O O . GLY A 1 354 ? 58.928 29.375 20.612 1.00 15.85 374 GLY A O 1
ATOM 2799 N N . LEU A 1 355 ? 58.797 30.870 22.293 1.00 13.25 375 LEU A N 1
ATOM 2800 C CA . LEU A 1 355 ? 58.675 29.846 23.323 1.00 15.91 375 LEU A CA 1
ATOM 2801 C C . LEU A 1 355 ? 57.332 29.133 23.290 1.00 17.29 375 LEU A C 1
ATOM 2802 O O . LEU A 1 355 ? 57.201 28.065 23.901 1.00 19.98 375 LEU A O 1
ATOM 2807 N N . CYS A 1 356 ? 56.340 29.684 22.596 1.00 14.94 376 CYS A N 1
ATOM 2808 C CA . CYS A 1 356 ? 54.991 29.134 22.605 1.00 16.21 376 CYS A CA 1
ATOM 2809 C C . CYS A 1 356 ? 54.672 28.273 21.388 1.00 19.83 376 CYS A C 1
ATOM 2810 O O . CYS A 1 356 ? 53.513 27.883 21.205 1.00 21.08 376 CYS A O 1
ATOM 2813 N N . GLY A 1 357 ? 55.665 27.969 20.553 1.00 17.94 377 GLY A N 1
ATOM 2814 C CA . GLY A 1 357 ? 55.531 26.931 19.551 1.00 19.64 377 GLY A CA 1
ATOM 2815 C C . GLY A 1 357 ? 55.005 27.356 18.198 1.00 21.16 377 GLY A C 1
ATOM 2816 O O . GLY A 1 357 ? 54.817 26.490 17.331 1.00 22.55 377 GLY A O 1
ATOM 2817 N N . GLU A 1 358 ? 54.756 28.645 17.979 1.00 17.26 378 GLU A N 1
ATOM 2818 C CA . GLU A 1 358 ? 54.249 29.133 16.702 1.00 18.39 378 GLU A CA 1
ATOM 2819 C C . GLU A 1 358 ? 55.275 29.990 15.967 1.00 15.04 378 GLU A C 1
ATOM 2820 O O . GLU A 1 358 ? 54.910 30.834 15.145 1.00 17.56 378 GLU A O 1
ATOM 2826 N N . GLY A 1 359 ? 56.557 29.764 16.239 1.00 15.86 379 GLY A N 1
ATOM 2827 C CA . GLY A 1 359 ? 57.620 30.558 15.663 1.00 15.77 379 GLY A CA 1
ATOM 2828 C C . GLY A 1 359 ? 57.863 31.826 16.461 1.00 13.23 379 GLY A C 1
ATOM 2829 O O . GLY A 1 359 ? 57.085 32.212 17.335 1.00 13.90 379 GLY A O 1
ATOM 2830 N N . THR A 1 360 ? 58.972 32.489 16.156 1.00 12.12 380 THR A N 1
ATOM 2831 C CA . THR A 1 360 ? 59.229 33.773 16.793 1.00 12.55 380 THR A CA 1
ATOM 2832 C 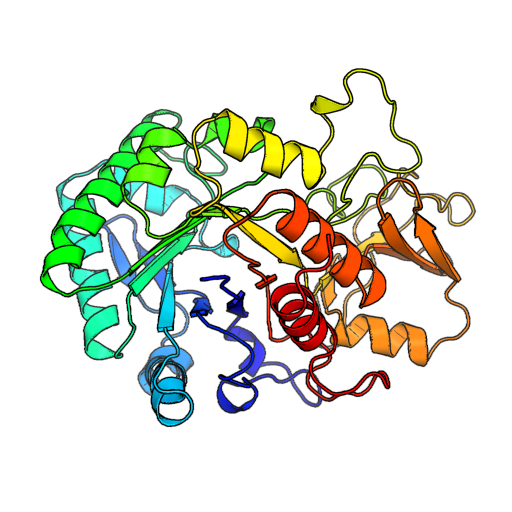C . THR A 1 360 ? 58.292 34.831 16.220 1.00 10.72 380 THR A C 1
ATOM 2833 O O . THR A 1 360 ? 57.875 34.764 15.062 1.00 12.45 380 THR A O 1
ATOM 2837 N N . PHE A 1 361 ? 57.967 35.819 17.046 1.00 10.47 381 PHE A N 1
ATOM 2838 C CA . PHE A 1 361 ? 57.084 36.912 16.660 1.00 10.15 381 PHE A CA 1
ATOM 2839 C C . PHE A 1 361 ? 55.799 36.423 15.979 1.00 9.67 381 PHE A C 1
ATOM 2840 O O . PHE A 1 361 ? 55.475 36.856 14.873 1.00 10.34 381 PHE A O 1
ATOM 2848 N N . PRO A 1 362 ? 55.039 35.529 16.623 1.00 10.28 382 PRO A N 1
ATOM 2849 C CA . PRO A 1 362 ? 53.844 34.997 15.941 1.00 10.57 382 PRO A CA 1
ATOM 2850 C C . PRO A 1 362 ? 52.789 36.052 15.668 1.00 10.71 382 PRO A C 1
ATOM 2851 O O . PRO A 1 362 ? 52.162 36.030 14.602 1.00 11.03 382 PRO A O 1
ATOM 2855 N N . LEU A 1 363 ? 52.564 36.977 16.601 1.00 10.57 383 LEU A N 1
ATOM 2856 C CA . LEU A 1 363 ? 51.557 38.002 16.357 1.00 9.27 383 LEU A CA 1
ATOM 2857 C C . LEU A 1 363 ? 51.988 38.935 15.238 1.00 9.57 383 LEU A C 1
ATOM 2858 O O . LEU A 1 363 ? 51.185 39.270 14.357 1.00 10.42 383 LEU A O 1
ATOM 2863 N N . LEU A 1 364 ? 53.253 39.358 15.254 1.00 8.89 384 LEU A N 1
ATOM 2864 C CA . LEU A 1 364 ? 53.743 40.293 14.250 1.00 9.39 384 LEU A CA 1
ATOM 2865 C C . LEU A 1 364 ? 53.833 39.636 12.876 1.00 10.41 384 LEU A C 1
ATOM 2866 O O . LEU A 1 364 ? 53.475 40.251 11.863 1.00 11.08 384 LEU A O 1
ATOM 2871 N N . ASN A 1 365 ? 54.284 38.379 12.817 1.00 10.59 385 ASN A N 1
ATOM 2872 C CA . ASN A 1 365 ? 54.274 37.662 11.543 1.00 11.54 385 ASN A CA 1
ATOM 2873 C C . ASN A 1 365 ? 52.856 37.502 11.011 1.00 11.26 385 ASN A C 1
ATOM 2874 O O . ASN A 1 365 ? 52.623 37.630 9.802 1.00 12.62 385 ASN A O 1
ATOM 2879 N N . THR A 1 366 ? 51.891 37.246 11.898 1.00 10.63 386 THR A N 1
ATOM 2880 C CA . THR A 1 366 ? 50.499 37.145 11.464 1.00 11.61 386 THR A CA 1
ATOM 2881 C C . THR A 1 366 ? 50.037 38.441 10.806 1.00 10.97 386 THR A C 1
ATOM 2882 O O . THR A 1 366 ? 49.409 38.420 9.740 1.00 12.39 386 THR A O 1
ATOM 2886 N N . ILE A 1 367 ? 50.340 39.582 11.428 1.00 11.22 387 ILE A N 1
ATOM 2887 C CA . ILE A 1 367 ? 49.957 40.870 10.855 1.00 11.24 387 ILE A CA 1
ATOM 2888 C C . ILE A 1 367 ? 50.541 41.029 9.458 1.00 10.46 387 ILE A C 1
ATOM 2889 O O . ILE A 1 367 ? 49.835 41.390 8.506 1.00 11.93 387 ILE A O 1
ATOM 2894 N N . ASN A 1 368 ? 51.839 40.751 9.313 1.00 11.42 388 ASN A N 1
ATOM 2895 C CA . ASN A 1 368 ? 52.495 40.931 8.022 1.00 12.41 388 ASN A CA 1
ATOM 2896 C C . ASN A 1 368 ? 51.909 39.991 6.975 1.00 11.69 388 ASN A C 1
ATOM 2897 O O . ASN A 1 368 ? 51.687 40.391 5.826 1.00 13.56 388 ASN A O 1
ATOM 2902 N N . THR A 1 369 ? 51.642 38.743 7.363 1.00 12.05 389 THR A N 1
ATOM 2903 C CA . THR A 1 369 ? 51.120 37.744 6.436 1.00 13.16 389 THR A CA 1
ATOM 2904 C C . THR A 1 369 ? 49.723 38.115 5.954 1.00 13.62 389 THR A C 1
ATOM 2905 O O . THR A 1 369 ? 49.438 38.080 4.751 1.00 13.59 389 THR A O 1
ATOM 2909 N N . VAL A 1 370 ? 48.839 38.493 6.878 1.00 12.55 390 VAL A N 1
ATOM 2910 C CA . VAL A 1 370 ? 47.467 38.786 6.481 1.00 13.25 390 VAL A CA 1
ATOM 2911 C C . VAL A 1 370 ? 47.378 40.076 5.669 1.00 13.51 390 VAL A C 1
ATOM 2912 O O . VAL A 1 370 ? 46.551 40.183 4.752 1.00 13.18 390 VAL A O 1
ATOM 2916 N N . LEU A 1 371 ? 48.220 41.073 5.970 1.00 12.29 391 LEU A N 1
ATOM 2917 C CA . LEU A 1 371 ? 48.261 42.272 5.136 1.00 13.89 391 LEU A CA 1
ATOM 2918 C C . LEU A 1 371 ? 48.772 41.956 3.735 1.00 14.84 391 LEU A C 1
ATOM 2919 O O . LEU A 1 371 ? 48.242 42.473 2.745 1.00 17.07 391 LEU A O 1
ATOM 2924 N N . ALA A 1 372 ? 49.807 41.123 3.630 1.00 13.83 392 ALA A N 1
ATOM 2925 C CA . ALA A 1 372 ? 50.349 40.787 2.316 1.00 14.75 392 ALA A CA 1
ATOM 2926 C C . ALA A 1 372 ? 49.355 39.978 1.497 1.00 15.25 392 ALA A C 1
ATOM 2927 O O . ALA A 1 372 ? 49.217 40.193 0.286 1.00 16.52 392 ALA A O 1
ATOM 2929 N N . GLU A 1 373 ? 48.644 39.048 2.139 1.00 14.08 393 GLU A N 1
ATOM 2930 C CA . GLU A 1 373 ? 47.716 38.190 1.411 1.00 14.12 393 GLU A CA 1
ATOM 2931 C C . GLU A 1 373 ? 46.439 38.913 1.007 1.00 15.96 393 GLU A C 1
ATOM 2932 O O . GLU A 1 373 ? 45.789 38.500 0.037 1.00 16.77 393 GLU A O 1
ATOM 2938 N N . GLY A 1 374 ? 46.073 39.982 1.712 1.00 15.67 394 GLY A N 1
ATOM 2939 C CA . GLY A 1 374 ? 44.883 40.742 1.392 1.00 15.77 394 GLY A CA 1
ATOM 2940 C C . GLY A 1 374 ? 43.575 40.101 1.794 1.00 16.72 394 GLY A C 1
ATOM 2941 O O . GLY A 1 374 ? 42.520 40.566 1.347 1.00 21.19 394 GLY A O 1
ATOM 2942 N N . SER A 1 375 ? 43.601 39.063 2.631 1.00 17.77 395 SER A N 1
ATOM 2943 C CA . SER A 1 375 ? 42.374 38.371 3.016 1.00 20.07 395 SER A CA 1
ATOM 2944 C C . SER A 1 375 ? 41.408 39.332 3.696 1.00 20.81 395 SER A C 1
ATOM 2945 O O . SER A 1 375 ? 41.795 40.097 4.582 1.00 17.86 395 SER A O 1
ATOM 2948 N N . THR A 1 376 ? 40.148 39.293 3.282 1.00 22.76 396 THR A N 1
ATOM 2949 C CA . THR A 1 376 ? 39.138 40.169 3.870 1.00 23.71 396 THR A CA 1
ATOM 2950 C C . THR A 1 376 ? 38.105 39.355 4.637 1.00 27.98 396 THR A C 1
ATOM 2951 O O . THR A 1 376 ? 37.299 39.910 5.383 1.00 31.98 396 THR A O 1
#

Sequence (374 aa):
DKIVVCYYGTWATYRTGLGKFDVDDIDPFLCTHLVYAFIGINAEGTALALDPELDVERGNFKQFTSLKEKNPNLKTLVAVGGWSEGSAQYSIMAAEPEYRQNFIQTSLAMILEYNFDGLDVDWEYPNRRDTVHGEDDIEQFSTLLKELREEFDNYGLLLTVAVSAVEEAAVQSYDVPSVAKYVDYIGVMTYDMHGAWDSVTGHNAPLFISEGESAEQESTLYNVNNAVQYWLSAGCPPEKLVMGVPFYGRTFQLSDPSVNAPNSPSNGAGLAGPYTAESGYVGYNEFCYILQQEESSWTVQTDNLAKVPYAFLDYNWVSFDNVESMTAKVEYANSFNLRGIMMLWSIETDDFHGLCGEGTFPLLNTINTVLAEGST

Secondary structure (DSSP, 8-state):
--EEEEEEEGGGGGS-GGG---GGG--TTS-SEEEEEEEEE-TT--EEESSHIIIIIT-HHHHHHGGGGT-TT-EEEEEEE-GGG-SHHHHHHHH-HHHHHHHHHHHHHHHHHHT--EEEEE-S-TTSTT-SSTTHHHHHHHHHHHHHHHHHTTTT-EEEEEE--SHHHHHHH--HHHHHHHSSEEEE----SS-TTSSB---SS-SS--TT--STTGGGS--HHHHHHHHHHTT--GGGEEEEEESEEEEEEESSTT--STT-BEEEE----TTT--TTEEEHHHHHHHHHH-TT-EEEEETTTTEEEEEETTEEEE---HHHHHHHHHHHHHTT-SEEEEE-GGGS-TT-TTSS-SSHHHHHHHHHHHHT--